Protein AF-A0A397BBZ9-F1 (afdb_monomer)

Mean predicted aligned error: 20.91 Å

Radius of gyration: 41.33 Å; Cα contacts (8 Å, |Δi|>4): 362; chains: 1; bounding box: 112×117×107 Å

Nearest PDB structures (foldseek):
  3er7-assembly1_A  TM=7.691E-01  e=2.227E-04  Exiguobacterium sibiricum 255-15
  5aii-assembly1_H  TM=7.065E-01  e=8.978E-04  unidentified
  4gb5-assembly1_A  TM=6.046E-01  e=5.203E-04  Kribbella flavida DSM 17836
  3cnx-assembly2_C-2  TM=5.119E-01  e=1.858E-03  Streptomyces avermitilis
  3cnx-assembly1_A  TM=5.824E-01  e=4.341E-03  Streptomyces avermitilis

Structure (mmCIF, N/CA/C/O backbone):
data_AF-A0A397BBZ9-F1
#
_entry.id   AF-A0A397BBZ9-F1
#
loop_
_atom_site.group_PDB
_atom_site.id
_atom_site.type_symbol
_atom_site.label_atom_id
_atom_site.label_alt_id
_atom_site.label_comp_id
_atom_site.label_asym_id
_atom_site.label_entity_id
_atom_site.label_seq_id
_atom_site.pdbx_PDB_ins_code
_atom_site.Cartn_x
_atom_site.Cartn_y
_atom_site.Cartn_z
_atom_site.occupancy
_atom_site.B_iso_or_equiv
_atom_site.auth_seq_id
_atom_site.auth_comp_id
_atom_site.auth_asym_id
_atom_site.auth_atom_id
_atom_site.pdbx_PDB_model_num
ATOM 1 N N . MET A 1 1 ? 34.232 73.410 -51.843 1.00 45.81 1 MET A N 1
ATOM 2 C CA . MET A 1 1 ? 35.511 72.837 -52.322 1.00 45.81 1 MET A CA 1
ATOM 3 C C . MET A 1 1 ? 35.186 71.593 -53.140 1.00 45.81 1 MET A C 1
ATOM 5 O O . MET A 1 1 ? 34.753 70.607 -52.562 1.00 45.81 1 MET A O 1
ATOM 9 N N . ASN A 1 2 ? 35.289 71.674 -54.471 1.00 53.66 2 ASN A N 1
ATOM 10 C CA . ASN A 1 2 ? 35.022 70.560 -55.391 1.00 53.66 2 ASN A CA 1
ATOM 11 C C . ASN A 1 2 ? 36.241 69.632 -55.452 1.00 53.66 2 ASN A C 1
ATOM 13 O O . ASN A 1 2 ? 37.345 70.099 -55.723 1.00 53.66 2 ASN A O 1
ATOM 17 N N . MET A 1 3 ? 36.046 68.334 -55.207 1.00 50.44 3 MET A N 1
ATOM 18 C CA . MET A 1 3 ? 37.100 67.334 -55.400 1.00 50.44 3 MET A CA 1
ATOM 19 C C . MET A 1 3 ? 37.391 67.116 -56.897 1.00 50.44 3 MET A C 1
ATOM 21 O O . MET A 1 3 ? 36.455 67.111 -57.699 1.00 50.44 3 MET A O 1
ATOM 25 N N . PRO A 1 4 ? 38.659 66.895 -57.290 1.00 59.72 4 PRO A N 1
ATOM 26 C CA . PRO A 1 4 ? 39.029 66.637 -58.678 1.00 59.72 4 PRO A CA 1
ATOM 27 C C . PRO A 1 4 ? 38.507 65.268 -59.179 1.00 59.72 4 PRO A C 1
ATOM 29 O O . PRO A 1 4 ? 38.534 64.284 -58.434 1.00 59.72 4 PRO A O 1
ATOM 32 N N . PRO A 1 5 ? 38.081 65.162 -60.455 1.00 62.34 5 PRO A N 1
ATOM 33 C CA . PRO A 1 5 ? 37.361 64.002 -61.009 1.00 62.34 5 PRO A CA 1
ATOM 34 C C . PRO A 1 5 ? 38.128 62.667 -60.961 1.00 62.34 5 PRO A C 1
ATOM 36 O O . PRO A 1 5 ? 37.519 61.604 -60.859 1.00 62.34 5 PRO A O 1
ATOM 39 N N . VAL A 1 6 ? 39.463 62.700 -60.953 1.00 62.44 6 VAL A N 1
ATOM 40 C CA . VAL A 1 6 ? 40.319 61.501 -60.850 1.00 62.44 6 VAL A CA 1
ATOM 41 C C . VAL A 1 6 ? 40.239 60.852 -59.460 1.00 62.44 6 VAL A C 1
ATOM 43 O O . VAL A 1 6 ? 40.262 59.627 -59.339 1.00 62.44 6 VAL A O 1
ATOM 46 N N . VAL A 1 7 ? 40.083 61.656 -58.404 1.00 62.84 7 VAL A N 1
ATOM 47 C CA . VAL A 1 7 ? 39.962 61.162 -57.020 1.00 62.84 7 VAL A CA 1
ATOM 48 C C . VAL A 1 7 ? 38.596 60.510 -56.799 1.00 62.84 7 VAL A C 1
ATOM 50 O O . VAL A 1 7 ? 38.508 59.478 -56.139 1.00 62.84 7 VAL A O 1
ATOM 53 N N . ILE A 1 8 ? 37.546 61.047 -57.429 1.00 67.25 8 ILE A N 1
ATOM 54 C CA . ILE A 1 8 ? 36.195 60.467 -57.404 1.00 67.25 8 ILE A CA 1
ATOM 55 C C . ILE A 1 8 ? 36.194 59.077 -58.057 1.00 67.25 8 ILE A C 1
ATOM 57 O O . ILE A 1 8 ? 35.651 58.132 -57.487 1.00 67.25 8 ILE A O 1
ATOM 61 N N . HIS A 1 9 ? 36.857 58.926 -59.207 1.00 68.56 9 HIS A N 1
ATOM 62 C CA . HIS A 1 9 ? 36.957 57.640 -59.900 1.00 68.56 9 HIS A CA 1
ATOM 63 C C . HIS A 1 9 ? 37.732 56.594 -59.079 1.00 68.56 9 HIS A C 1
ATOM 65 O O . HIS A 1 9 ? 37.311 55.442 -58.976 1.00 68.56 9 HIS A O 1
ATOM 71 N N . LEU A 1 10 ? 38.837 56.985 -58.435 1.00 72.69 10 LEU A N 1
ATOM 72 C CA . LEU A 1 10 ? 39.623 56.080 -57.593 1.00 72.69 10 LEU A CA 1
ATOM 73 C C . LEU A 1 10 ? 38.858 55.633 -56.334 1.00 72.69 10 LEU A C 1
ATOM 75 O O . LEU A 1 10 ? 38.911 54.459 -55.963 1.00 72.69 10 LEU A O 1
ATOM 79 N N . GLU A 1 11 ? 38.114 56.539 -55.698 1.00 73.25 11 GLU A N 1
ATOM 80 C CA . GLU A 1 11 ? 37.243 56.215 -54.561 1.00 73.25 11 GLU A CA 1
ATOM 81 C C . GLU A 1 11 ? 36.078 55.300 -54.966 1.00 73.25 11 GLU A C 1
ATOM 83 O O . GLU A 1 11 ? 35.752 54.354 -54.246 1.00 73.25 11 GLU A O 1
ATOM 88 N N . MET A 1 12 ? 35.487 55.511 -56.145 1.00 75.00 12 MET A N 1
ATOM 89 C CA . MET A 1 12 ? 34.455 54.622 -56.692 1.00 75.00 12 MET A CA 1
ATOM 90 C C . MET A 1 12 ? 34.987 53.208 -56.944 1.00 75.00 12 MET A C 1
ATOM 92 O O . MET A 1 12 ? 34.340 52.236 -56.553 1.00 75.00 12 MET A O 1
ATOM 96 N N . VAL A 1 13 ? 36.186 53.080 -57.520 1.00 77.50 13 VAL A N 1
ATOM 97 C CA . VAL A 1 13 ? 36.832 51.777 -57.751 1.00 77.50 13 VAL A CA 1
ATOM 98 C C . VAL A 1 13 ? 37.146 51.070 -56.429 1.00 77.50 13 VAL A C 1
ATOM 100 O O . VAL A 1 13 ? 36.867 49.878 -56.290 1.00 77.50 13 VAL A O 1
ATOM 103 N N . LYS A 1 14 ? 37.651 51.791 -55.420 1.00 77.88 14 LYS A N 1
ATOM 104 C CA . LYS A 1 14 ? 37.893 51.224 -54.080 1.00 77.88 14 LYS A CA 1
ATOM 105 C C . LYS A 1 14 ? 36.602 50.763 -53.402 1.00 77.88 14 LYS A C 1
ATOM 107 O O . LYS A 1 14 ? 36.574 49.676 -52.825 1.00 77.88 14 LYS A O 1
ATOM 112 N N . ARG A 1 15 ? 35.520 51.544 -53.498 1.00 77.88 15 ARG A N 1
ATOM 113 C CA . ARG A 1 15 ? 34.201 51.167 -52.958 1.00 77.88 15 ARG A CA 1
ATOM 114 C C . ARG A 1 15 ? 33.609 49.956 -53.676 1.00 77.88 15 ARG A C 1
ATOM 116 O O . ARG A 1 15 ? 33.074 49.074 -53.011 1.00 77.88 15 ARG A O 1
ATOM 123 N N . ALA A 1 16 ? 33.753 49.869 -54.998 1.00 76.81 16 ALA A N 1
ATOM 124 C CA . ALA A 1 16 ? 33.319 48.711 -55.778 1.00 76.81 16 ALA A CA 1
ATOM 125 C C . ALA A 1 16 ? 34.117 47.444 -55.418 1.00 76.81 16 ALA A C 1
ATOM 127 O O . ALA A 1 16 ? 33.535 46.373 -55.236 1.00 76.81 16 ALA A O 1
ATOM 128 N N . ALA A 1 17 ? 35.434 47.565 -55.228 1.00 76.88 17 ALA A N 1
ATOM 129 C CA . ALA A 1 17 ? 36.274 46.463 -54.765 1.00 76.88 17 ALA A CA 1
ATOM 130 C C . ALA A 1 17 ? 35.878 45.997 -53.350 1.00 76.88 17 ALA A C 1
ATOM 132 O O . ALA A 1 17 ? 35.712 44.799 -53.121 1.00 76.88 17 ALA A O 1
ATOM 133 N N . ALA A 1 18 ? 35.644 46.928 -52.419 1.00 78.12 18 ALA A N 1
ATOM 134 C CA . ALA A 1 18 ? 35.184 46.608 -51.066 1.00 78.12 18 ALA A CA 1
ATOM 135 C C . ALA A 1 18 ? 33.798 45.932 -51.057 1.00 78.12 18 ALA A C 1
ATOM 137 O O . ALA A 1 18 ? 33.595 44.951 -50.339 1.00 78.12 18 ALA A O 1
ATOM 138 N N . ALA A 1 19 ? 32.864 46.397 -51.894 1.00 79.50 19 ALA A N 1
ATOM 139 C CA . ALA A 1 19 ? 31.543 45.787 -52.051 1.00 79.50 19 ALA A CA 1
ATOM 140 C C . ALA A 1 19 ? 31.623 44.356 -52.618 1.00 79.50 19 ALA A C 1
ATOM 142 O O . ALA A 1 19 ? 30.931 43.461 -52.129 1.00 79.50 19 ALA A O 1
ATOM 143 N N . ASN A 1 20 ? 32.514 44.105 -53.582 1.00 81.00 20 ASN A N 1
ATOM 144 C CA . ASN A 1 20 ? 32.748 42.764 -54.126 1.00 81.00 20 ASN A CA 1
ATOM 145 C C . ASN A 1 20 ? 33.341 41.802 -53.086 1.00 81.00 20 ASN A C 1
ATOM 147 O O . ASN A 1 20 ? 32.918 40.645 -53.003 1.00 81.00 20 ASN A O 1
ATOM 151 N N . VAL A 1 21 ? 34.271 42.270 -52.249 1.00 82.56 21 VAL A N 1
ATOM 152 C CA . VAL A 1 21 ? 34.833 41.468 -51.148 1.00 82.56 21 VAL A CA 1
ATOM 153 C C . VAL A 1 21 ? 33.753 41.114 -50.119 1.00 82.56 21 VAL A C 1
ATOM 155 O O . VAL A 1 21 ? 33.664 39.960 -49.693 1.00 82.56 21 VAL A O 1
ATOM 158 N N . LEU A 1 22 ? 32.892 42.070 -49.756 1.00 84.50 22 LEU A N 1
ATOM 159 C CA . LEU A 1 22 ? 31.771 41.836 -48.838 1.00 84.50 22 LEU A CA 1
ATOM 160 C C . LEU A 1 22 ? 30.748 40.848 -49.414 1.00 84.50 22 LEU A C 1
ATOM 162 O O . LEU A 1 22 ? 30.397 39.881 -48.738 1.00 84.50 22 LEU A O 1
ATOM 166 N N . SER A 1 23 ? 30.341 41.025 -50.674 1.00 83.75 23 SER A N 1
ATOM 167 C CA . SER A 1 23 ? 29.438 40.109 -51.387 1.00 83.75 23 SER A CA 1
ATOM 168 C C . SER A 1 23 ? 29.993 38.679 -51.439 1.00 83.75 23 SER A C 1
ATOM 170 O O . SER A 1 23 ? 29.295 37.712 -51.124 1.00 83.75 23 SER A O 1
ATOM 172 N N . THR A 1 24 ? 31.288 38.532 -51.729 1.00 83.81 24 THR A N 1
ATOM 173 C CA . THR A 1 24 ? 31.963 37.224 -51.760 1.00 83.81 24 THR A CA 1
ATOM 174 C C . THR A 1 24 ? 31.995 36.576 -50.374 1.00 83.81 24 THR A C 1
ATOM 176 O O . THR A 1 24 ? 31.687 35.391 -50.229 1.00 83.81 24 THR A O 1
ATOM 179 N N . LYS A 1 25 ? 32.291 37.352 -49.323 1.00 86.38 25 LYS A N 1
ATOM 180 C CA . LYS A 1 25 ? 32.279 36.873 -47.932 1.00 86.38 25 LYS A CA 1
ATOM 181 C C . LYS A 1 25 ? 30.877 36.449 -47.484 1.00 86.38 25 LYS A C 1
ATOM 183 O O . LYS A 1 25 ? 30.731 35.427 -46.811 1.00 86.38 25 LYS A O 1
ATOM 188 N N . GLU A 1 26 ? 29.843 37.191 -47.874 1.00 85.38 26 GLU A N 1
ATOM 189 C CA . GLU A 1 26 ? 28.454 36.815 -47.611 1.00 85.38 26 GLU A CA 1
ATOM 190 C C . GLU A 1 26 ? 28.041 35.543 -48.350 1.00 85.38 26 GLU A C 1
ATOM 192 O O . GLU A 1 26 ? 27.415 34.670 -47.743 1.00 85.38 26 GLU A O 1
ATOM 197 N N . SER A 1 27 ? 28.406 35.416 -49.627 1.00 83.06 27 SER A N 1
ATOM 198 C CA . SER A 1 27 ? 28.153 34.217 -50.430 1.00 83.06 27 SER A CA 1
ATOM 199 C C . SER A 1 27 ? 28.807 32.983 -49.800 1.00 83.06 27 SER A C 1
ATOM 201 O O . SER A 1 27 ? 28.137 31.972 -49.569 1.00 83.06 27 SER A O 1
ATOM 203 N N . ASN A 1 28 ? 30.071 33.104 -49.381 1.00 87.19 28 ASN A N 1
ATOM 204 C CA . ASN A 1 28 ? 30.805 32.039 -48.695 1.00 87.19 28 ASN A CA 1
ATOM 205 C C . ASN A 1 28 ? 30.160 31.667 -47.352 1.00 87.19 28 ASN A C 1
ATOM 207 O O . ASN A 1 28 ? 29.995 30.484 -47.058 1.00 87.19 28 ASN A O 1
ATOM 211 N N . ARG A 1 29 ? 29.706 32.649 -46.560 1.00 85.94 29 ARG A N 1
ATOM 212 C CA . ARG A 1 29 ? 28.983 32.391 -45.301 1.00 85.94 29 ARG A CA 1
ATOM 213 C C . ARG A 1 29 ? 27.655 31.669 -45.540 1.00 85.94 29 ARG A C 1
ATOM 215 O O . ARG A 1 29 ? 27.321 30.751 -44.794 1.00 85.94 29 ARG A O 1
ATOM 222 N N . ARG A 1 30 ? 26.900 32.049 -46.578 1.00 86.81 30 ARG A N 1
ATOM 223 C CA . ARG A 1 30 ? 25.645 31.370 -46.956 1.00 86.81 30 ARG A CA 1
ATOM 224 C C . ARG A 1 30 ? 25.914 29.937 -47.413 1.00 86.81 30 ARG A C 1
ATOM 226 O O . ARG A 1 30 ? 25.170 29.036 -47.032 1.00 86.81 30 ARG A O 1
ATOM 233 N N . HIS A 1 31 ? 26.974 29.715 -48.189 1.00 89.94 31 HIS A N 1
ATOM 234 C CA . HIS A 1 31 ? 27.379 28.377 -48.614 1.00 89.94 31 HIS A CA 1
ATOM 235 C C . HIS A 1 31 ? 27.782 27.506 -47.416 1.00 89.94 31 HIS A C 1
ATOM 237 O O . HIS A 1 31 ? 27.233 26.419 -47.244 1.00 89.94 31 HIS A O 1
ATOM 243 N N . GLN A 1 32 ? 28.631 28.022 -46.522 1.00 87.75 32 GLN A N 1
ATOM 244 C CA . GLN A 1 32 ? 29.042 27.311 -45.310 1.00 87.75 32 GLN A CA 1
ATOM 245 C C . GLN A 1 32 ? 27.856 27.011 -44.387 1.00 87.75 32 GLN A C 1
ATOM 247 O O . GLN A 1 32 ? 27.754 25.910 -43.856 1.00 87.75 32 GLN A O 1
ATOM 252 N N . SER A 1 33 ? 26.924 27.955 -44.228 1.00 89.00 33 SER A N 1
ATOM 253 C CA . SER A 1 33 ? 25.704 27.743 -43.445 1.00 89.00 33 SER A CA 1
ATOM 254 C C . SER A 1 33 ? 24.835 26.633 -44.044 1.00 89.00 33 SER A C 1
ATOM 256 O O . SER A 1 33 ? 24.388 25.759 -43.308 1.00 89.00 33 SER A O 1
ATOM 258 N N . LYS A 1 34 ? 24.671 26.588 -45.375 1.00 93.00 34 LYS A N 1
ATOM 259 C CA . LYS A 1 34 ? 23.956 25.494 -46.058 1.00 93.00 34 LYS A CA 1
ATOM 260 C C . LYS A 1 34 ? 24.640 24.141 -45.855 1.00 93.00 34 LYS A C 1
ATOM 262 O O . LYS A 1 34 ? 23.953 23.154 -45.605 1.00 93.00 34 LYS A O 1
ATOM 267 N N . VAL A 1 35 ? 25.969 24.083 -45.954 1.00 91.62 35 VAL A N 1
ATOM 268 C CA . VAL A 1 35 ? 26.742 22.847 -45.735 1.00 91.62 35 VAL A CA 1
ATOM 269 C C . VAL A 1 35 ? 26.636 22.392 -44.280 1.00 91.62 35 VAL A C 1
ATOM 271 O O . VAL A 1 35 ? 26.334 21.227 -44.032 1.00 91.62 35 VAL A O 1
ATOM 274 N N . ASN A 1 36 ? 26.788 23.308 -43.322 1.00 89.69 36 ASN A N 1
ATOM 275 C CA . ASN A 1 36 ? 26.647 23.005 -41.899 1.00 89.69 36 ASN A CA 1
ATOM 276 C C . ASN A 1 36 ? 25.216 22.562 -41.556 1.00 89.69 36 ASN A C 1
ATOM 278 O O . ASN A 1 36 ? 25.052 21.602 -40.815 1.00 89.69 36 ASN A O 1
ATOM 282 N N . GLN A 1 37 ? 24.184 23.191 -42.132 1.00 91.19 37 GLN A N 1
ATOM 283 C CA . GLN A 1 37 ? 22.789 22.766 -41.953 1.00 91.19 37 GLN A CA 1
ATOM 284 C C . GLN A 1 37 ? 22.532 21.369 -42.525 1.00 91.19 37 GLN A C 1
ATOM 286 O O . GLN A 1 37 ? 21.822 20.581 -41.907 1.00 91.19 37 GLN A O 1
ATOM 291 N N . ARG A 1 38 ? 23.103 21.041 -43.692 1.00 92.12 38 ARG A N 1
ATOM 292 C CA . ARG A 1 38 ? 23.005 19.689 -44.266 1.00 92.12 38 ARG A CA 1
ATOM 293 C C . ARG A 1 38 ? 23.694 18.659 -43.380 1.00 92.12 38 ARG A C 1
ATOM 295 O O . ARG A 1 38 ? 23.078 17.643 -43.086 1.00 92.12 38 ARG A O 1
ATOM 302 N N . ARG A 1 39 ? 24.913 18.952 -42.916 1.00 92.44 39 ARG A N 1
ATOM 303 C CA . ARG A 1 39 ? 25.655 18.081 -41.997 1.00 92.44 39 ARG A CA 1
ATOM 304 C C . ARG A 1 39 ? 24.877 17.856 -40.704 1.00 92.44 39 ARG A C 1
ATOM 306 O O . ARG A 1 39 ? 24.685 16.714 -40.321 1.00 92.44 39 ARG A O 1
ATOM 313 N N . TYR A 1 40 ? 24.355 18.924 -40.104 1.00 92.56 40 TYR A N 1
ATOM 314 C CA . TYR A 1 40 ? 23.536 18.835 -38.898 1.00 92.56 40 TYR A CA 1
ATOM 315 C C . TYR A 1 40 ? 22.296 17.959 -39.113 1.00 92.56 40 TYR A C 1
ATOM 317 O O . TYR A 1 40 ? 22.015 17.086 -38.302 1.00 92.56 40 TYR A O 1
ATOM 325 N N . ARG A 1 41 ? 21.577 18.129 -40.233 1.00 92.38 41 ARG A N 1
ATOM 326 C CA . ARG A 1 41 ? 20.419 17.277 -40.557 1.00 92.38 41 ARG A CA 1
ATOM 327 C C . ARG A 1 41 ? 20.810 15.814 -40.752 1.00 92.38 41 ARG A C 1
ATOM 329 O O . ARG A 1 41 ? 20.087 14.948 -40.285 1.00 92.38 41 ARG A O 1
ATOM 336 N N . GLN A 1 42 ? 21.927 15.542 -41.423 1.00 92.50 42 GLN A N 1
ATOM 337 C CA . GLN A 1 42 ? 22.425 14.177 -41.617 1.00 92.50 42 GLN A CA 1
ATOM 338 C C . GLN A 1 42 ? 22.825 13.524 -40.293 1.00 92.50 42 GLN A C 1
ATOM 340 O O . GLN A 1 42 ? 22.478 12.373 -40.059 1.00 92.50 42 GLN A O 1
ATOM 345 N N . GLU A 1 43 ? 23.505 14.262 -39.420 1.00 92.44 43 GLU A N 1
ATOM 346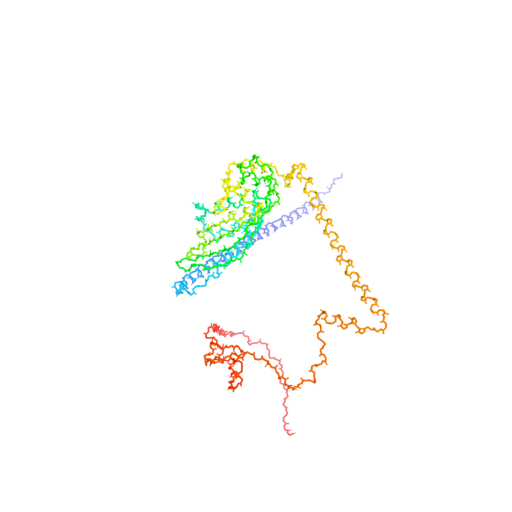 C CA . GLU A 1 43 ? 23.903 13.789 -38.094 1.00 92.44 43 GLU A CA 1
ATOM 347 C C . GLU A 1 43 ? 22.680 13.509 -37.213 1.00 92.44 43 GLU A C 1
ATOM 349 O O . GLU A 1 43 ? 22.587 12.441 -36.620 1.00 92.44 43 GLU A O 1
ATOM 354 N N . GLN A 1 44 ? 21.685 14.403 -37.212 1.00 92.25 44 GLN A N 1
ATOM 355 C CA . GLN A 1 44 ? 20.412 14.170 -36.520 1.00 92.25 44 GLN A CA 1
ATOM 356 C C . GLN A 1 44 ? 19.663 12.946 -37.063 1.00 92.25 44 GLN A C 1
ATOM 358 O O . GLN A 1 44 ? 19.114 12.168 -36.284 1.00 92.25 44 GLN A O 1
ATOM 363 N N . MET A 1 45 ? 19.661 12.750 -38.384 1.00 93.44 45 MET A N 1
ATOM 364 C CA . MET A 1 45 ? 19.023 11.591 -39.010 1.00 93.44 45 MET A CA 1
ATOM 365 C C . MET A 1 45 ? 19.730 10.298 -38.600 1.00 93.44 45 MET A C 1
ATOM 367 O O . MET A 1 45 ? 19.074 9.381 -38.130 1.00 93.44 45 MET A O 1
ATOM 371 N N . HIS A 1 46 ? 21.064 10.272 -38.643 1.00 94.19 46 HIS A N 1
ATOM 372 C CA . HIS A 1 46 ? 21.857 9.121 -38.216 1.00 94.19 46 HIS A CA 1
ATOM 373 C C . HIS A 1 46 ? 21.645 8.779 -36.736 1.00 94.19 46 HIS A C 1
ATOM 375 O O . HIS A 1 46 ? 21.462 7.614 -36.401 1.00 94.19 46 HIS A O 1
ATOM 381 N N . VAL A 1 47 ? 21.621 9.779 -35.848 1.00 94.00 47 VAL A N 1
ATOM 382 C CA . VAL A 1 47 ? 21.328 9.566 -34.419 1.00 94.00 47 VAL A CA 1
ATOM 383 C C . VAL A 1 47 ? 19.924 8.989 -34.229 1.00 94.00 47 VAL A C 1
ATOM 385 O O . VAL A 1 47 ? 19.740 8.056 -33.450 1.00 94.00 47 VAL A O 1
ATOM 388 N N . THR A 1 48 ? 18.939 9.512 -34.961 1.00 93.62 48 THR A N 1
ATOM 389 C CA . THR A 1 48 ? 17.553 9.024 -34.902 1.00 93.62 48 THR A CA 1
ATOM 390 C C . THR A 1 48 ? 17.446 7.590 -35.424 1.00 93.62 48 THR A C 1
ATOM 392 O O . THR A 1 48 ? 16.798 6.756 -34.795 1.00 93.62 48 THR A O 1
ATOM 395 N N . ASP A 1 49 ? 18.119 7.278 -36.530 1.00 95.75 49 ASP A N 1
ATOM 396 C CA . ASP A 1 49 ? 18.150 5.942 -37.129 1.00 95.75 49 ASP A CA 1
ATOM 397 C C . ASP A 1 49 ? 18.819 4.929 -36.195 1.00 95.75 49 ASP A C 1
ATOM 399 O O . ASP A 1 49 ? 18.278 3.846 -35.968 1.00 95.75 49 ASP A O 1
ATOM 403 N N . GLN A 1 50 ? 19.946 5.304 -35.583 1.00 95.44 50 GLN A N 1
ATOM 404 C CA . GLN A 1 50 ? 20.618 4.483 -34.576 1.00 95.44 50 GLN A CA 1
ATOM 405 C C . GLN A 1 50 ? 19.719 4.227 -33.365 1.00 95.44 50 GLN A C 1
ATOM 407 O O . GLN A 1 50 ? 19.594 3.081 -32.934 1.00 95.44 50 GLN A O 1
ATOM 412 N N . LEU A 1 51 ? 19.049 5.259 -32.842 1.00 94.31 51 LEU A N 1
ATOM 413 C CA . LEU A 1 51 ? 18.126 5.107 -31.717 1.00 94.31 51 LEU A CA 1
ATOM 414 C C . LEU A 1 51 ? 16.965 4.169 -32.069 1.00 94.31 51 LEU A C 1
ATOM 416 O O . LEU A 1 51 ? 16.641 3.269 -31.295 1.00 94.31 51 LEU A O 1
ATOM 420 N N . ASN A 1 52 ? 16.370 4.339 -33.250 1.00 95.25 52 ASN A N 1
ATOM 421 C CA . ASN A 1 52 ? 15.292 3.477 -33.730 1.00 95.25 52 ASN A CA 1
ATOM 422 C C . ASN A 1 52 ? 15.753 2.023 -33.880 1.00 95.25 52 ASN A C 1
ATOM 424 O O . ASN A 1 52 ? 15.032 1.105 -33.479 1.00 95.25 52 ASN A O 1
ATOM 428 N N . GLN A 1 53 ? 16.963 1.804 -34.399 1.00 95.75 53 GLN A N 1
ATOM 429 C CA . GLN A 1 53 ? 17.556 0.474 -34.494 1.00 95.75 53 GLN A CA 1
ATOM 430 C C . GLN A 1 53 ? 17.757 -0.142 -33.105 1.00 95.75 53 GLN A C 1
ATOM 432 O O . GLN A 1 53 ? 17.370 -1.291 -32.893 1.00 95.75 53 GLN A O 1
ATOM 437 N N . SER A 1 54 ? 18.287 0.618 -32.142 1.00 94.44 54 SER A N 1
ATOM 438 C CA . SER A 1 54 ? 18.462 0.151 -30.763 1.00 94.44 54 SER A CA 1
ATOM 439 C C . SER A 1 54 ? 17.131 -0.192 -30.090 1.00 94.44 54 SER A C 1
ATOM 441 O O . SER A 1 54 ? 17.024 -1.249 -29.472 1.00 94.44 54 SER A O 1
ATOM 443 N N . VAL A 1 55 ? 16.094 0.638 -30.246 1.00 96.19 55 VAL A N 1
ATOM 444 C CA . VAL A 1 55 ? 14.747 0.347 -29.717 1.00 96.19 55 VAL A CA 1
ATOM 445 C C . VAL A 1 55 ? 14.167 -0.913 -30.359 1.00 96.19 55 VAL A C 1
ATOM 447 O O . VAL A 1 55 ? 13.600 -1.753 -29.660 1.00 96.19 55 VAL A O 1
ATOM 450 N N . SER A 1 56 ? 14.319 -1.074 -31.676 1.00 94.88 56 SER A N 1
ATOM 451 C CA . SER A 1 56 ? 13.851 -2.270 -32.383 1.00 94.88 56 SER A CA 1
ATOM 452 C C . SER A 1 56 ? 14.573 -3.530 -31.911 1.00 94.88 56 SER A C 1
ATOM 454 O O . SER A 1 56 ? 13.934 -4.562 -31.708 1.00 94.88 56 SER A O 1
ATOM 456 N N . GLN A 1 57 ? 15.890 -3.452 -31.721 1.00 95.50 57 GLN A N 1
ATOM 457 C CA . GLN A 1 57 ? 16.691 -4.569 -31.236 1.00 95.50 57 GLN A CA 1
ATOM 458 C C . GLN A 1 57 ? 16.307 -4.942 -29.803 1.00 95.50 57 GLN A C 1
ATOM 460 O O . GLN A 1 57 ? 16.056 -6.111 -29.526 1.00 95.50 57 GLN A O 1
ATOM 465 N N . LEU A 1 58 ? 16.155 -3.950 -28.922 1.00 94.88 58 LEU A N 1
ATOM 466 C CA . LEU A 1 58 ? 15.747 -4.181 -27.540 1.00 94.88 58 LEU A CA 1
ATOM 467 C C . LEU A 1 58 ? 14.359 -4.829 -27.458 1.00 94.88 58 LEU A C 1
ATOM 469 O O . LEU A 1 58 ? 14.169 -5.765 -26.689 1.00 94.88 58 LEU A O 1
ATOM 473 N N . ARG A 1 59 ? 13.400 -4.391 -28.284 1.00 92.69 59 ARG A N 1
ATOM 474 C CA . ARG A 1 59 ? 12.071 -5.024 -28.366 1.00 92.69 59 ARG A CA 1
ATOM 475 C C . ARG A 1 59 ? 12.150 -6.484 -28.806 1.00 92.69 59 ARG A C 1
ATOM 477 O O . ARG A 1 59 ? 11.457 -7.321 -28.236 1.00 92.69 59 ARG A O 1
ATOM 484 N N . ALA A 1 60 ? 12.989 -6.793 -29.794 1.00 94.00 60 ALA A N 1
ATOM 485 C CA . ALA A 1 60 ? 13.191 -8.167 -30.246 1.00 94.00 60 ALA A CA 1
ATOM 486 C C . ALA A 1 60 ? 13.837 -9.036 -29.154 1.00 94.00 60 ALA A C 1
ATOM 488 O O . ALA A 1 60 ? 13.427 -10.179 -28.952 1.00 94.00 60 ALA A O 1
ATOM 489 N N . ASP A 1 61 ? 14.805 -8.487 -28.419 1.00 93.00 61 ASP A N 1
ATOM 490 C CA . ASP A 1 61 ? 15.435 -9.182 -27.299 1.00 93.00 61 ASP A CA 1
ATOM 491 C C . ASP A 1 61 ? 14.465 -9.419 -26.139 1.00 93.00 61 ASP A C 1
ATOM 493 O O . ASP A 1 61 ? 14.442 -10.525 -25.601 1.00 93.00 61 ASP A O 1
ATOM 497 N N . VAL A 1 62 ? 13.628 -8.437 -25.789 1.00 92.25 62 VAL A N 1
ATOM 498 C CA . VAL A 1 62 ? 12.567 -8.601 -24.780 1.00 92.25 62 VAL A CA 1
ATOM 499 C C . VAL A 1 62 ? 11.611 -9.716 -25.192 1.00 92.25 62 VAL A C 1
ATOM 501 O O . VAL A 1 62 ? 11.451 -10.668 -24.434 1.00 92.25 62 VAL A O 1
ATOM 504 N N . ALA A 1 63 ? 11.086 -9.683 -26.420 1.00 89.50 63 ALA A N 1
ATOM 505 C CA . ALA A 1 63 ? 10.184 -10.724 -26.915 1.00 89.50 63 ALA A CA 1
ATOM 506 C C . ALA A 1 63 ? 10.835 -12.122 -26.905 1.00 89.50 63 ALA A C 1
ATOM 508 O O . ALA A 1 63 ? 10.196 -13.121 -26.572 1.00 89.50 63 ALA A O 1
ATOM 509 N N . ARG A 1 64 ? 12.132 -12.211 -27.232 1.00 93.06 64 ARG A N 1
ATOM 510 C CA . ARG A 1 64 ? 12.897 -13.465 -27.160 1.00 93.06 64 ARG A CA 1
ATOM 511 C C . ARG A 1 64 ? 13.050 -13.959 -25.721 1.00 93.06 64 ARG A C 1
ATOM 513 O O . ARG A 1 64 ? 12.913 -15.158 -25.476 1.00 93.06 64 ARG A O 1
ATOM 520 N N . MET A 1 65 ? 13.361 -13.068 -24.782 1.00 90.19 65 MET A N 1
ATOM 521 C CA . MET A 1 65 ? 13.498 -13.413 -23.364 1.00 90.19 65 MET A CA 1
ATOM 522 C C . MET A 1 65 ? 12.157 -13.839 -22.761 1.00 90.19 65 MET A C 1
ATOM 524 O O . MET A 1 65 ? 12.109 -14.855 -22.070 1.00 90.19 65 MET A O 1
ATOM 528 N N . GLU A 1 66 ? 11.076 -13.128 -23.073 1.00 85.12 66 GLU A N 1
ATOM 529 C CA . GLU A 1 66 ? 9.709 -13.480 -22.675 1.00 85.12 66 GLU A CA 1
ATOM 530 C C . GLU A 1 66 ? 9.311 -14.858 -23.220 1.00 85.12 66 GLU A C 1
ATOM 532 O O . GLU A 1 66 ? 8.902 -15.726 -22.451 1.00 85.12 66 GLU A O 1
ATOM 537 N N . GLY A 1 67 ? 9.553 -15.121 -24.509 1.00 85.06 67 GLY A N 1
ATOM 538 C CA . GLY A 1 67 ? 9.293 -16.436 -25.103 1.00 85.06 67 GLY A CA 1
ATOM 539 C C . GLY A 1 67 ? 10.117 -17.564 -24.470 1.00 85.06 67 GLY A C 1
ATOM 540 O O . GLY A 1 67 ? 9.613 -18.670 -24.269 1.00 85.06 67 GLY A O 1
ATOM 541 N N . SER A 1 68 ? 11.372 -17.290 -24.101 1.00 85.06 68 SER A N 1
ATOM 542 C CA . SER A 1 68 ? 12.218 -18.239 -23.366 1.00 85.06 68 SER A CA 1
ATOM 543 C C . SER A 1 68 ? 11.654 -18.541 -21.971 1.00 85.06 68 SER A C 1
ATOM 545 O O . SER A 1 68 ? 11.598 -19.703 -21.564 1.00 85.06 68 SER A O 1
ATOM 547 N N . LEU A 1 69 ? 11.179 -17.517 -21.252 1.00 79.50 69 LEU A N 1
ATOM 548 C CA . LEU A 1 69 ? 10.535 -17.684 -19.946 1.00 79.50 69 LEU A CA 1
ATOM 549 C C . LEU A 1 69 ? 9.249 -18.505 -20.047 1.00 79.50 69 LEU A C 1
ATOM 551 O O . LEU A 1 69 ? 9.030 -19.386 -19.214 1.00 79.50 69 LEU A O 1
ATOM 555 N N . ASP A 1 70 ? 8.424 -18.268 -21.062 1.00 79.50 70 ASP A N 1
ATOM 556 C CA . ASP A 1 70 ? 7.191 -19.028 -21.267 1.00 79.50 70 ASP A CA 1
ATOM 557 C C . ASP A 1 70 ? 7.471 -20.493 -21.618 1.00 79.50 70 ASP A C 1
ATOM 559 O O . ASP A 1 70 ? 6.836 -21.396 -21.066 1.00 79.50 70 ASP A O 1
ATOM 563 N N . ALA A 1 71 ? 8.491 -20.758 -22.439 1.00 81.94 71 ALA A N 1
ATOM 564 C CA . ALA A 1 71 ? 8.952 -22.119 -22.697 1.00 81.94 71 ALA A CA 1
ATOM 565 C C . ALA A 1 71 ? 9.446 -22.808 -21.410 1.00 81.94 71 ALA A C 1
ATOM 567 O O . ALA A 1 71 ? 9.083 -23.955 -21.147 1.00 81.94 71 ALA A O 1
ATOM 568 N N . MET A 1 72 ? 10.215 -22.112 -20.564 1.00 77.81 72 MET A N 1
ATOM 569 C CA . MET A 1 72 ? 10.656 -22.653 -19.270 1.00 77.81 72 MET A CA 1
ATOM 570 C C . MET A 1 72 ? 9.479 -22.927 -18.327 1.00 77.81 72 MET A C 1
ATOM 572 O O . MET A 1 72 ? 9.455 -23.969 -17.672 1.00 77.81 72 MET A O 1
ATOM 576 N N . ARG A 1 73 ? 8.479 -22.040 -18.278 1.00 72.00 73 ARG A N 1
ATOM 577 C CA . ARG A 1 73 ? 7.264 -22.218 -17.463 1.00 72.00 73 ARG A CA 1
ATOM 578 C C . ARG A 1 73 ? 6.456 -23.451 -17.870 1.00 72.00 73 ARG A C 1
ATOM 580 O O . ARG A 1 73 ? 5.856 -24.072 -17.000 1.00 72.00 73 ARG A O 1
ATOM 587 N N . LEU A 1 74 ? 6.458 -23.816 -19.154 1.00 75.31 74 LEU A N 1
ATOM 588 C CA . LEU A 1 74 ? 5.806 -25.034 -19.653 1.00 75.31 74 LEU A CA 1
ATOM 589 C C . LEU A 1 74 ? 6.560 -26.313 -19.261 1.00 75.31 74 LEU A C 1
ATOM 591 O O . LEU A 1 74 ? 5.937 -27.354 -19.064 1.00 75.31 74 LEU A O 1
ATOM 595 N N . VAL A 1 75 ? 7.890 -26.246 -19.158 1.00 78.75 75 VAL A N 1
ATOM 596 C CA . VAL A 1 75 ? 8.743 -27.403 -18.837 1.00 78.75 75 VAL A CA 1
ATOM 597 C C . VAL A 1 75 ? 8.848 -27.634 -17.326 1.00 78.75 75 VAL A C 1
ATOM 599 O O . VAL A 1 75 ? 8.951 -28.781 -16.891 1.00 78.75 75 VAL A O 1
ATOM 602 N N . ILE A 1 76 ? 8.821 -26.572 -16.514 1.00 70.00 76 ILE A N 1
ATOM 603 C CA . ILE A 1 76 ? 8.961 -26.660 -15.055 1.00 70.00 76 ILE A CA 1
ATOM 604 C C . ILE A 1 76 ? 7.590 -26.938 -14.412 1.00 70.00 76 ILE A C 1
ATOM 606 O O . ILE A 1 76 ? 6.703 -26.081 -14.478 1.00 70.00 76 ILE A O 1
ATOM 610 N N . PRO A 1 77 ? 7.413 -28.078 -13.712 1.00 66.75 77 PRO A N 1
ATOM 611 C CA . PRO A 1 77 ? 6.189 -28.367 -12.972 1.00 66.75 77 PRO A CA 1
ATOM 612 C C . PRO A 1 77 ? 5.829 -27.228 -12.002 1.00 66.75 77 PRO A C 1
ATOM 614 O O . PRO A 1 77 ? 6.725 -26.730 -11.314 1.00 66.75 77 PRO A O 1
ATOM 617 N N . PRO A 1 78 ? 4.542 -26.853 -11.853 1.00 63.56 78 PRO A N 1
ATOM 618 C CA . PRO A 1 78 ? 4.117 -25.789 -10.934 1.00 63.56 78 PRO A CA 1
ATOM 619 C C . PRO A 1 78 ? 4.616 -25.969 -9.491 1.00 63.56 78 PRO A C 1
ATOM 621 O O . PRO A 1 78 ? 4.886 -24.996 -8.797 1.00 63.56 78 PRO A O 1
ATOM 624 N N . SER A 1 79 ? 4.813 -27.215 -9.048 1.00 60.62 79 SER A N 1
ATOM 625 C CA . SER A 1 79 ? 5.350 -27.555 -7.724 1.00 60.62 79 SER A CA 1
ATOM 626 C C . SER A 1 79 ? 6.815 -27.154 -7.506 1.00 60.62 79 SER A C 1
ATOM 628 O O . SER A 1 79 ? 7.243 -27.059 -6.358 1.00 60.62 79 SER A O 1
ATOM 630 N N . LEU A 1 80 ? 7.583 -26.951 -8.581 1.00 63.22 80 LEU A N 1
ATOM 631 C CA . LEU A 1 80 ? 8.998 -26.564 -8.547 1.00 63.22 80 LEU A CA 1
ATOM 632 C C . LEU A 1 80 ? 9.219 -25.076 -8.859 1.00 63.22 80 LEU A C 1
ATOM 634 O O . LEU A 1 80 ? 10.347 -24.597 -8.759 1.00 63.22 80 LEU A O 1
ATOM 638 N N . GLN A 1 81 ? 8.169 -24.337 -9.231 1.00 69.25 81 GLN A N 1
ATOM 639 C CA . GLN A 1 81 ? 8.279 -22.899 -9.464 1.00 69.25 81 GLN A CA 1
ATOM 640 C C . GLN A 1 81 ? 8.447 -22.153 -8.135 1.00 69.25 81 GLN A C 1
ATOM 642 O O . GLN A 1 81 ? 7.767 -22.440 -7.146 1.00 69.25 81 GLN A O 1
ATOM 647 N N . THR A 1 82 ? 9.362 -21.181 -8.108 1.00 75.69 82 THR A N 1
ATOM 648 C CA . THR A 1 82 ? 9.534 -20.307 -6.945 1.00 75.69 82 THR A CA 1
ATOM 649 C C . THR A 1 82 ? 8.427 -19.258 -6.901 1.00 75.69 82 THR A C 1
ATOM 651 O O . THR A 1 82 ? 7.997 -18.733 -7.933 1.00 75.69 82 THR A O 1
ATOM 654 N N . VAL A 1 83 ? 7.993 -18.952 -5.679 1.00 82.56 83 VAL A N 1
ATOM 655 C CA . VAL A 1 83 ? 6.986 -17.924 -5.365 1.00 82.56 83 VAL A CA 1
ATOM 656 C C . VAL A 1 83 ? 7.629 -16.592 -4.957 1.00 82.56 83 VAL A C 1
ATOM 658 O O . VAL A 1 83 ? 6.954 -15.672 -4.506 1.00 82.56 83 VAL A O 1
ATOM 661 N N . ASP A 1 84 ? 8.956 -16.484 -5.084 1.00 85.44 84 ASP A N 1
ATOM 662 C CA . ASP A 1 84 ? 9.712 -15.298 -4.675 1.00 85.44 84 ASP A CA 1
ATOM 663 C C . ASP A 1 84 ? 9.293 -14.025 -5.422 1.00 85.44 84 ASP A C 1
ATOM 665 O O . ASP A 1 84 ? 9.254 -12.973 -4.784 1.00 85.44 84 ASP A O 1
ATOM 669 N N . PRO A 1 85 ? 9.000 -14.046 -6.742 1.00 87.62 85 PRO A N 1
ATOM 670 C CA . PRO A 1 85 ? 8.520 -12.853 -7.438 1.00 87.62 85 PRO A CA 1
ATOM 671 C C . PRO A 1 85 ? 7.205 -12.318 -6.866 1.00 87.62 85 PRO A C 1
ATOM 673 O O . PRO A 1 85 ? 7.090 -11.120 -6.622 1.00 87.62 85 PRO A O 1
ATOM 676 N N . GLU A 1 86 ? 6.251 -13.199 -6.586 1.00 91.44 86 GLU A N 1
ATOM 677 C CA . GLU A 1 86 ? 4.966 -12.864 -5.983 1.00 91.44 86 GLU A CA 1
ATOM 678 C C . GLU A 1 86 ? 5.187 -12.312 -4.569 1.00 91.44 86 GLU A C 1
ATOM 680 O O . GLU A 1 86 ? 4.681 -11.240 -4.232 1.00 91.44 86 GLU A O 1
ATOM 685 N N . CYS A 1 87 ? 6.002 -12.990 -3.751 1.00 92.44 87 CYS A N 1
ATOM 686 C CA . CYS A 1 87 ? 6.360 -12.519 -2.410 1.00 92.44 87 CYS A CA 1
ATOM 687 C C . CYS A 1 87 ? 7.033 -11.140 -2.443 1.00 92.44 87 CYS A C 1
ATOM 689 O O . CYS A 1 87 ? 6.780 -10.318 -1.561 1.00 92.44 87 CYS A O 1
ATOM 691 N N . ARG A 1 88 ? 7.876 -10.867 -3.449 1.00 93.44 88 ARG A N 1
ATOM 692 C CA . ARG A 1 88 ? 8.465 -9.539 -3.659 1.00 93.44 88 ARG A CA 1
ATOM 693 C C . ARG A 1 88 ? 7.386 -8.505 -3.943 1.00 93.44 88 ARG A C 1
ATOM 695 O O . ARG A 1 88 ? 7.403 -7.481 -3.281 1.00 93.44 88 ARG A O 1
ATOM 702 N N . ILE A 1 89 ? 6.431 -8.782 -4.834 1.00 95.19 89 ILE A N 1
ATOM 703 C CA . ILE A 1 89 ? 5.308 -7.867 -5.110 1.00 95.19 89 ILE A CA 1
ATOM 704 C C . ILE A 1 89 ? 4.522 -7.566 -3.828 1.00 95.19 89 ILE A C 1
ATOM 706 O O . ILE A 1 89 ? 4.246 -6.402 -3.549 1.00 95.19 89 ILE A O 1
ATOM 710 N N . GLY A 1 90 ? 4.219 -8.588 -3.021 1.00 95.38 90 GLY A N 1
ATOM 711 C CA . GLY A 1 90 ? 3.532 -8.409 -1.739 1.00 95.38 90 GLY A CA 1
ATOM 712 C C . GLY A 1 90 ? 4.309 -7.508 -0.772 1.00 95.38 90 GLY A C 1
ATOM 713 O O . GLY A 1 90 ? 3.773 -6.512 -0.304 1.00 95.38 90 GLY A O 1
ATOM 714 N N . ASN A 1 91 ? 5.589 -7.800 -0.514 1.00 96.25 91 ASN A N 1
ATOM 715 C CA . ASN A 1 91 ? 6.430 -6.963 0.359 1.00 96.25 91 ASN A CA 1
ATOM 716 C C . ASN A 1 91 ? 6.577 -5.530 -0.170 1.00 96.25 91 ASN A C 1
ATOM 718 O O . ASN A 1 91 ? 6.531 -4.568 0.595 1.00 96.25 91 ASN A O 1
ATOM 722 N N . GLU A 1 92 ? 6.751 -5.395 -1.482 1.00 96.81 92 GLU A N 1
ATOM 723 C CA . GLU A 1 92 ? 6.865 -4.106 -2.149 1.00 96.81 92 GLU A CA 1
ATOM 724 C C . GLU A 1 92 ? 5.595 -3.280 -1.995 1.00 96.81 92 GLU A C 1
ATOM 726 O O . GLU A 1 92 ? 5.693 -2.109 -1.654 1.00 96.81 92 GLU A O 1
ATOM 731 N N . TYR A 1 93 ? 4.409 -3.880 -2.123 1.00 97.69 93 TYR A N 1
ATOM 732 C CA . TYR A 1 93 ? 3.150 -3.180 -1.866 1.00 97.69 93 TYR A CA 1
ATOM 733 C C . TYR A 1 93 ? 3.137 -2.540 -0.469 1.00 97.69 93 TYR A C 1
ATOM 735 O O . TYR A 1 93 ? 2.932 -1.334 -0.343 1.00 97.69 93 TYR A O 1
ATOM 743 N N . PHE A 1 94 ? 3.454 -3.303 0.580 1.00 97.38 94 PHE A N 1
ATOM 744 C CA . PHE A 1 94 ? 3.499 -2.758 1.942 1.00 97.38 94 PHE A CA 1
ATOM 745 C C . PHE A 1 94 ? 4.575 -1.683 2.117 1.00 97.38 94 PHE A C 1
ATOM 747 O O . PHE A 1 94 ? 4.342 -0.705 2.818 1.00 97.38 94 PHE A O 1
ATOM 754 N N . ARG A 1 95 ? 5.728 -1.807 1.450 1.00 97.19 95 ARG A N 1
ATOM 755 C CA . ARG A 1 95 ? 6.777 -0.776 1.484 1.00 97.19 95 ARG A CA 1
ATOM 756 C C . ARG A 1 95 ? 6.335 0.517 0.798 1.00 97.19 95 ARG A C 1
ATOM 758 O O . ARG A 1 95 ? 6.543 1.601 1.336 1.00 97.19 95 ARG A O 1
ATOM 765 N N . VAL A 1 96 ? 5.765 0.403 -0.399 1.00 96.88 96 VAL A N 1
ATOM 766 C CA . VAL A 1 96 ? 5.370 1.534 -1.251 1.00 96.88 96 VAL A CA 1
ATOM 767 C C . VAL A 1 96 ? 4.203 2.315 -0.643 1.00 96.88 96 VAL A C 1
ATOM 769 O O . VAL A 1 96 ? 4.158 3.539 -0.767 1.00 96.88 96 VAL A O 1
ATOM 772 N N . PHE A 1 97 ? 3.296 1.626 0.050 1.00 97.56 97 PHE A N 1
ATOM 773 C CA . PHE A 1 97 ? 2.107 2.212 0.672 1.00 97.56 97 PHE A CA 1
ATOM 774 C C . PHE A 1 97 ? 2.201 2.315 2.203 1.00 97.56 97 PHE A C 1
ATOM 776 O O . PHE A 1 97 ? 1.198 2.594 2.860 1.00 97.56 97 PHE A O 1
ATOM 783 N N . ALA A 1 98 ? 3.397 2.152 2.784 1.00 96.62 98 ALA A N 1
ATOM 784 C CA . ALA A 1 98 ? 3.615 2.190 4.234 1.00 96.62 98 ALA A CA 1
ATOM 785 C C . ALA A 1 98 ? 3.087 3.478 4.888 1.00 96.62 98 ALA A C 1
ATOM 787 O O . ALA A 1 98 ? 2.570 3.438 5.998 1.00 96.62 98 ALA A O 1
ATOM 788 N N . ASN A 1 99 ? 3.184 4.613 4.187 1.00 95.62 99 ASN A N 1
ATOM 789 C CA . ASN A 1 99 ? 2.697 5.924 4.639 1.00 95.62 99 ASN A CA 1
ATOM 790 C C . ASN A 1 99 ? 1.432 6.378 3.889 1.00 95.62 99 ASN A C 1
ATOM 792 O O . ASN A 1 99 ? 1.087 7.558 3.898 1.00 95.62 99 ASN A O 1
ATOM 796 N N . GLY A 1 100 ? 0.754 5.445 3.220 1.00 94.81 100 GLY A N 1
ATOM 797 C CA . GLY A 1 100 ? -0.451 5.703 2.446 1.00 94.81 100 GLY A CA 1
ATOM 798 C C . GLY A 1 100 ? -0.189 6.163 1.013 1.00 94.81 100 GLY A C 1
ATOM 799 O O . GLY A 1 100 ? 0.887 5.948 0.452 1.00 94.81 100 GLY A O 1
ATOM 800 N N . TYR A 1 101 ? -1.216 6.752 0.403 1.00 95.94 101 TYR A N 1
ATOM 801 C CA . TYR A 1 101 ? -1.218 7.158 -1.001 1.00 95.94 101 TYR A CA 1
ATOM 802 C C . TYR A 1 101 ? -0.974 8.662 -1.154 1.00 95.94 101 TYR A C 1
ATOM 804 O O . TYR A 1 101 ? -1.609 9.483 -0.490 1.00 95.94 101 TYR A O 1
ATOM 812 N N . PHE A 1 102 ? -0.067 9.044 -2.046 1.00 95.12 102 PHE A N 1
ATOM 813 C CA . PHE A 1 102 ? 0.196 10.450 -2.330 1.00 95.12 102 PHE A CA 1
ATOM 814 C C . PHE A 1 102 ? -0.888 10.992 -3.259 1.00 95.12 102 PHE A C 1
ATOM 816 O O . PHE A 1 102 ? -1.073 10.490 -4.361 1.00 95.12 102 PHE A O 1
ATOM 823 N N . LEU A 1 103 ? -1.619 12.016 -2.815 1.00 93.12 103 LEU A N 1
ATOM 824 C CA . LEU A 1 103 ? -2.767 12.557 -3.554 1.00 93.12 103 LEU A CA 1
ATOM 825 C C . LEU A 1 103 ? -2.377 13.531 -4.667 1.00 93.12 103 LEU A C 1
ATOM 827 O O . LEU A 1 103 ? -3.137 13.688 -5.616 1.00 93.12 103 LEU A O 1
ATOM 831 N N . ASP A 1 104 ? -1.236 14.209 -4.533 1.00 92.31 104 ASP A N 1
ATOM 832 C CA . ASP A 1 104 ? -0.795 15.228 -5.484 1.00 92.31 104 ASP A CA 1
ATOM 833 C C . ASP A 1 104 ? -0.190 14.574 -6.737 1.00 92.31 104 ASP A C 1
ATOM 835 O O . ASP A 1 104 ? 0.916 14.021 -6.654 1.00 92.31 104 ASP A O 1
ATOM 839 N N . PRO A 1 105 ? -0.849 14.684 -7.909 1.00 90.50 105 PRO A N 1
ATOM 840 C CA . PRO A 1 105 ? -0.381 14.048 -9.135 1.00 90.50 105 PRO A CA 1
ATOM 841 C C . PRO A 1 105 ? 0.946 14.593 -9.662 1.00 90.50 105 PRO A C 1
ATOM 843 O O . PRO A 1 105 ? 1.569 13.968 -10.519 1.00 90.50 105 PRO A O 1
ATOM 846 N N . SER A 1 106 ? 1.377 15.764 -9.187 1.00 92.56 106 SER A N 1
ATOM 847 C CA . SER A 1 106 ? 2.645 16.376 -9.590 1.00 92.56 106 SER A CA 1
ATOM 848 C C . SER A 1 106 ? 3.859 15.807 -8.848 1.00 92.56 106 SER A C 1
ATOM 850 O O . SER A 1 106 ? 4.997 16.051 -9.255 1.00 92.56 106 SER A O 1
ATOM 852 N N . THR A 1 107 ? 3.635 15.036 -7.779 1.00 93.81 107 THR A N 1
ATOM 853 C CA . THR A 1 107 ? 4.713 14.450 -6.975 1.00 93.81 107 THR A CA 1
ATOM 854 C C . THR A 1 107 ? 5.298 13.200 -7.624 1.00 93.81 107 THR A C 1
ATOM 856 O O . THR A 1 107 ? 4.606 12.400 -8.259 1.00 93.81 107 THR A O 1
ATOM 859 N N . THR A 1 108 ? 6.601 13.002 -7.429 1.00 94.75 108 THR A N 1
ATOM 860 C CA . THR A 1 108 ? 7.314 11.807 -7.899 1.00 94.75 108 THR A CA 1
ATOM 861 C C . THR A 1 108 ? 6.792 10.528 -7.253 1.00 94.75 108 THR A C 1
ATOM 863 O O . THR A 1 108 ? 6.767 9.472 -7.882 1.00 94.75 108 THR A O 1
ATOM 866 N N . GLU A 1 109 ? 6.339 10.629 -6.011 1.00 93.75 109 GLU A N 1
ATOM 867 C CA . GLU A 1 109 ? 5.816 9.547 -5.199 1.00 93.75 109 GLU A CA 1
ATOM 868 C C . GLU A 1 109 ? 4.458 9.076 -5.723 1.00 93.75 109 GLU A C 1
ATOM 870 O O . GLU A 1 109 ? 4.261 7.872 -5.878 1.00 93.75 109 GLU A O 1
ATOM 875 N N . HIS A 1 110 ? 3.557 10.000 -6.079 1.00 94.19 110 HIS A N 1
ATOM 876 C CA . HIS A 1 110 ? 2.285 9.653 -6.715 1.00 94.19 110 HIS A CA 1
ATOM 877 C C . HIS A 1 110 ? 2.496 8.940 -8.054 1.00 94.19 110 HIS A C 1
ATOM 879 O O . HIS A 1 110 ? 1.861 7.913 -8.317 1.00 94.19 110 HIS A O 1
ATOM 885 N N . ALA A 1 111 ? 3.395 9.466 -8.894 1.00 95.19 111 ALA A N 1
ATOM 886 C CA . ALA A 1 111 ? 3.726 8.850 -10.177 1.00 95.19 111 ALA A CA 1
ATOM 887 C C . ALA A 1 111 ? 4.266 7.427 -9.971 1.00 95.19 111 ALA A C 1
ATOM 889 O O . ALA A 1 111 ? 3.758 6.477 -10.563 1.00 95.19 111 ALA A O 1
ATOM 890 N N . PHE A 1 112 ? 5.210 7.260 -9.043 1.00 96.62 112 PHE A N 1
ATOM 891 C CA . PHE A 1 112 ? 5.778 5.958 -8.710 1.00 96.62 112 PHE A CA 1
ATOM 892 C C . PHE A 1 112 ? 4.736 4.964 -8.167 1.00 96.62 112 PHE A C 1
ATOM 894 O O . PHE A 1 112 ? 4.715 3.808 -8.590 1.00 96.62 112 PHE A O 1
ATOM 901 N N . GLN A 1 113 ? 3.846 5.392 -7.266 1.00 96.38 113 GLN A N 1
ATOM 902 C CA . GLN A 1 113 ? 2.774 4.540 -6.733 1.00 96.38 113 GLN A CA 1
ATOM 903 C C . GLN A 1 113 ? 1.787 4.113 -7.824 1.00 96.38 113 GLN A C 1
ATOM 905 O O . GLN A 1 113 ? 1.383 2.950 -7.879 1.00 96.38 113 GLN A O 1
ATOM 910 N N . THR A 1 114 ? 1.425 5.034 -8.715 1.00 95.75 114 THR A N 1
ATOM 911 C CA . THR A 1 114 ? 0.501 4.767 -9.824 1.00 95.75 114 THR A CA 1
ATOM 912 C C . THR A 1 114 ? 1.122 3.824 -10.855 1.00 95.75 114 THR A C 1
ATOM 914 O O . THR A 1 114 ? 0.471 2.863 -11.278 1.00 95.75 114 THR A O 1
ATOM 917 N N . ASP A 1 115 ? 2.395 4.025 -11.201 1.00 96.50 115 ASP A N 1
ATOM 918 C CA . ASP A 1 115 ? 3.150 3.134 -12.086 1.00 96.50 115 ASP A CA 1
ATOM 919 C C . ASP A 1 115 ? 3.301 1.740 -11.473 1.00 96.50 115 ASP A C 1
ATOM 921 O O . ASP A 1 115 ? 3.117 0.731 -12.157 1.00 96.50 115 ASP A O 1
ATOM 925 N N . PHE A 1 116 ? 3.587 1.656 -10.171 1.00 96.88 116 PHE A N 1
ATOM 926 C CA . PHE A 1 116 ? 3.666 0.381 -9.466 1.00 96.88 116 PHE A CA 1
ATOM 927 C C . PHE A 1 116 ? 2.345 -0.389 -9.565 1.00 96.88 116 PHE A C 1
ATOM 929 O O . PHE A 1 116 ? 2.346 -1.523 -10.047 1.00 96.88 116 PHE A O 1
ATOM 936 N N . LEU A 1 117 ? 1.212 0.226 -9.196 1.00 96.44 117 LEU A N 1
ATOM 937 C CA . LEU A 1 117 ? -0.099 -0.429 -9.291 1.00 96.44 117 LEU A CA 1
ATOM 938 C C . LEU A 1 117 ? -0.448 -0.814 -10.734 1.00 96.44 117 LEU A C 1
ATOM 940 O O . LEU A 1 117 ? -1.047 -1.865 -10.956 1.00 96.44 117 LEU A O 1
ATOM 944 N N . THR A 1 118 ? -0.049 0.006 -11.710 1.00 95.69 118 THR A N 1
ATOM 945 C CA . THR A 1 118 ? -0.275 -0.263 -13.136 1.00 95.69 118 THR A CA 1
ATOM 946 C C . THR A 1 118 ? 0.478 -1.488 -13.633 1.00 95.69 118 THR A C 1
ATOM 948 O O . THR A 1 118 ? -0.059 -2.253 -14.432 1.00 95.69 118 THR A O 1
ATOM 951 N N . ASN A 1 119 ? 1.689 -1.704 -13.127 1.00 95.25 119 ASN A N 1
ATOM 952 C CA . ASN A 1 119 ? 2.548 -2.803 -13.553 1.00 95.25 119 ASN A CA 1
ATOM 953 C C . ASN A 1 119 ? 2.277 -4.121 -12.819 1.00 95.25 119 ASN A C 1
ATOM 955 O O . ASN A 1 119 ? 2.589 -5.180 -13.359 1.00 95.25 119 ASN A O 1
ATOM 959 N N . VAL A 1 120 ? 1.741 -4.080 -11.593 1.00 95.94 120 VAL A N 1
ATOM 960 C CA . VAL A 1 120 ? 1.579 -5.289 -10.763 1.00 95.94 120 VAL A CA 1
ATOM 961 C C . VAL A 1 120 ? 0.130 -5.726 -10.575 1.00 95.94 120 VAL A C 1
ATOM 963 O O . VAL A 1 120 ? -0.095 -6.861 -10.158 1.00 95.94 120 VAL A O 1
ATOM 966 N N . MET A 1 121 ? -0.852 -4.873 -10.881 1.00 96.56 121 MET A N 1
ATOM 967 C CA . MET A 1 121 ? -2.277 -5.184 -10.740 1.00 96.56 121 MET A CA 1
ATOM 968 C C . MET A 1 121 ? -3.006 -5.043 -12.070 1.00 96.56 121 MET A C 1
ATOM 970 O O . MET A 1 121 ? -2.763 -4.108 -12.837 1.00 96.56 121 MET A O 1
ATOM 974 N N . ARG A 1 122 ? -3.943 -5.959 -12.319 1.00 95.50 122 ARG A N 1
ATOM 975 C CA . ARG A 1 122 ? -4.801 -5.915 -13.500 1.00 95.50 122 ARG A CA 1
ATOM 976 C C . ARG A 1 122 ? -5.638 -4.635 -13.528 1.00 95.50 122 ARG A C 1
ATOM 978 O O . ARG A 1 122 ? -5.957 -4.061 -12.492 1.00 95.50 122 ARG A O 1
ATOM 985 N N . GLU A 1 123 ? -6.004 -4.206 -14.730 1.00 95.06 123 GLU A N 1
ATOM 986 C CA . GLU A 1 123 ? -6.915 -3.074 -14.922 1.00 95.06 123 GLU A CA 1
ATOM 987 C C . GLU A 1 123 ? -8.301 -3.380 -14.330 1.00 95.06 123 GLU A C 1
ATOM 989 O O . GLU A 1 123 ? -8.828 -2.603 -13.543 1.00 95.06 123 GLU A O 1
ATOM 994 N N . ASP A 1 124 ? -8.826 -4.578 -14.587 1.00 94.81 124 ASP A N 1
ATOM 995 C CA . ASP A 1 124 ? -10.058 -5.144 -14.026 1.00 94.81 124 ASP A CA 1
ATOM 996 C C . ASP A 1 124 ? -9.829 -5.861 -12.680 1.00 94.81 124 ASP A C 1
ATOM 998 O O . ASP A 1 124 ? -10.393 -6.925 -12.423 1.00 94.81 124 ASP A O 1
ATOM 1002 N N . LEU A 1 125 ? -8.980 -5.291 -11.818 1.00 96.31 125 LEU A N 1
ATOM 1003 C CA . LEU A 1 125 ? -8.734 -5.797 -10.465 1.00 96.31 125 LEU A CA 1
ATOM 1004 C C . LEU A 1 125 ? -10.052 -5.978 -9.699 1.00 96.31 125 LEU A C 1
ATOM 1006 O O . LEU A 1 125 ? -10.851 -5.047 -9.613 1.00 96.31 125 LEU A O 1
ATOM 1010 N N . VAL A 1 126 ? -10.250 -7.144 -9.084 1.00 95.44 126 VAL A N 1
ATOM 1011 C CA . VAL A 1 126 ? -11.376 -7.366 -8.168 1.00 95.44 126 VAL A CA 1
ATOM 1012 C C . VAL A 1 126 ? -10.969 -6.964 -6.752 1.00 95.44 126 VAL A C 1
ATOM 1014 O O . VAL A 1 126 ? -10.010 -7.513 -6.205 1.00 95.44 126 VAL A O 1
ATOM 1017 N N . ILE A 1 127 ? -11.703 -6.027 -6.154 1.00 94.12 127 ILE A N 1
ATOM 1018 C CA . ILE A 1 127 ? -11.471 -5.526 -4.793 1.00 94.12 127 ILE A CA 1
ATOM 1019 C C . ILE A 1 127 ? -12.789 -5.063 -4.168 1.00 94.12 127 ILE A C 1
ATOM 1021 O O . ILE A 1 127 ? -13.566 -4.373 -4.825 1.00 94.12 127 ILE A O 1
ATOM 1025 N N . MET A 1 128 ? -13.046 -5.437 -2.905 1.00 91.62 128 MET A N 1
ATOM 1026 C CA . MET A 1 128 ? -14.232 -5.000 -2.137 1.00 91.62 128 MET A CA 1
ATOM 1027 C C . MET A 1 128 ? -15.543 -5.144 -2.944 1.00 91.62 128 MET A C 1
ATOM 1029 O O . MET A 1 128 ? -16.313 -4.203 -3.115 1.00 91.62 128 MET A O 1
ATOM 1033 N N . GLY A 1 129 ? -15.735 -6.306 -3.580 1.00 88.56 129 G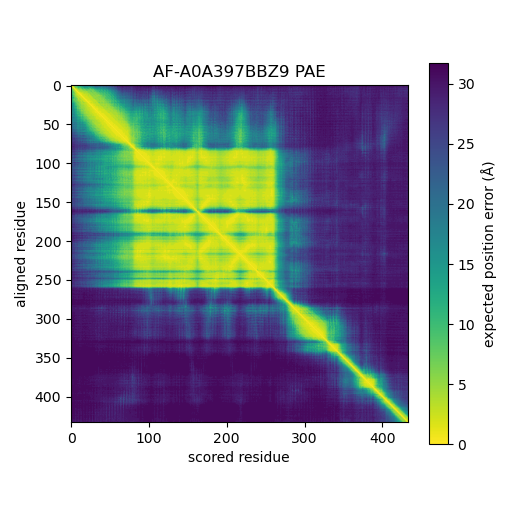LY A N 1
ATOM 1034 C CA . GLY A 1 129 ? -16.913 -6.598 -4.412 1.00 88.56 129 GLY A CA 1
ATOM 1035 C C . GLY A 1 129 ? -17.036 -5.803 -5.723 1.00 88.56 129 GLY A C 1
ATOM 1036 O O . GLY A 1 129 ? -17.998 -6.003 -6.460 1.00 88.56 129 GLY A O 1
ATOM 1037 N N . SER A 1 130 ? -16.076 -4.932 -6.041 1.00 91.88 130 SER A N 1
ATOM 1038 C CA . SER A 1 130 ? -16.039 -4.113 -7.257 1.00 91.88 130 SER A CA 1
ATOM 1039 C C . SER A 1 130 ? -14.983 -4.619 -8.243 1.00 91.88 130 SER A C 1
ATOM 1041 O O . SER A 1 130 ? -14.048 -5.325 -7.863 1.00 91.88 130 SER A O 1
ATOM 1043 N N . VAL A 1 131 ? -15.124 -4.237 -9.514 1.00 94.19 131 VAL A N 1
ATOM 1044 C CA . VAL A 1 131 ? -14.165 -4.540 -10.588 1.00 94.19 131 VAL A CA 1
ATOM 1045 C C . VAL A 1 131 ? -13.577 -3.231 -11.103 1.00 94.19 131 VAL A C 1
ATOM 1047 O O . VAL A 1 131 ? -14.331 -2.321 -11.446 1.00 94.19 131 VAL A O 1
ATOM 1050 N N . GLY A 1 132 ? -12.251 -3.155 -11.167 1.00 92.69 132 GLY A N 1
ATOM 1051 C CA . GLY A 1 132 ? -11.505 -1.983 -11.619 1.00 92.69 132 GLY A CA 1
ATOM 1052 C C . GLY A 1 132 ? -10.515 -1.488 -10.568 1.00 92.69 132 GLY A C 1
ATOM 1053 O O . GLY A 1 132 ? -10.842 -1.369 -9.381 1.00 92.69 132 GLY A O 1
ATOM 1054 N N . ARG A 1 133 ? -9.296 -1.147 -10.997 1.00 93.94 133 ARG A N 1
ATOM 1055 C CA . ARG A 1 133 ? -8.269 -0.553 -10.120 1.00 93.94 133 ARG A CA 1
ATOM 1056 C C . ARG A 1 133 ? -8.692 0.814 -9.567 1.00 93.94 133 ARG A C 1
ATOM 1058 O O . ARG A 1 133 ? -8.215 1.229 -8.511 1.00 93.94 133 ARG A O 1
ATOM 1065 N N . GLU A 1 134 ? -9.623 1.491 -10.225 1.00 92.38 134 GLU A N 1
ATOM 1066 C CA . GLU A 1 134 ? -10.185 2.775 -9.803 1.00 92.38 134 GLU A CA 1
ATOM 1067 C C . GLU A 1 134 ? -10.790 2.686 -8.400 1.00 92.38 134 GLU A C 1
ATOM 1069 O O . GLU A 1 134 ? -10.639 3.621 -7.614 1.00 92.38 134 GLU A O 1
ATOM 1074 N N . LYS A 1 135 ? -11.400 1.544 -8.043 1.00 93.62 135 LYS A N 1
ATOM 1075 C CA . LYS A 1 135 ? -11.947 1.329 -6.697 1.00 93.62 135 LYS A CA 1
ATOM 1076 C C . LYS A 1 135 ? -10.858 1.378 -5.625 1.00 93.62 135 LYS A C 1
ATOM 1078 O O . LYS A 1 135 ? -11.053 1.994 -4.580 1.00 93.62 135 LYS A O 1
ATOM 1083 N N . LEU A 1 136 ? -9.703 0.766 -5.888 1.00 95.31 136 LEU A N 1
ATOM 1084 C CA . LEU A 1 136 ? -8.558 0.799 -4.976 1.00 95.31 136 LEU A CA 1
ATOM 1085 C C . LEU A 1 136 ? -8.046 2.234 -4.795 1.00 95.31 136 LEU A C 1
ATOM 1087 O O . LEU A 1 136 ? -7.813 2.664 -3.669 1.00 95.31 136 LEU A O 1
ATOM 1091 N N . ILE A 1 137 ? -7.916 2.993 -5.888 1.00 94.44 137 ILE A N 1
ATOM 1092 C CA . ILE A 1 137 ? -7.468 4.396 -5.844 1.00 94.44 137 ILE A CA 1
ATOM 1093 C C . ILE A 1 137 ? -8.484 5.273 -5.095 1.00 94.44 137 ILE A C 1
ATOM 1095 O O . ILE A 1 137 ? -8.098 6.124 -4.289 1.00 94.44 137 ILE A O 1
ATOM 1099 N N . GLN A 1 138 ? -9.783 5.047 -5.310 1.00 94.75 138 GLN A N 1
ATOM 1100 C CA . GLN A 1 138 ? -10.858 5.729 -4.587 1.00 94.75 138 GLN A CA 1
ATOM 1101 C C . GLN A 1 138 ? -10.747 5.484 -3.079 1.00 94.75 138 GLN A C 1
ATOM 1103 O O . GLN A 1 138 ? -10.781 6.435 -2.301 1.00 94.75 138 GLN A O 1
ATOM 1108 N N . GLN A 1 139 ? -10.574 4.229 -2.659 1.00 95.38 139 GLN A N 1
ATOM 1109 C CA . GLN A 1 139 ? -10.444 3.886 -1.243 1.00 95.38 139 GLN A CA 1
ATOM 1110 C C . GLN A 1 139 ? -9.166 4.463 -0.637 1.00 95.38 139 GLN A C 1
ATOM 1112 O O . GLN A 1 139 ? -9.229 5.088 0.418 1.00 95.38 139 GLN A O 1
ATOM 1117 N N . TRP A 1 140 ? -8.031 4.384 -1.334 1.00 95.81 140 TRP A N 1
ATOM 1118 C CA . TRP A 1 140 ? -6.809 5.074 -0.916 1.00 95.81 140 TRP A CA 1
ATOM 1119 C C . TRP A 1 140 ? -7.030 6.573 -0.704 1.00 95.81 140 TRP A C 1
ATOM 1121 O O . TRP A 1 140 ? -6.613 7.126 0.312 1.00 95.81 140 TRP A O 1
ATOM 1131 N N . THR A 1 141 ? -7.744 7.218 -1.623 1.00 95.44 141 THR A N 1
ATOM 1132 C CA . THR A 1 141 ? -8.094 8.638 -1.513 1.00 95.44 141 THR A CA 1
ATOM 1133 C C . THR A 1 141 ? -8.960 8.912 -0.283 1.00 95.44 141 THR A C 1
ATOM 1135 O O . THR A 1 141 ? -8.695 9.866 0.450 1.00 95.44 141 THR A O 1
ATOM 1138 N N . LEU A 1 142 ? -9.953 8.064 -0.002 1.00 95.38 142 LEU A N 1
ATOM 1139 C CA . LEU A 1 142 ? -10.794 8.185 1.193 1.00 95.38 142 LEU A CA 1
ATOM 1140 C C . LEU A 1 142 ? -9.979 8.022 2.477 1.00 95.38 142 LEU A C 1
ATOM 1142 O O . LEU A 1 142 ? -10.105 8.850 3.376 1.00 95.38 142 LEU A O 1
ATOM 1146 N N . TYR A 1 143 ? -9.091 7.031 2.551 1.00 95.88 143 TYR A N 1
ATOM 1147 C CA . TYR A 1 143 ? -8.200 6.853 3.700 1.00 95.88 143 TYR A CA 1
ATOM 1148 C C . TYR A 1 143 ? -7.343 8.101 3.948 1.00 95.88 143 TYR A C 1
ATOM 1150 O O . TYR A 1 143 ? -7.285 8.601 5.072 1.00 95.88 143 TYR A O 1
ATOM 1158 N N . MET A 1 144 ? -6.735 8.650 2.896 1.00 95.06 144 MET A N 1
ATOM 1159 C CA . MET A 1 144 ? -5.822 9.792 3.014 1.00 95.06 144 MET A CA 1
ATOM 1160 C C . MET A 1 144 ? -6.517 11.132 3.270 1.00 95.06 144 MET A C 1
ATOM 1162 O O . MET A 1 144 ? -5.863 12.087 3.679 1.00 95.06 144 MET A O 1
ATOM 1166 N N . THR A 1 145 ? -7.826 11.220 3.034 1.00 94.38 145 THR A N 1
ATOM 1167 C CA . THR A 1 145 ? -8.619 12.437 3.278 1.00 94.38 145 THR A CA 1
ATOM 1168 C C . THR A 1 145 ? -9.447 12.363 4.558 1.00 94.38 145 THR A C 1
ATOM 1170 O O . THR A 1 145 ? -9.773 13.398 5.135 1.00 94.38 145 THR A O 1
ATOM 1173 N N . THR A 1 146 ? -9.762 11.153 5.026 1.00 94.06 146 THR A N 1
ATOM 1174 C CA . THR A 1 146 ? -10.553 10.923 6.238 1.00 94.06 146 THR A CA 1
ATOM 1175 C C . THR A 1 146 ? -9.682 11.048 7.486 1.00 94.06 146 THR A C 1
ATOM 1177 O O . THR A 1 146 ? -10.046 11.757 8.426 1.00 94.06 146 THR A O 1
ATOM 1180 N N . PHE A 1 147 ? -8.529 10.375 7.517 1.00 95.31 147 PHE A N 1
ATOM 1181 C CA . PHE A 1 147 ? -7.676 10.281 8.706 1.00 95.31 147 PHE A CA 1
ATOM 1182 C C . PHE A 1 147 ? -6.641 11.410 8.777 1.00 95.31 147 PHE A C 1
ATOM 1184 O O . PHE A 1 147 ? -6.146 11.881 7.760 1.00 95.31 147 PHE A O 1
ATOM 1191 N N . GLU A 1 148 ? -6.286 11.835 9.996 1.00 94.06 148 GLU A N 1
ATOM 1192 C CA . GLU A 1 148 ? -5.249 12.862 10.216 1.00 94.06 148 GLU A CA 1
ATOM 1193 C C . GLU A 1 148 ? -3.857 12.346 9.828 1.00 94.06 148 GLU A C 1
ATOM 1195 O O . GLU A 1 148 ? -3.018 13.092 9.331 1.00 94.06 148 GLU A O 1
ATOM 1200 N N . ALA A 1 149 ? -3.608 11.063 10.088 1.00 95.19 149 ALA A N 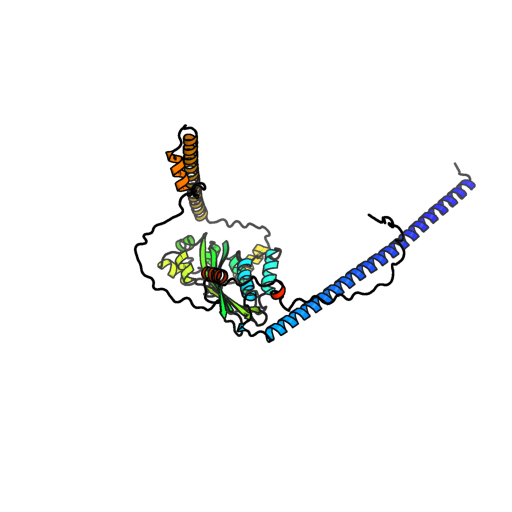1
ATOM 1201 C CA . ALA A 1 149 ? -2.377 10.378 9.735 1.00 95.19 149 ALA A CA 1
ATOM 1202 C C . ALA A 1 149 ? -2.663 8.903 9.455 1.00 95.19 149 ALA A C 1
ATOM 1204 O O . ALA A 1 149 ? -3.552 8.303 10.069 1.00 95.19 149 ALA A O 1
ATOM 1205 N N . PHE A 1 150 ? -1.866 8.333 8.558 1.00 97.50 150 PHE A N 1
ATOM 1206 C CA . PHE A 1 150 ? -1.947 6.948 8.128 1.00 97.50 150 PHE A CA 1
ATOM 1207 C C . PHE A 1 150 ? -0.555 6.319 8.171 1.00 97.50 150 PHE A C 1
ATOM 1209 O O . PHE A 1 150 ? 0.404 6.903 7.665 1.00 97.50 150 PHE A O 1
ATOM 1216 N N . SER A 1 151 ? -0.453 5.111 8.717 1.00 97.81 151 SER A N 1
ATOM 1217 C CA . SER A 1 151 ? 0.660 4.212 8.417 1.00 97.81 151 SER A CA 1
ATOM 1218 C C . SER A 1 151 ? 0.208 2.755 8.398 1.00 97.81 151 SER A C 1
ATOM 1220 O O . SER A 1 151 ? -0.849 2.412 8.934 1.00 97.81 151 SER A O 1
ATOM 1222 N N . MET A 1 152 ? 0.997 1.895 7.769 1.00 97.12 152 MET A N 1
ATOM 1223 C CA . MET A 1 152 ? 0.704 0.478 7.593 1.00 97.12 152 MET A CA 1
ATOM 1224 C C . MET A 1 152 ? 1.953 -0.351 7.879 1.00 97.12 152 MET A C 1
ATOM 1226 O O . MET A 1 152 ? 2.991 -0.145 7.253 1.00 97.12 152 MET A O 1
ATOM 1230 N N . ASP A 1 153 ? 1.807 -1.330 8.770 1.00 96.94 153 ASP A N 1
ATOM 1231 C CA . ASP A 1 153 ? 2.872 -2.263 9.133 1.00 96.94 153 ASP A CA 1
ATOM 1232 C C . ASP A 1 153 ? 2.543 -3.671 8.633 1.00 96.94 153 ASP A C 1
ATOM 1234 O O . ASP A 1 153 ? 1.445 -4.180 8.869 1.00 96.94 153 ASP A O 1
ATOM 1238 N N . LEU A 1 154 ? 3.509 -4.314 7.972 1.00 97.25 154 LEU A N 1
ATOM 1239 C CA . LEU A 1 154 ? 3.447 -5.725 7.590 1.00 97.25 154 LEU A CA 1
ATOM 1240 C C . LEU A 1 154 ? 4.060 -6.586 8.698 1.00 97.25 154 LEU A C 1
ATOM 1242 O O . LEU A 1 154 ? 5.244 -6.445 9.004 1.00 97.25 154 LEU A O 1
ATOM 1246 N N . HIS A 1 155 ? 3.283 -7.519 9.247 1.00 96.00 155 HIS A N 1
ATOM 1247 C CA . HIS A 1 155 ? 3.756 -8.442 10.286 1.00 96.00 155 HIS A CA 1
ATOM 1248 C C . HIS A 1 155 ? 4.205 -9.766 9.695 1.00 96.00 155 HIS A C 1
ATOM 1250 O O . HIS A 1 155 ? 5.291 -10.260 9.997 1.00 96.00 155 HIS A O 1
ATOM 1256 N N . THR A 1 156 ? 3.360 -10.354 8.850 1.00 94.06 156 THR A N 1
ATOM 1257 C CA . THR A 1 156 ? 3.618 -11.662 8.252 1.00 94.06 156 THR A CA 1
ATOM 1258 C C . THR A 1 156 ? 3.196 -11.679 6.792 1.00 94.06 156 THR A C 1
ATOM 1260 O O . THR A 1 156 ? 2.219 -11.045 6.400 1.00 94.06 156 THR A O 1
ATOM 1263 N N . LEU A 1 157 ? 3.934 -12.436 5.981 1.00 93.12 157 LEU A N 1
ATOM 1264 C CA . LEU A 1 157 ? 3.577 -12.772 4.609 1.00 93.12 157 LEU A CA 1
ATOM 1265 C C . LEU A 1 157 ? 3.815 -14.263 4.414 1.00 93.12 157 LEU A C 1
ATOM 1267 O O . LEU A 1 157 ? 4.910 -14.764 4.675 1.00 93.12 157 LEU A O 1
ATOM 1271 N N 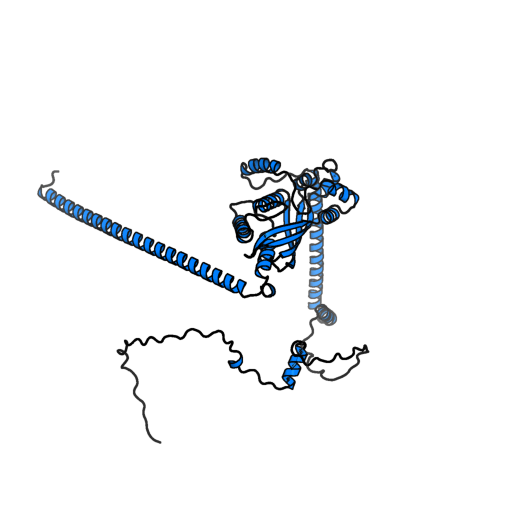. HIS A 1 158 ? 2.795 -14.975 3.951 1.00 87.69 158 HIS A N 1
ATOM 1272 C CA . HIS A 1 158 ? 2.889 -16.401 3.676 1.00 87.69 158 HIS A CA 1
ATOM 1273 C C . HIS A 1 158 ? 2.118 -16.785 2.414 1.00 87.69 158 HIS A C 1
ATOM 1275 O O . HIS A 1 158 ? 1.167 -16.129 1.994 1.00 87.69 158 HIS A O 1
ATOM 1281 N N . VAL A 1 159 ? 2.553 -17.876 1.787 1.00 85.06 159 VAL A N 1
ATOM 1282 C CA . VAL A 1 159 ? 1.947 -18.404 0.561 1.00 85.06 159 VAL A CA 1
ATOM 1283 C C . VAL A 1 159 ? 0.956 -19.494 0.945 1.00 85.06 159 VAL A C 1
ATOM 1285 O O . VAL A 1 159 ? 1.372 -20.519 1.485 1.00 85.06 159 VAL A O 1
ATOM 1288 N N . ALA A 1 160 ? -0.329 -19.296 0.655 1.00 71.62 160 ALA A N 1
ATOM 1289 C CA . ALA A 1 160 ? -1.370 -20.250 1.042 1.00 71.62 160 ALA A CA 1
ATOM 1290 C C . ALA A 1 160 ? -1.699 -21.267 -0.055 1.00 71.62 160 ALA A C 1
ATOM 1292 O O . ALA A 1 160 ? -1.912 -22.441 0.238 1.00 71.62 160 ALA A O 1
ATOM 1293 N N . ILE A 1 161 ? -1.733 -20.843 -1.322 1.00 70.75 161 ILE A N 1
ATOM 1294 C CA . ILE A 1 161 ? -2.115 -21.703 -2.453 1.00 70.75 161 ILE A CA 1
ATOM 1295 C C . ILE A 1 161 ? -1.099 -21.527 -3.578 1.00 70.75 161 ILE A C 1
ATOM 1297 O O . ILE A 1 161 ? -0.663 -20.412 -3.854 1.00 70.75 161 ILE A O 1
ATOM 1301 N N . ARG A 1 162 ? -0.706 -22.641 -4.212 1.00 64.12 162 ARG A N 1
ATOM 1302 C CA . ARG A 1 162 ? 0.250 -22.671 -5.337 1.00 64.12 162 ARG A CA 1
ATOM 1303 C C . ARG A 1 162 ? -0.315 -23.289 -6.624 1.00 64.12 162 ARG A C 1
ATOM 1305 O O . ARG A 1 162 ? 0.447 -23.537 -7.551 1.00 64.12 162 ARG A O 1
ATOM 1312 N N . SER A 1 163 ? -1.615 -23.584 -6.706 1.00 58.12 163 SER A N 1
ATOM 1313 C CA . SER A 1 163 ? -2.207 -24.134 -7.934 1.00 58.12 163 SER A CA 1
ATOM 1314 C C . SER A 1 163 ? -3.723 -23.904 -8.015 1.00 58.12 163 SER A C 1
ATOM 1316 O O . SER A 1 163 ? -4.402 -24.123 -7.011 1.00 58.12 163 SER A O 1
ATOM 1318 N N . PRO A 1 164 ? -4.273 -23.492 -9.177 1.00 64.25 164 PRO A N 1
ATOM 1319 C CA . PRO A 1 164 ? -3.570 -23.127 -10.417 1.00 64.25 164 PRO A CA 1
ATOM 1320 C C . PRO A 1 164 ? -2.879 -21.754 -10.347 1.00 64.25 164 PRO A C 1
ATOM 1322 O O . PRO A 1 164 ? -1.992 -21.482 -11.146 1.00 64.25 164 PRO A O 1
ATOM 1325 N N . ASN A 1 165 ? -3.248 -20.934 -9.362 1.00 75.50 165 ASN A N 1
ATOM 1326 C CA . ASN A 1 165 ? -2.760 -19.575 -9.159 1.00 75.50 165 ASN A CA 1
ATOM 1327 C C . ASN A 1 165 ? -2.095 -19.445 -7.782 1.00 75.50 165 ASN A C 1
ATOM 1329 O O . ASN A 1 165 ? -2.479 -20.138 -6.834 1.00 75.50 165 ASN A O 1
ATOM 1333 N N . VAL A 1 166 ? -1.105 -18.557 -7.673 1.00 86.06 166 VAL A N 1
ATOM 1334 C CA . VAL A 1 166 ? -0.471 -18.233 -6.390 1.00 86.06 166 VAL A CA 1
ATOM 1335 C C . VAL A 1 166 ? -1.384 -17.292 -5.612 1.00 86.06 166 VAL A C 1
ATOM 1337 O O . VAL A 1 166 ? -1.870 -16.303 -6.162 1.00 86.06 166 VAL A O 1
ATOM 1340 N N . VAL A 1 167 ? -1.605 -17.592 -4.332 1.00 89.62 167 VAL A N 1
ATOM 1341 C CA . VAL A 1 167 ? -2.286 -16.684 -3.403 1.00 89.62 167 VAL A CA 1
ATOM 1342 C C . VAL A 1 167 ? -1.387 -16.417 -2.208 1.00 89.62 167 VAL A C 1
ATOM 1344 O O . VAL A 1 167 ? -0.966 -17.349 -1.510 1.00 89.62 167 VAL A O 1
ATOM 1347 N N . LEU A 1 168 ? -1.099 -15.140 -1.980 1.00 93.12 168 LEU A N 1
ATOM 1348 C CA . LEU A 1 168 ? -0.390 -14.670 -0.797 1.00 93.12 168 LEU A CA 1
ATOM 1349 C C . LEU A 1 168 ? -1.387 -14.163 0.225 1.00 93.12 168 LEU A C 1
ATOM 1351 O O . LEU A 1 168 ? -2.332 -13.478 -0.149 1.00 93.12 168 LEU A O 1
ATOM 1355 N N . TYR A 1 169 ? -1.129 -14.453 1.491 1.00 91.94 169 TYR A N 1
ATOM 1356 C CA . TYR A 1 169 ? -1.844 -13.888 2.623 1.00 91.94 169 TYR A CA 1
ATOM 1357 C C . TYR A 1 169 ? -0.856 -13.128 3.488 1.00 91.94 169 TYR A C 1
ATOM 1359 O O . TYR A 1 169 ? 0.261 -13.589 3.745 1.00 91.94 169 TYR A O 1
ATOM 1367 N N . THR A 1 170 ? -1.277 -11.958 3.937 1.00 95.19 170 THR A N 1
ATOM 1368 C CA . THR A 1 170 ? -0.477 -11.097 4.792 1.00 95.19 170 THR A CA 1
ATOM 1369 C C . THR A 1 170 ? -1.286 -10.644 5.982 1.00 95.19 170 THR A C 1
ATOM 1371 O O . THR A 1 170 ? -2.456 -10.294 5.830 1.00 95.19 170 THR A O 1
ATOM 1374 N N . GLU A 1 171 ? -0.649 -10.591 7.140 1.00 96.62 171 GLU A N 1
ATOM 1375 C CA . GLU A 1 171 ? -1.205 -9.948 8.324 1.00 96.62 171 GLU A CA 1
ATOM 1376 C C . GLU A 1 171 ? -0.527 -8.596 8.499 1.00 96.62 171 GLU A C 1
ATOM 1378 O O . GLU A 1 171 ? 0.702 -8.492 8.478 1.00 96.62 171 GLU A O 1
ATOM 1383 N N . SER A 1 172 ? -1.336 -7.559 8.665 1.00 97.44 172 SER A N 1
ATOM 1384 C CA . SER A 1 172 ? -0.881 -6.179 8.762 1.00 97.44 172 SER A CA 1
ATOM 1385 C C . SER A 1 172 ? -1.705 -5.400 9.779 1.00 97.44 172 SER A C 1
ATOM 1387 O O . SER A 1 172 ? -2.791 -5.833 10.170 1.00 97.44 172 SER A O 1
ATOM 1389 N N . THR A 1 173 ? -1.201 -4.247 10.208 1.00 98.38 173 THR A N 1
ATOM 1390 C CA . THR A 1 173 ? -1.975 -3.292 11.010 1.00 98.38 173 THR A CA 1
ATOM 1391 C C . THR A 1 173 ? -1.993 -1.946 10.309 1.00 98.38 173 THR A C 1
ATOM 1393 O O . THR A 1 173 ? -0.941 -1.425 9.944 1.00 98.38 173 THR A O 1
ATOM 1396 N N . LEU A 1 174 ? -3.184 -1.367 10.153 1.00 98.38 174 LEU A N 1
ATOM 1397 C CA . LEU A 1 174 ? -3.341 0.036 9.785 1.00 98.38 174 LEU A CA 1
ATOM 1398 C C . LEU A 1 174 ? -3.371 0.884 11.051 1.00 98.38 174 LEU A C 1
ATOM 1400 O O . LEU A 1 174 ? -4.070 0.571 12.016 1.00 98.38 174 LEU A O 1
ATOM 1404 N N . HIS A 1 175 ? -2.629 1.976 11.032 1.00 98.19 175 HIS A N 1
ATOM 1405 C CA . HIS A 1 175 ? -2.548 2.948 12.106 1.00 98.19 175 HIS A CA 1
ATOM 1406 C C . HIS A 1 175 ? -3.243 4.214 11.626 1.00 98.19 175 HIS A C 1
ATOM 1408 O O . HIS A 1 175 ? -2.688 4.991 10.851 1.00 98.19 175 HIS A O 1
ATOM 1414 N N . LEU A 1 176 ? -4.485 4.390 12.064 1.00 98.00 176 LEU A N 1
ATOM 1415 C CA . LEU A 1 176 ? -5.381 5.414 11.544 1.00 98.00 176 LEU A CA 1
ATOM 1416 C C . LEU A 1 176 ? -5.612 6.466 12.622 1.00 98.00 176 LEU A C 1
ATOM 1418 O O . LEU A 1 176 ? -6.344 6.232 13.587 1.00 98.00 176 LEU A O 1
ATOM 1422 N N . ARG A 1 177 ? -4.950 7.618 12.508 1.00 97.50 177 ARG A N 1
ATOM 1423 C CA . ARG A 1 177 ? -5.105 8.684 13.499 1.00 97.50 177 ARG A CA 1
ATOM 1424 C C . ARG A 1 177 ? -6.403 9.442 13.267 1.00 97.50 177 ARG A C 1
ATOM 1426 O O . ARG A 1 177 ? -6.650 9.976 12.185 1.00 97.50 177 ARG A O 1
ATOM 1433 N N . LEU A 1 178 ? -7.221 9.488 14.308 1.00 96.38 178 LEU A N 1
ATOM 1434 C CA . LEU A 1 178 ? -8.568 10.016 14.246 1.00 96.38 178 LEU A CA 1
ATOM 1435 C C . LEU A 1 178 ? -8.572 11.536 14.440 1.00 96.38 178 LEU A C 1
ATOM 1437 O O . LEU A 1 178 ? -8.273 12.035 15.521 1.00 96.38 178 LEU A O 1
ATOM 1441 N N . SER A 1 179 ? -8.965 12.279 13.410 1.00 93.50 179 SER A N 1
ATOM 1442 C CA . SER A 1 179 ? -9.369 13.684 13.528 1.00 93.50 179 SER A CA 1
ATOM 1443 C C . SER A 1 179 ? -10.830 13.797 13.979 1.00 93.50 179 SER A C 1
ATOM 1445 O O . SER A 1 179 ? -11.590 12.827 13.920 1.00 93.50 179 SER A O 1
ATOM 1447 N N . TYR A 1 180 ? -11.265 15.001 14.356 1.00 91.00 180 TYR A N 1
ATOM 1448 C CA . TYR A 1 180 ? -12.690 15.274 14.583 1.00 91.00 180 TYR A CA 1
ATOM 1449 C C . TYR A 1 180 ? -13.541 14.918 13.352 1.00 91.00 180 TYR A C 1
ATOM 1451 O O . TYR A 1 180 ? -14.559 14.246 13.480 1.00 91.00 180 TYR A O 1
ATOM 1459 N N . HIS A 1 181 ? -13.059 15.272 12.156 1.00 90.56 181 HIS A N 1
ATOM 1460 C CA . HIS A 1 181 ? -13.705 14.934 10.888 1.00 90.56 181 HIS A CA 1
ATOM 1461 C C . HIS A 1 181 ? -13.846 13.417 10.696 1.00 90.56 181 HIS A C 1
ATOM 1463 O O . HIS A 1 181 ? -14.946 12.939 10.434 1.00 90.56 181 HIS A O 1
ATOM 1469 N N . SER A 1 182 ? -12.772 12.648 10.914 1.00 93.88 182 SER A N 1
ATOM 1470 C CA . SER A 1 182 ? -12.811 11.184 10.788 1.00 93.88 182 SER A CA 1
ATOM 1471 C C . SER A 1 182 ? -13.829 10.543 11.729 1.00 93.88 182 SER A C 1
ATOM 1473 O O . SER A 1 182 ? -14.544 9.630 11.340 1.00 93.88 182 SER A O 1
ATOM 1475 N N . VAL A 1 183 ? -13.931 11.046 12.961 1.00 93.25 183 VAL A N 1
ATOM 1476 C CA . VAL A 1 183 ? -14.834 10.511 13.981 1.00 93.25 183 VAL A CA 1
ATOM 1477 C C . VAL A 1 183 ? -16.290 10.778 13.601 1.00 93.25 183 VAL A C 1
ATOM 1479 O O . VAL A 1 183 ? -17.121 9.885 13.731 1.00 93.25 183 VAL A O 1
ATOM 1482 N N . GLN A 1 184 ? -16.596 11.965 13.074 1.00 90.19 184 GLN A N 1
ATOM 1483 C CA . GLN A 1 184 ? -17.938 12.273 12.575 1.00 90.19 184 GLN A CA 1
ATOM 1484 C C . GLN A 1 184 ? -18.327 11.407 11.375 1.00 90.19 184 GLN A C 1
ATOM 1486 O O . GLN A 1 184 ? -19.464 10.948 11.302 1.00 90.19 184 GLN A O 1
ATOM 1491 N N . LEU A 1 185 ? -17.389 11.177 10.453 1.00 91.31 185 LEU A N 1
ATOM 1492 C CA . LEU A 1 185 ? -17.630 10.344 9.276 1.00 91.31 185 LEU A CA 1
ATOM 1493 C C . LEU A 1 185 ? -17.804 8.869 9.632 1.00 91.31 185 LEU A C 1
ATOM 1495 O O . LEU A 1 185 ? -18.657 8.204 9.060 1.00 91.31 185 LEU A O 1
ATOM 1499 N N . LEU A 1 186 ? -17.003 8.356 10.565 1.00 93.50 186 LEU A N 1
ATOM 1500 C CA . LEU A 1 186 ? -17.004 6.940 10.923 1.00 93.50 186 LEU A CA 1
ATOM 1501 C C . LEU A 1 186 ? -18.125 6.547 11.885 1.00 93.50 186 LEU A C 1
ATOM 1503 O O . LEU A 1 186 ? -18.541 5.391 11.876 1.00 93.50 186 LEU A O 1
ATOM 1507 N N . PHE A 1 187 ? -18.599 7.482 12.712 1.00 92.38 187 PHE A N 1
ATOM 1508 C CA . PHE A 1 187 ? -19.609 7.232 13.744 1.00 92.38 187 PHE A CA 1
ATOM 1509 C C . PHE A 1 187 ? -20.761 8.253 13.678 1.00 92.38 187 PHE A C 1
ATOM 1511 O O . PHE A 1 187 ? -21.024 8.952 14.665 1.00 92.38 187 PHE A O 1
ATOM 1518 N N . PRO A 1 188 ? -21.463 8.377 12.536 1.00 89.88 188 PRO A N 1
ATOM 1519 C CA . PRO A 1 188 ? -22.494 9.401 12.340 1.00 89.88 188 PRO A CA 1
ATOM 1520 C C . PRO A 1 188 ? -23.656 9.271 13.341 1.00 89.88 188 PRO A C 1
ATOM 1522 O O . PRO A 1 188 ? -24.225 10.267 13.798 1.00 89.88 188 PRO A O 1
ATOM 1525 N N . HIS A 1 189 ? -23.971 8.047 13.766 1.00 89.56 189 HIS A N 1
ATOM 1526 C CA . HIS A 1 189 ? -25.004 7.745 14.760 1.00 89.56 189 HIS A CA 1
ATOM 1527 C C . HIS A 1 189 ? -24.679 8.240 16.174 1.00 89.56 189 HIS A C 1
ATOM 1529 O O . HIS A 1 189 ? -25.568 8.300 17.023 1.00 89.56 189 HIS A O 1
ATOM 1535 N N . LEU A 1 190 ? -23.424 8.596 16.453 1.00 87.88 190 LEU A N 1
ATOM 1536 C CA . LEU A 1 190 ? -22.966 9.016 17.776 1.00 87.88 190 LEU A CA 1
ATOM 1537 C C . LEU A 1 190 ? -22.952 10.536 17.983 1.00 87.88 190 LEU A C 1
ATOM 1539 O O . LEU A 1 190 ? -22.429 10.984 19.003 1.00 87.88 190 LEU A O 1
ATOM 1543 N N . HIS A 1 191 ? -23.548 11.323 17.081 1.00 80.44 191 HIS A N 1
ATOM 1544 C CA . HIS A 1 191 ? -23.597 12.791 17.182 1.00 80.44 191 HIS A CA 1
ATOM 1545 C C . HIS A 1 191 ? -24.108 13.310 18.542 1.00 80.44 191 HIS A C 1
ATOM 1547 O O . HIS A 1 191 ? -23.577 14.286 19.064 1.00 80.44 191 HIS A O 1
ATOM 1553 N N . ASP A 1 192 ? -25.062 12.614 19.167 1.00 83.56 192 ASP A N 1
ATOM 1554 C CA . ASP A 1 192 ? -25.607 12.980 20.484 1.00 83.56 192 ASP A CA 1
ATOM 1555 C C . ASP A 1 192 ? -24.706 12.584 21.670 1.00 83.56 192 ASP A C 1
ATOM 1557 O O . ASP A 1 192 ? -24.944 12.980 22.814 1.00 83.56 192 ASP A O 1
ATOM 1561 N N . LYS A 1 193 ? -23.656 11.789 21.433 1.00 85.25 193 LYS A N 1
ATOM 1562 C CA . LYS A 1 193 ? -22.726 11.289 22.458 1.00 85.25 193 LYS A CA 1
ATOM 1563 C C . LYS A 1 193 ? -21.373 11.988 22.376 1.00 85.25 193 LYS A C 1
ATOM 1565 O O . LYS A 1 193 ? -20.328 11.336 22.348 1.00 85.25 193 LYS A O 1
ATOM 1570 N N . GLU A 1 194 ? -21.392 13.319 22.415 1.00 83.50 194 GLU A N 1
ATOM 1571 C CA . GLU A 1 194 ? -20.192 14.168 22.377 1.00 83.50 194 GLU A CA 1
ATOM 1572 C C . GLU A 1 194 ? -19.053 13.677 23.293 1.00 83.50 194 GLU A C 1
ATOM 1574 O O . GLU A 1 194 ? -17.948 13.505 22.792 1.00 83.50 194 GLU A O 1
ATOM 1579 N N . PRO A 1 195 ? -19.254 13.324 24.583 1.00 88.12 195 PRO A N 1
ATOM 1580 C CA . PRO A 1 195 ? -18.149 12.858 25.429 1.00 88.12 195 PRO A CA 1
ATOM 1581 C C . PRO A 1 195 ? -17.405 11.627 24.886 1.00 88.12 195 PRO A C 1
ATOM 1583 O O . PRO A 1 195 ? -16.189 11.523 25.055 1.00 88.12 195 PRO A O 1
ATOM 1586 N N . LEU A 1 196 ? -18.119 10.711 24.222 1.00 88.69 196 LEU A N 1
ATOM 1587 C CA . LEU A 1 196 ? -17.541 9.510 23.621 1.00 88.69 196 LEU A CA 1
ATOM 1588 C C . LEU A 1 196 ? -16.779 9.851 22.337 1.00 88.69 196 LEU A C 1
ATOM 1590 O O . LEU A 1 196 ? -15.635 9.423 22.180 1.00 88.69 196 LEU A O 1
ATOM 1594 N N . LEU A 1 197 ? -17.361 10.678 21.463 1.00 89.06 197 LEU A N 1
ATOM 1595 C CA . LEU A 1 197 ? -16.677 11.186 20.267 1.00 89.06 197 LEU A CA 1
ATOM 1596 C C . LEU A 1 197 ? -15.378 11.905 20.647 1.00 89.06 197 LEU A C 1
ATOM 1598 O O . LEU A 1 197 ? -14.312 11.624 20.100 1.00 89.06 197 LEU A O 1
ATOM 1602 N N . GLN A 1 198 ? -15.455 12.762 21.664 1.00 88.56 198 GLN A N 1
ATOM 1603 C CA . GLN A 1 198 ? -14.335 13.550 22.171 1.00 88.56 198 GLN A CA 1
ATOM 1604 C C . GLN A 1 198 ? -13.205 12.702 22.739 1.00 88.56 198 GLN A C 1
ATOM 1606 O O . GLN A 1 198 ? -12.040 13.102 22.726 1.00 88.56 198 GLN A O 1
ATOM 1611 N N . ASN A 1 199 ? -13.540 11.519 23.246 1.00 89.69 199 ASN A N 1
ATOM 1612 C CA . ASN A 1 199 ? -12.553 10.583 23.745 1.00 89.69 199 ASN A CA 1
ATOM 1613 C C . ASN A 1 199 ? -11.755 9.918 22.612 1.00 89.69 199 ASN A C 1
ATOM 1615 O O . ASN A 1 199 ? -10.615 9.523 22.843 1.00 89.69 199 ASN A O 1
ATOM 1619 N N . MET A 1 200 ? -12.327 9.792 21.411 1.00 92.81 200 MET A N 1
ATOM 1620 C CA . MET A 1 200 ? -11.685 9.136 20.263 1.00 92.81 200 MET A CA 1
ATOM 1621 C C . MET A 1 200 ? -10.797 10.083 19.448 1.00 92.81 200 MET A C 1
ATOM 1623 O O . MET A 1 200 ? -9.801 9.643 18.876 1.00 92.81 200 MET A O 1
ATOM 1627 N N . VAL A 1 201 ? -11.117 11.378 19.410 1.00 94.00 201 VAL A N 1
ATOM 1628 C CA . VAL A 1 201 ? -10.344 12.371 18.650 1.00 94.00 201 VAL A CA 1
ATOM 1629 C C . VAL A 1 201 ? -8.899 12.463 19.153 1.00 94.00 201 VAL A C 1
ATOM 1631 O O . VAL A 1 201 ? -8.625 12.519 20.351 1.00 94.00 201 VAL A O 1
ATOM 1634 N N . GLY A 1 202 ? -7.960 12.480 18.209 1.00 92.62 202 GLY A N 1
ATOM 1635 C CA . GLY A 1 202 ? -6.516 12.502 18.429 1.00 92.62 202 GLY A CA 1
ATOM 1636 C C . GLY A 1 202 ? -5.903 11.141 18.772 1.00 92.62 202 GLY A C 1
ATOM 1637 O O . GLY A 1 202 ? -4.675 11.040 18.836 1.00 92.62 202 GLY A O 1
ATOM 1638 N N . ARG A 1 203 ? -6.717 10.097 18.988 1.00 96.12 203 ARG A N 1
ATOM 1639 C CA . ARG A 1 203 ? -6.234 8.724 19.199 1.00 96.12 203 ARG A CA 1
ATOM 1640 C C . ARG A 1 203 ? -6.000 8.013 17.870 1.00 96.12 203 ARG A C 1
ATOM 1642 O O . ARG A 1 203 ? -6.548 8.391 16.839 1.00 96.12 203 ARG A O 1
ATOM 1649 N N . THR A 1 204 ? -5.206 6.951 17.911 1.00 97.12 204 THR A N 1
ATOM 1650 C CA . THR A 1 204 ? -4.958 6.086 16.756 1.00 97.12 204 THR A CA 1
ATOM 1651 C C . THR A 1 204 ? -5.806 4.826 16.862 1.00 97.12 204 THR A C 1
ATOM 1653 O O . THR A 1 204 ? -5.704 4.085 17.839 1.00 97.12 204 THR A O 1
ATOM 1656 N N . LEU A 1 205 ? -6.628 4.572 15.847 1.00 97.12 205 LEU A N 1
ATOM 1657 C CA . LEU A 1 205 ? -7.291 3.291 15.646 1.00 97.12 205 LEU A CA 1
ATOM 1658 C C . LEU A 1 205 ? -6.276 2.324 15.026 1.00 97.12 205 LEU A C 1
ATOM 1660 O O . LEU A 1 205 ? -5.873 2.483 13.875 1.00 97.12 205 LEU A O 1
ATOM 1664 N N . HIS A 1 206 ? -5.845 1.338 15.810 1.00 97.94 206 HIS A N 1
ATOM 1665 C CA . HIS A 1 206 ? -4.996 0.246 15.341 1.00 97.94 206 HIS A CA 1
ATOM 1666 C C . HIS A 1 206 ? -5.885 -0.858 14.780 1.00 97.94 206 HIS A C 1
ATOM 1668 O O . HIS A 1 206 ? -6.482 -1.614 15.549 1.00 97.94 206 HIS A O 1
ATOM 1674 N N . LEU A 1 207 ? -5.996 -0.925 13.457 1.00 98.00 207 LEU A N 1
ATOM 1675 C CA . LEU A 1 207 ? -6.882 -1.841 12.751 1.00 98.00 207 LEU A CA 1
ATOM 1676 C C . LEU A 1 207 ? -6.084 -3.021 12.187 1.00 98.00 207 LEU A C 1
ATOM 1678 O O . LEU A 1 207 ? -5.358 -2.837 11.210 1.00 98.00 207 LEU A O 1
ATOM 1682 N N . PRO A 1 208 ? -6.200 -4.231 12.760 1.00 97.94 208 PRO A N 1
ATOM 1683 C CA . PRO A 1 208 ? -5.615 -5.419 12.158 1.00 97.94 208 PRO A CA 1
ATOM 1684 C C . PRO A 1 208 ? -6.345 -5.745 10.858 1.00 97.94 208 PRO A C 1
ATOM 1686 O O . PRO A 1 208 ? -7.574 -5.865 10.852 1.00 97.94 208 PRO A O 1
ATOM 1689 N N . VAL A 1 209 ? -5.583 -5.906 9.782 1.00 97.00 209 VAL A N 1
ATOM 1690 C CA . VAL A 1 209 ? -6.089 -6.226 8.450 1.00 97.00 209 VAL A CA 1
ATOM 1691 C C . VAL A 1 209 ? -5.310 -7.400 7.877 1.00 97.00 209 VAL A C 1
ATOM 1693 O O . VAL A 1 209 ? -4.077 -7.404 7.842 1.00 97.00 209 VAL A O 1
ATOM 1696 N N . GLN A 1 210 ? -6.044 -8.391 7.392 1.00 95.75 210 GLN A N 1
ATOM 1697 C CA . GLN A 1 210 ? -5.529 -9.414 6.508 1.00 95.75 210 GLN A CA 1
ATOM 1698 C C . GLN A 1 210 ? -5.702 -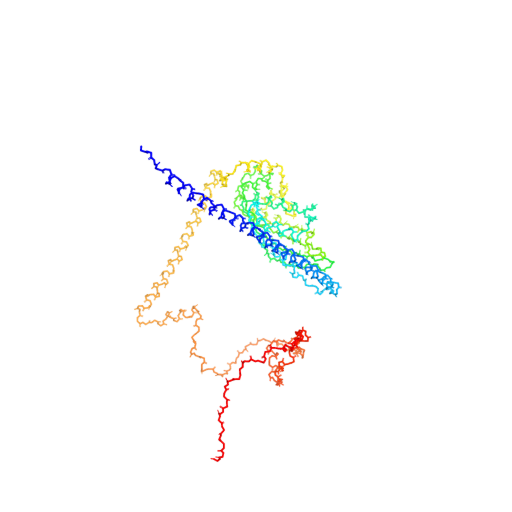8.945 5.066 1.00 95.75 210 GLN A C 1
ATOM 1700 O O . GLN A 1 210 ? -6.802 -8.580 4.656 1.00 95.75 210 GLN A O 1
ATOM 1705 N N . VAL A 1 211 ? -4.624 -8.972 4.293 1.00 95.69 211 VAL A N 1
ATOM 1706 C CA . VAL A 1 211 ? -4.660 -8.695 2.852 1.00 95.69 211 VAL A CA 1
ATOM 1707 C C . VAL A 1 211 ? -4.271 -9.971 2.128 1.00 95.69 211 VAL A C 1
ATOM 1709 O O . VAL A 1 211 ? -3.357 -10.676 2.559 1.00 95.69 211 VAL A O 1
ATOM 1712 N N . HIS A 1 212 ? -4.963 -10.300 1.044 1.00 93.31 212 HIS A N 1
ATOM 1713 C CA . HIS A 1 212 ? -4.569 -11.400 0.186 1.00 93.31 212 HIS A CA 1
ATOM 1714 C C . HIS A 1 212 ? -4.495 -10.984 -1.275 1.00 93.31 212 HIS A C 1
ATOM 1716 O O . HIS A 1 212 ? -5.360 -10.284 -1.801 1.00 93.31 212 HIS A O 1
ATOM 1722 N N . PHE A 1 213 ? -3.439 -11.454 -1.927 1.00 95.81 213 PHE A N 1
ATOM 1723 C CA . PHE A 1 213 ? -3.131 -11.177 -3.320 1.00 95.81 213 PHE A CA 1
ATOM 1724 C C . PHE A 1 213 ? -3.314 -12.471 -4.097 1.00 95.81 213 PHE A C 1
ATOM 1726 O O . PHE A 1 213 ? -2.543 -13.414 -3.902 1.00 95.81 213 PHE A O 1
ATOM 1733 N N . ALA A 1 214 ? -4.322 -12.528 -4.965 1.00 93.44 214 ALA A N 1
ATOM 1734 C CA . ALA A 1 214 ? -4.462 -13.626 -5.912 1.00 93.44 214 ALA A CA 1
ATOM 1735 C C . ALA A 1 214 ? -3.855 -13.212 -7.251 1.00 93.44 214 ALA A C 1
ATOM 1737 O O . ALA A 1 214 ? -4.287 -12.232 -7.865 1.00 93.44 214 ALA A O 1
ATOM 1738 N N . PHE A 1 215 ? -2.863 -13.970 -7.699 1.00 93.06 215 PHE A N 1
ATOM 1739 C CA . PHE A 1 215 ? -2.143 -13.715 -8.939 1.00 93.06 215 PHE A CA 1
ATOM 1740 C C . PHE A 1 215 ? -2.758 -14.492 -10.099 1.00 93.06 215 PHE A C 1
ATOM 1742 O O . PHE A 1 215 ? -3.287 -15.587 -9.918 1.00 93.06 215 PHE A O 1
ATOM 1749 N N . ASP A 1 216 ? -2.677 -13.939 -11.300 1.00 89.81 216 ASP A N 1
ATOM 1750 C CA . ASP A 1 216 ? -2.968 -14.668 -12.525 1.00 89.81 216 ASP A CA 1
ATOM 1751 C C . ASP A 1 216 ? -1.743 -15.473 -13.004 1.00 89.81 216 ASP A C 1
ATOM 1753 O O . ASP A 1 216 ? -0.664 -15.463 -12.405 1.00 89.81 216 ASP A O 1
ATOM 1757 N N . LYS A 1 217 ? -1.896 -16.163 -14.138 1.00 83.69 217 LYS A N 1
ATOM 1758 C CA . LYS A 1 217 ? -0.821 -16.938 -14.781 1.00 83.69 217 LYS A CA 1
ATOM 1759 C C . LYS A 1 217 ? 0.412 -16.106 -15.174 1.00 83.69 217 LYS A C 1
ATOM 1761 O O . LYS A 1 217 ? 1.494 -16.665 -15.338 1.00 83.69 217 LYS A O 1
ATOM 1766 N N . ASN A 1 218 ? 0.250 -14.793 -15.339 1.00 85.44 218 ASN A N 1
ATOM 1767 C CA . ASN A 1 218 ? 1.308 -13.857 -15.708 1.00 85.44 218 ASN A CA 1
ATOM 1768 C C . ASN A 1 218 ? 1.954 -13.204 -14.476 1.00 85.44 218 ASN A C 1
ATOM 1770 O O . ASN A 1 218 ? 2.866 -12.395 -14.640 1.00 85.44 218 ASN A O 1
ATOM 1774 N N . ARG A 1 219 ? 1.544 -13.598 -13.260 1.00 88.56 219 ARG A N 1
ATOM 1775 C CA . ARG A 1 219 ? 1.990 -13.028 -11.978 1.00 88.56 219 ARG A CA 1
ATOM 1776 C C . ARG A 1 219 ? 1.542 -11.581 -11.774 1.00 88.56 219 ARG A C 1
ATOM 1778 O O . ARG A 1 219 ? 2.185 -10.835 -11.040 1.00 88.56 219 ARG A O 1
ATOM 1785 N N . ILE A 1 220 ? 0.424 -11.206 -12.386 1.00 93.50 220 ILE A N 1
ATOM 1786 C CA . ILE A 1 220 ? -0.256 -9.935 -12.144 1.00 93.50 220 ILE A CA 1
ATOM 1787 C C . ILE A 1 220 ? -1.383 -10.181 -11.141 1.00 93.50 220 ILE A C 1
ATOM 1789 O O . ILE A 1 220 ? -2.095 -11.183 -11.223 1.00 93.50 220 ILE A O 1
ATOM 1793 N N . VAL A 1 221 ? -1.553 -9.287 -10.171 1.00 96.06 221 VAL A N 1
ATOM 1794 C CA . VAL A 1 221 ? -2.616 -9.393 -9.166 1.00 96.06 221 VAL A CA 1
ATOM 1795 C C . VAL A 1 221 ? -3.969 -9.179 -9.846 1.00 96.06 221 VAL A C 1
ATOM 1797 O O . VAL A 1 221 ? -4.233 -8.114 -10.405 1.00 96.06 221 VAL A O 1
ATOM 1800 N N . GLN A 1 222 ? -4.824 -10.199 -9.794 1.00 95.38 222 GLN A N 1
ATOM 1801 C CA . GLN A 1 222 ? -6.188 -10.175 -10.334 1.00 95.38 222 GLN A CA 1
ATOM 1802 C C . GLN A 1 222 ? -7.250 -9.931 -9.255 1.00 95.38 222 GLN A C 1
ATOM 1804 O O . GLN A 1 222 ? -8.309 -9.386 -9.552 1.00 95.38 222 GLN A O 1
ATOM 1809 N N . VAL A 1 223 ? -6.974 -10.321 -8.006 1.00 95.19 223 VAL A N 1
ATOM 1810 C CA . VAL A 1 223 ? -7.852 -10.069 -6.856 1.00 95.19 223 VAL A CA 1
ATOM 1811 C C . VAL A 1 223 ? -7.006 -9.536 -5.712 1.00 95.19 223 VAL A C 1
ATOM 1813 O O . VAL A 1 223 ? -5.998 -10.154 -5.351 1.00 95.19 223 VAL A O 1
ATOM 1816 N N . LEU A 1 224 ? -7.439 -8.416 -5.142 1.00 96.69 224 LEU A N 1
ATOM 1817 C CA . LEU A 1 224 ? -6.927 -7.884 -3.889 1.00 96.69 224 LEU A CA 1
ATOM 1818 C C . LEU A 1 224 ? -8.062 -7.940 -2.873 1.00 96.69 224 LEU A C 1
ATOM 1820 O O . LEU A 1 224 ? -8.986 -7.130 -2.922 1.00 96.69 224 LEU A O 1
ATOM 1824 N N . GLY A 1 225 ? -8.015 -8.926 -1.988 1.00 93.69 225 GLY A N 1
ATOM 1825 C CA . GLY A 1 225 ? -9.016 -9.058 -0.942 1.00 93.69 225 GLY A CA 1
ATOM 1826 C C . GLY A 1 225 ? -8.477 -8.622 0.408 1.00 93.69 225 GLY A C 1
ATOM 1827 O O . GLY A 1 225 ? -7.297 -8.785 0.719 1.00 93.69 225 GLY A O 1
ATOM 1828 N N . THR A 1 226 ? -9.364 -8.064 1.210 1.00 95.50 226 THR A N 1
ATOM 1829 C CA . THR A 1 226 ? -9.059 -7.438 2.491 1.00 95.50 226 THR A CA 1
ATOM 1830 C C . THR A 1 226 ? -10.059 -7.924 3.526 1.00 95.50 226 THR A C 1
ATOM 1832 O O . THR A 1 226 ? -11.222 -8.157 3.208 1.00 95.50 226 THR A O 1
ATOM 1835 N N . PHE A 1 227 ? -9.597 -8.115 4.756 1.00 94.94 227 PHE A N 1
ATOM 1836 C CA . PHE A 1 227 ? -10.443 -8.436 5.898 1.00 94.94 227 PHE A CA 1
ATOM 1837 C C . PHE A 1 227 ? -9.911 -7.729 7.142 1.00 94.94 227 PHE A C 1
ATOM 1839 O O . PHE A 1 227 ? -8.753 -7.904 7.510 1.00 94.94 227 PHE A O 1
ATOM 1846 N N . ALA A 1 228 ? -10.739 -6.933 7.794 1.00 95.69 228 ALA A N 1
ATOM 1847 C CA . ALA A 1 228 ? -10.392 -6.039 8.875 1.00 95.69 228 ALA A CA 1
ATOM 1848 C C . ALA A 1 228 ? -11.133 -6.432 10.147 1.00 95.69 228 ALA A C 1
ATOM 1850 O O . ALA A 1 228 ? -12.359 -6.527 10.183 1.00 95.69 228 ALA A O 1
ATOM 1851 N N . ASN A 1 229 ? -10.388 -6.600 11.238 1.00 94.69 229 ASN A N 1
ATOM 1852 C CA . ASN A 1 229 ? -10.984 -6.875 12.539 1.00 94.69 229 ASN A CA 1
ATOM 1853 C C . ASN A 1 229 ? -11.383 -5.561 13.230 1.00 94.69 229 ASN A C 1
ATOM 1855 O O . ASN A 1 229 ? -10.730 -5.098 14.173 1.00 94.69 229 ASN A O 1
ATOM 1859 N N . THR A 1 230 ? -12.455 -4.949 12.726 1.00 93.19 230 THR A N 1
ATOM 1860 C CA . THR A 1 230 ? -13.002 -3.672 13.213 1.00 93.19 230 THR A CA 1
ATOM 1861 C C . THR A 1 230 ? -13.422 -3.763 14.677 1.00 93.19 230 THR A C 1
ATOM 1863 O O . THR A 1 230 ? -13.108 -2.876 15.468 1.00 93.19 230 THR A O 1
ATOM 1866 N N . THR A 1 231 ? -14.034 -4.880 15.076 1.00 91.88 231 THR A N 1
ATOM 1867 C CA . THR A 1 231 ? -14.448 -5.128 16.463 1.00 91.88 231 THR A CA 1
ATOM 1868 C C . THR A 1 231 ? -13.264 -5.064 17.423 1.00 91.88 231 THR A C 1
ATOM 1870 O O . THR A 1 231 ? -13.309 -4.326 18.408 1.00 91.88 231 THR A O 1
ATOM 1873 N N . HIS A 1 232 ? -12.176 -5.780 17.130 1.00 93.00 232 HIS A N 1
ATOM 1874 C CA . HIS A 1 232 ? -10.973 -5.744 17.962 1.00 93.00 232 HIS A CA 1
ATOM 1875 C C . HIS A 1 232 ? -10.359 -4.338 18.030 1.00 93.00 232 HIS A C 1
ATOM 1877 O O . HIS A 1 232 ? -9.962 -3.882 19.103 1.00 93.00 232 HIS A O 1
ATOM 1883 N N . ALA A 1 233 ? -10.313 -3.634 16.898 1.00 94.88 233 ALA A N 1
ATOM 1884 C CA . ALA A 1 233 ? -9.775 -2.280 16.831 1.00 94.88 233 ALA A CA 1
ATOM 1885 C C . ALA A 1 233 ? -10.582 -1.296 17.700 1.00 94.88 233 ALA A C 1
ATOM 1887 O O . ALA A 1 233 ? -10.005 -0.520 18.465 1.00 94.88 233 ALA A O 1
ATOM 1888 N N . LEU A 1 234 ? -11.914 -1.373 17.640 1.00 94.12 234 LEU A N 1
ATOM 1889 C CA . LEU A 1 234 ? -12.817 -0.505 18.397 1.00 94.12 234 LEU A CA 1
ATOM 1890 C C . LEU A 1 234 ? -12.791 -0.802 19.899 1.00 94.12 234 LEU A C 1
ATOM 1892 O O . LEU A 1 234 ? -12.723 0.141 20.688 1.00 94.12 234 LEU A O 1
ATOM 1896 N N . VAL A 1 235 ? -12.753 -2.080 20.299 1.00 93.69 235 VAL A N 1
ATOM 1897 C CA . VAL A 1 235 ? -12.579 -2.483 21.710 1.00 93.69 235 VAL A CA 1
ATOM 1898 C C . VAL A 1 235 ? -11.325 -1.842 22.302 1.00 93.69 235 VAL A C 1
ATOM 1900 O O . VAL A 1 235 ? -11.380 -1.260 23.386 1.00 93.69 235 VAL A O 1
ATOM 1903 N N . ASN A 1 236 ? -10.206 -1.899 21.577 1.00 93.56 236 ASN A N 1
ATOM 1904 C CA . ASN A 1 236 ? -8.939 -1.330 22.035 1.00 93.56 236 ASN A CA 1
ATOM 1905 C C . ASN A 1 236 ? -8.944 0.206 22.044 1.00 93.56 236 ASN A C 1
ATOM 1907 O O . ASN A 1 236 ? -8.275 0.813 22.880 1.00 93.56 236 ASN A O 1
ATOM 1911 N N . LEU A 1 237 ? -9.705 0.843 21.149 1.00 94.25 237 LEU A N 1
ATOM 1912 C CA . LEU A 1 237 ? -9.806 2.300 21.075 1.00 94.25 237 LEU A CA 1
ATOM 1913 C C . LEU A 1 237 ? -10.554 2.897 22.281 1.00 94.25 237 LEU A C 1
ATOM 1915 O O . LEU A 1 237 ? -10.081 3.874 22.879 1.00 94.25 237 LEU A O 1
ATOM 1919 N N . VAL A 1 238 ? -11.720 2.332 22.624 1.00 91.88 238 VAL A N 1
ATOM 1920 C CA . VAL A 1 238 ? -12.607 2.870 23.679 1.00 91.88 238 VAL A CA 1
ATOM 1921 C C . VAL A 1 238 ? -12.376 2.228 25.050 1.00 91.88 238 VAL A C 1
ATOM 1923 O O . VAL A 1 238 ? -12.645 2.851 26.078 1.00 91.88 238 VAL A O 1
ATOM 1926 N N . GLY A 1 239 ? -11.842 1.004 25.088 1.00 87.44 239 GLY A N 1
ATOM 1927 C CA . GLY A 1 239 ? -11.377 0.328 26.303 1.00 87.44 239 GLY A CA 1
ATOM 1928 C C . GLY A 1 239 ? -12.471 -0.174 27.251 1.00 87.44 239 GLY A C 1
ATOM 1929 O O . GLY A 1 239 ? -12.149 -0.650 28.338 1.00 87.44 239 GLY A O 1
ATOM 1930 N N . ASN A 1 240 ? -13.754 -0.075 26.887 1.00 87.94 240 ASN A N 1
ATOM 1931 C CA . ASN A 1 240 ? -14.862 -0.586 27.697 1.00 87.94 240 ASN A CA 1
ATOM 1932 C C . ASN A 1 240 ? -16.008 -1.149 26.842 1.00 87.94 240 ASN A C 1
ATOM 1934 O O . ASN A 1 240 ? -16.245 -0.710 25.717 1.00 87.94 240 ASN A O 1
ATOM 1938 N N . ALA A 1 241 ? -16.734 -2.126 27.389 1.00 86.31 241 ALA A N 1
ATOM 1939 C CA . ALA A 1 241 ? -17.744 -2.878 26.646 1.00 86.31 241 ALA A CA 1
ATOM 1940 C C . ALA A 1 241 ? -18.972 -2.039 26.245 1.00 86.31 241 ALA A C 1
ATOM 1942 O O . ALA A 1 241 ? -19.507 -2.234 25.157 1.00 86.31 241 ALA A O 1
ATOM 1943 N N . ILE A 1 242 ? -19.407 -1.101 27.094 1.00 87.00 242 ILE A N 1
ATOM 1944 C CA . ILE A 1 242 ? -20.607 -0.282 26.847 1.00 87.00 242 ILE A CA 1
ATOM 1945 C C . ILE A 1 242 ? -20.375 0.643 25.650 1.00 87.00 242 ILE A C 1
ATOM 1947 O O . ILE A 1 242 ? -21.174 0.664 24.713 1.00 87.00 242 ILE A O 1
ATOM 1951 N N . ASP A 1 243 ? -19.252 1.356 25.652 1.00 89.50 243 ASP A N 1
ATOM 1952 C CA . ASP A 1 243 ? -18.888 2.248 24.559 1.00 89.50 243 ASP A CA 1
ATOM 1953 C C . ASP A 1 243 ? -18.560 1.464 23.290 1.00 89.50 243 ASP A C 1
ATOM 1955 O O . ASP A 1 243 ? -18.898 1.922 22.205 1.00 89.50 243 ASP A O 1
ATOM 1959 N N . THR A 1 244 ? -17.990 0.256 23.413 1.00 90.06 244 THR A N 1
ATOM 1960 C CA . THR A 1 244 ? -17.737 -0.631 22.263 1.00 90.06 244 THR A CA 1
ATOM 1961 C C . THR A 1 244 ? -19.037 -0.955 21.526 1.00 90.06 244 THR A C 1
ATOM 1963 O O . THR A 1 244 ? -19.119 -0.797 20.310 1.00 90.06 244 THR A O 1
ATOM 1966 N N . VAL A 1 245 ? -20.079 -1.376 22.252 1.00 89.44 245 VAL A N 1
ATOM 1967 C CA . VAL A 1 245 ? -21.388 -1.669 21.644 1.00 89.44 245 VAL A CA 1
ATOM 1968 C C . VAL A 1 245 ? -21.983 -0.412 21.008 1.00 89.44 245 VAL A C 1
ATOM 1970 O O . VAL A 1 245 ? -22.580 -0.490 19.936 1.00 89.44 245 VAL A O 1
ATOM 1973 N N . ALA A 1 246 ? -21.789 0.757 21.628 1.00 89.00 246 ALA A N 1
ATOM 1974 C CA . ALA A 1 246 ? -22.252 2.018 21.064 1.00 89.00 246 ALA A CA 1
ATOM 1975 C C . ALA A 1 246 ? -21.545 2.369 19.742 1.00 89.00 246 ALA A C 1
ATOM 1977 O O . ALA A 1 246 ? -22.224 2.759 18.794 1.00 89.00 246 ALA A O 1
ATOM 1978 N N . VAL A 1 247 ? -20.217 2.226 19.650 1.00 91.19 247 VAL A N 1
ATOM 1979 C CA . VAL A 1 247 ? -19.465 2.560 18.424 1.00 91.19 247 VAL A CA 1
ATOM 1980 C C . VAL A 1 247 ? -19.700 1.566 17.287 1.00 91.19 247 VAL A C 1
ATOM 1982 O O . VAL A 1 247 ? -19.702 1.980 16.134 1.00 91.19 247 VAL A O 1
ATOM 1985 N N . LEU A 1 248 ? -19.966 0.292 17.591 1.00 88.75 248 LEU A N 1
ATOM 1986 C CA . LEU A 1 248 ? -20.202 -0.748 16.581 1.00 88.75 248 LEU A CA 1
ATOM 1987 C C . LEU A 1 248 ? -21.521 -0.595 15.811 1.00 88.75 248 LEU A C 1
ATOM 1989 O O . LEU A 1 248 ? -21.621 -1.102 14.701 1.00 88.75 248 LEU A O 1
ATOM 1993 N N . GLY A 1 249 ? -22.530 0.060 16.395 1.00 82.88 249 GLY A N 1
ATOM 1994 C CA . GLY A 1 249 ? -23.909 0.017 15.892 1.00 82.88 249 GLY A CA 1
ATOM 1995 C C . GLY A 1 249 ? -24.127 0.519 14.458 1.00 82.88 249 GLY A C 1
ATOM 1996 O O . GLY A 1 249 ? -25.052 0.043 13.809 1.00 82.88 249 GLY A O 1
ATOM 1997 N N . ASP A 1 250 ? -23.300 1.450 13.979 1.00 85.75 250 ASP A N 1
ATOM 1998 C CA . ASP A 1 250 ? -23.359 2.003 12.614 1.00 85.75 250 ASP A CA 1
ATOM 1999 C C . ASP A 1 250 ? -21.983 2.559 12.190 1.00 85.75 250 ASP A C 1
ATOM 2001 O O . ASP A 1 250 ? -21.814 3.714 11.792 1.00 85.75 250 ASP A O 1
ATOM 2005 N N . PHE A 1 251 ? -20.950 1.736 12.381 1.00 91.38 251 PHE A N 1
ATOM 2006 C CA . PHE A 1 251 ? -19.582 2.086 12.010 1.00 91.38 251 PHE A CA 1
ATOM 2007 C C . PHE A 1 251 ? -19.422 2.100 10.481 1.00 91.38 251 PHE A C 1
ATOM 2009 O O . PHE A 1 251 ? -19.641 1.083 9.827 1.00 91.38 251 PHE A O 1
ATOM 2016 N N . GLN A 1 252 ? -18.994 3.232 9.908 1.00 94.12 252 GLN A N 1
ATOM 2017 C CA . GLN A 1 252 ? -18.902 3.439 8.449 1.00 94.12 252 GLN A CA 1
ATOM 2018 C C . GLN A 1 252 ? -17.640 2.823 7.814 1.00 94.12 252 GLN A C 1
ATOM 2020 O O . GLN A 1 252 ? -16.972 3.436 6.975 1.00 94.12 252 GLN A O 1
ATOM 2025 N N . MET A 1 253 ? -17.298 1.602 8.218 1.00 94.31 253 MET A N 1
ATOM 2026 C CA . MET A 1 253 ? -16.250 0.792 7.604 1.00 94.31 253 MET A CA 1
ATOM 2027 C C . MET A 1 253 ? -16.657 -0.682 7.626 1.00 94.31 253 MET A C 1
ATOM 2029 O O . MET A 1 253 ? -17.016 -1.210 8.680 1.00 94.31 253 MET A O 1
ATOM 2033 N N . SER A 1 254 ? -16.584 -1.342 6.470 1.00 92.88 254 SER A N 1
ATOM 2034 C CA . SER A 1 254 ? -16.950 -2.753 6.332 1.00 92.88 254 SER A CA 1
ATOM 2035 C C . SER A 1 254 ? -15.877 -3.701 6.882 1.00 92.88 254 SER A C 1
ATOM 2037 O O . SER A 1 254 ? -14.748 -3.302 7.194 1.00 92.88 254 SER A O 1
ATOM 2039 N N . GLU A 1 255 ? -16.214 -4.990 6.969 1.00 90.06 255 GLU A N 1
ATOM 2040 C CA . GLU A 1 255 ? -15.244 -6.040 7.296 1.00 90.06 255 GLU A CA 1
ATOM 2041 C C . GLU A 1 255 ? -14.171 -6.190 6.215 1.00 90.06 255 GLU A C 1
ATOM 2043 O O . GLU A 1 255 ? -13.073 -6.624 6.516 1.00 90.06 255 GLU A O 1
ATOM 2048 N N . GLU A 1 256 ? -14.407 -5.762 4.980 1.00 93.00 256 GLU A N 1
ATOM 2049 C CA . GLU A 1 256 ? -13.398 -5.711 3.921 1.00 93.00 256 GLU A CA 1
ATOM 2050 C C . GLU A 1 256 ? -12.475 -4.485 4.034 1.00 93.00 256 GLU A C 1
ATOM 2052 O O . GLU A 1 256 ? -11.704 -4.217 3.117 1.00 93.00 256 GLU A O 1
ATOM 2057 N N . ALA A 1 257 ? -12.519 -3.728 5.137 1.00 94.06 257 ALA A N 1
ATOM 2058 C CA . ALA A 1 257 ? -11.826 -2.441 5.267 1.00 94.06 257 ALA A CA 1
ATOM 2059 C C . ALA A 1 257 ? -12.258 -1.414 4.196 1.00 94.06 257 ALA A C 1
ATOM 2061 O O . ALA A 1 257 ? -11.504 -0.512 3.837 1.00 94.06 257 ALA A O 1
ATOM 2062 N N . GLU A 1 258 ? -13.477 -1.532 3.670 1.00 95.56 258 GLU A N 1
ATOM 2063 C CA . GLU A 1 258 ? -14.034 -0.517 2.784 1.00 95.56 258 GLU A CA 1
ATOM 2064 C C . GLU A 1 258 ? -14.598 0.633 3.620 1.00 95.56 258 GLU A C 1
ATOM 2066 O O . GLU A 1 258 ? -15.440 0.411 4.491 1.00 95.56 258 GLU A O 1
ATOM 2071 N N . LEU A 1 259 ? -14.170 1.869 3.355 1.00 94.88 259 LEU A N 1
ATOM 2072 C CA . LEU A 1 259 ? -14.843 3.047 3.897 1.00 94.88 259 LEU A CA 1
ATOM 2073 C C . LEU A 1 259 ? -16.150 3.263 3.133 1.00 94.88 259 LEU A C 1
ATOM 2075 O O . LEU A 1 259 ? -16.137 3.461 1.915 1.00 94.88 259 LEU A O 1
ATOM 2079 N N . LEU A 1 260 ? -17.264 3.252 3.867 1.00 90.62 260 LEU A N 1
ATOM 2080 C CA . LEU A 1 260 ? -18.626 3.347 3.319 1.00 90.62 260 LEU A CA 1
ATOM 2081 C C . LEU A 1 260 ? -19.130 4.796 3.208 1.00 90.62 260 LEU A C 1
ATOM 2083 O O . LEU A 1 260 ? -20.295 5.042 2.907 1.00 90.62 260 LEU A O 1
ATOM 2087 N N . VAL A 1 261 ? -18.246 5.765 3.450 1.00 78.50 261 VAL A N 1
ATOM 2088 C CA . VAL A 1 261 ? -18.565 7.193 3.431 1.00 78.50 261 VAL A CA 1
ATOM 2089 C C . VAL A 1 261 ? -18.927 7.636 2.010 1.00 78.50 261 VAL A C 1
ATOM 2091 O O . VAL A 1 261 ? -18.182 7.398 1.057 1.00 78.50 261 VAL A O 1
ATOM 2094 N N . ASP A 1 262 ? -20.072 8.307 1.865 1.00 60.12 262 ASP A N 1
ATOM 2095 C CA . ASP A 1 262 ? -20.572 8.741 0.562 1.00 60.12 262 ASP A CA 1
ATOM 2096 C C . ASP A 1 262 ? -19.615 9.749 -0.106 1.00 60.12 262 ASP A C 1
ATOM 2098 O O . ASP A 1 262 ? -19.289 10.817 0.423 1.00 60.12 262 ASP A O 1
ATOM 2102 N N . SER A 1 263 ? -19.164 9.408 -1.315 1.00 48.38 263 SER A N 1
ATOM 2103 C CA . SER A 1 263 ? -18.172 10.173 -2.083 1.00 48.38 263 SER A CA 1
ATOM 2104 C C . SER A 1 263 ? -18.704 11.536 -2.546 1.00 48.38 263 SER A C 1
ATOM 2106 O O . SER A 1 263 ? -17.924 12.426 -2.897 1.00 48.38 263 SER A O 1
ATOM 2108 N N . THR A 1 264 ? -20.027 11.721 -2.539 1.00 43.81 264 THR A N 1
ATOM 2109 C CA . THR A 1 264 ? -20.706 12.953 -2.971 1.00 43.81 264 THR A CA 1
ATOM 2110 C C . THR A 1 264 ? -20.400 14.157 -2.070 1.00 43.81 264 THR A C 1
ATOM 2112 O O . THR A 1 264 ? -20.353 15.293 -2.552 1.00 43.81 264 THR A O 1
ATOM 2115 N N . LEU A 1 265 ? -20.089 13.925 -0.790 1.00 46.12 265 LEU A N 1
ATOM 2116 C CA . LEU A 1 265 ? -19.637 14.965 0.142 1.00 46.12 265 LEU A CA 1
ATOM 2117 C C . LEU A 1 265 ? -18.191 15.411 -0.136 1.00 46.12 265 LEU A C 1
ATOM 2119 O O . LEU A 1 265 ? -17.833 16.556 0.141 1.00 46.12 265 LEU A O 1
ATOM 2123 N N . HIS A 1 266 ? -17.371 14.550 -0.746 1.00 47.00 266 HIS A N 1
ATOM 2124 C CA . HIS A 1 266 ? -15.977 14.856 -1.070 1.00 47.00 266 HIS A CA 1
ATOM 2125 C C . HIS A 1 266 ? -15.813 15.616 -2.392 1.00 47.00 266 HIS A C 1
ATOM 2127 O O . HIS A 1 266 ? -14.883 16.409 -2.505 1.00 47.00 266 HIS A O 1
ATOM 2133 N N . THR A 1 267 ? -16.711 15.472 -3.376 1.00 37.50 267 THR A N 1
ATOM 2134 C CA . THR A 1 267 ? -16.611 16.233 -4.642 1.00 37.50 267 THR A CA 1
ATOM 2135 C C . THR A 1 267 ? -16.814 17.740 -4.438 1.00 37.50 267 THR A C 1
ATOM 2137 O O . THR A 1 267 ? -16.132 18.543 -5.076 1.00 37.50 267 THR A O 1
ATOM 2140 N N . SER A 1 268 ? -17.692 18.146 -3.514 1.00 39.78 268 SER A N 1
ATOM 2141 C CA . SER A 1 268 ? -17.891 19.565 -3.179 1.00 39.78 268 SER A CA 1
ATOM 2142 C C . SER A 1 268 ? -16.709 20.144 -2.388 1.00 39.78 268 SER A C 1
ATOM 2144 O O . SER A 1 268 ? -16.282 21.267 -2.657 1.00 39.78 268 SER A O 1
ATOM 2146 N N . ALA A 1 269 ? -16.118 19.354 -1.485 1.00 41.34 269 ALA A N 1
ATOM 2147 C CA . ALA A 1 269 ? -14.926 19.730 -0.729 1.00 41.34 269 ALA A CA 1
ATOM 2148 C C . ALA A 1 269 ? -13.661 19.780 -1.604 1.00 41.34 269 ALA A C 1
ATOM 2150 O O . ALA A 1 269 ? -12.843 20.679 -1.437 1.00 41.34 269 ALA A O 1
ATOM 2151 N N . PHE A 1 270 ? -13.517 18.873 -2.575 1.00 40.91 270 PHE A N 1
ATOM 2152 C CA . PHE A 1 270 ? -12.374 18.835 -3.492 1.00 40.91 270 PHE A CA 1
ATOM 2153 C C . PHE A 1 270 ? -12.439 19.960 -4.534 1.00 40.91 270 PHE A C 1
ATOM 2155 O O . PHE A 1 270 ? -11.425 20.596 -4.804 1.00 40.91 270 PHE A O 1
ATOM 2162 N N . ALA A 1 271 ? -13.628 20.280 -5.061 1.00 39.09 271 ALA A N 1
ATOM 2163 C CA . ALA A 1 271 ? -13.814 21.440 -5.937 1.00 39.09 271 ALA A CA 1
ATOM 2164 C C . ALA A 1 271 ? -13.557 22.770 -5.200 1.00 39.09 271 ALA A C 1
ATOM 2166 O O . ALA A 1 271 ? -12.969 23.685 -5.775 1.00 39.09 271 ALA A O 1
ATOM 2167 N N . ALA A 1 272 ? -13.934 22.863 -3.920 1.00 37.50 272 ALA A N 1
ATOM 2168 C CA . ALA A 1 272 ? -13.635 24.025 -3.084 1.00 37.50 272 ALA A CA 1
ATOM 2169 C C . ALA A 1 272 ? -12.140 24.115 -2.714 1.00 37.50 272 ALA A C 1
ATOM 2171 O O . ALA A 1 272 ? -11.558 25.194 -2.805 1.00 37.50 272 ALA A O 1
ATOM 2172 N N . ALA A 1 273 ? -11.501 22.994 -2.363 1.00 39.59 273 ALA A N 1
ATOM 2173 C CA . ALA A 1 273 ? -10.090 22.943 -1.973 1.00 39.59 273 ALA A CA 1
ATOM 2174 C C . ALA A 1 273 ? -9.130 23.140 -3.160 1.00 39.59 273 ALA A C 1
ATOM 2176 O O . ALA A 1 273 ? -8.108 23.808 -3.014 1.00 39.59 273 ALA A O 1
ATOM 2177 N N . ALA A 1 274 ? -9.473 22.634 -4.350 1.00 38.69 274 ALA A N 1
ATOM 2178 C CA . ALA A 1 274 ? -8.685 22.830 -5.568 1.00 38.69 274 ALA A CA 1
ATOM 2179 C C . ALA A 1 274 ? -8.742 24.278 -6.098 1.00 38.69 274 ALA A C 1
ATOM 2181 O O . ALA A 1 274 ? -7.835 24.703 -6.812 1.00 38.69 274 ALA A O 1
ATOM 2182 N N . MET A 1 275 ? -9.771 25.057 -5.735 1.00 38.75 275 MET A N 1
ATOM 2183 C CA . MET A 1 275 ? -9.869 26.486 -6.076 1.00 38.75 275 MET A CA 1
ATOM 2184 C C . MET A 1 275 ? -9.112 27.408 -5.108 1.00 38.75 275 MET A C 1
ATOM 2186 O O . MET A 1 275 ? -8.880 28.572 -5.431 1.00 38.75 275 MET A O 1
ATOM 2190 N N . THR A 1 276 ? -8.678 26.908 -3.951 1.00 32.78 276 THR A N 1
ATOM 2191 C CA . THR A 1 276 ? -7.890 27.671 -2.977 1.00 32.78 276 THR A CA 1
ATOM 2192 C C . THR A 1 276 ? -6.524 27.030 -2.803 1.00 32.78 276 THR A C 1
ATOM 2194 O O . THR A 1 276 ? -6.270 26.288 -1.856 1.00 32.78 276 THR A O 1
ATOM 2197 N N . SER A 1 277 ? -5.617 27.334 -3.728 1.00 34.53 277 SER A N 1
ATOM 2198 C CA . SER A 1 277 ? -4.193 27.059 -3.578 1.00 34.53 277 SER A CA 1
ATOM 2199 C C . SER A 1 277 ? -3.619 27.836 -2.383 1.00 34.53 277 SER A C 1
ATOM 2201 O O . SER A 1 277 ? -3.098 28.940 -2.539 1.00 34.53 277 SER A O 1
ATOM 2203 N N . THR A 1 278 ? -3.705 27.245 -1.193 1.00 28.34 278 THR A N 1
ATOM 2204 C CA . THR A 1 278 ? -2.861 27.530 -0.025 1.00 28.34 278 THR A CA 1
ATOM 2205 C C . THR A 1 278 ? -2.711 26.233 0.779 1.00 28.34 278 THR A C 1
ATOM 2207 O O . THR A 1 278 ? -3.683 25.799 1.401 1.00 28.34 278 THR A O 1
ATOM 2210 N N . PRO A 1 279 ? -1.528 25.591 0.790 1.00 38.06 279 PRO A N 1
ATOM 2211 C CA . PRO A 1 279 ? -1.264 24.448 1.651 1.00 38.06 279 PRO A CA 1
ATOM 2212 C C . PRO A 1 279 ? -1.082 24.970 3.080 1.00 38.06 279 PRO A C 1
ATOM 2214 O O . PRO A 1 279 ? -0.048 25.550 3.396 1.00 38.06 279 PRO A O 1
ATOM 2217 N N . ASN A 1 280 ? -2.149 24.864 3.876 1.00 31.52 280 ASN A N 1
ATOM 2218 C CA . ASN A 1 280 ? -2.247 24.962 5.344 1.00 31.52 280 ASN A CA 1
ATOM 2219 C C . ASN A 1 280 ? -3.603 25.578 5.714 1.00 31.52 280 ASN A C 1
ATOM 2221 O O . ASN A 1 280 ? -3.689 26.706 6.199 1.00 31.52 280 ASN A O 1
ATOM 2225 N N . ALA A 1 281 ? -4.685 24.825 5.520 1.00 34.22 281 ALA A N 1
ATOM 2226 C CA . ALA A 1 281 ? -5.885 25.070 6.304 1.00 34.22 281 ALA A CA 1
ATOM 2227 C C . ALA A 1 281 ? -5.624 24.510 7.709 1.00 34.22 281 ALA A C 1
ATOM 2229 O O . ALA A 1 281 ? -5.904 23.348 7.996 1.00 34.22 281 ALA A O 1
ATOM 2230 N N . THR A 1 282 ? -5.015 25.323 8.573 1.00 33.41 282 THR A N 1
ATOM 2231 C CA . THR A 1 282 ? -4.922 25.039 10.006 1.00 33.41 282 THR A CA 1
ATOM 2232 C C . THR A 1 282 ? -6.348 24.947 10.543 1.00 33.41 282 THR A C 1
ATOM 2234 O O . THR A 1 282 ? -6.984 25.970 10.792 1.00 33.41 282 THR A O 1
ATOM 2237 N N . TYR A 1 283 ? -6.881 23.731 10.674 1.00 37.19 283 TYR A N 1
ATOM 2238 C CA . TYR A 1 283 ? -8.161 23.506 11.336 1.00 37.19 283 TYR A CA 1
ATOM 2239 C C . TYR A 1 283 ? -8.037 24.014 12.775 1.00 37.19 283 TYR A C 1
ATOM 2241 O O . TYR A 1 283 ? -7.286 23.475 13.590 1.00 37.19 283 TYR A O 1
ATOM 2249 N N . VAL A 1 284 ? -8.735 25.107 13.079 1.00 39.44 284 VAL A N 1
ATOM 2250 C CA . VAL A 1 284 ? -8.752 25.690 14.420 1.00 39.44 284 VAL A CA 1
ATOM 2251 C C . VAL A 1 284 ? -9.653 24.809 15.279 1.00 39.44 284 VAL A C 1
ATOM 2253 O O . VAL A 1 284 ? -10.876 24.903 15.217 1.00 39.44 284 VAL A O 1
ATOM 2256 N N . TYR A 1 285 ? -9.038 23.915 16.056 1.00 39.22 285 TYR A N 1
ATOM 2257 C CA . TYR A 1 285 ? -9.743 23.075 17.024 1.00 39.22 285 TYR A CA 1
ATOM 2258 C C . TYR A 1 285 ? -10.563 23.936 18.007 1.00 39.22 285 TYR A C 1
ATOM 2260 O O . TYR A 1 285 ? -10.098 25.020 18.368 1.00 39.22 285 TYR A O 1
ATOM 2268 N N . PRO A 1 286 ? -11.731 23.468 18.490 1.00 53.69 286 PRO A N 1
ATOM 2269 C CA . PRO A 1 286 ? -12.478 24.142 19.550 1.00 53.69 286 PRO A CA 1
ATOM 2270 C C . PRO A 1 286 ? -11.587 24.443 20.761 1.00 53.69 286 PRO A C 1
ATOM 2272 O O . PRO A 1 286 ? -10.696 23.658 21.098 1.00 53.69 286 PRO A O 1
ATOM 2275 N N . SER A 1 287 ? -11.826 25.564 21.438 1.00 54.25 287 SER A N 1
ATOM 2276 C CA . SER A 1 287 ? -10.993 26.052 22.549 1.00 54.25 287 SER A CA 1
ATOM 2277 C C . SER A 1 287 ? -10.805 25.018 23.667 1.00 54.25 287 SER A C 1
ATOM 2279 O O . SER A 1 287 ? -9.705 24.893 24.197 1.00 54.25 287 SER A O 1
ATOM 2281 N N . SER A 1 288 ? -11.820 24.195 23.943 1.00 55.75 288 SER A N 1
ATOM 2282 C CA . SER A 1 288 ? -11.745 23.090 24.909 1.00 55.75 288 SER A CA 1
ATOM 2283 C C . SER A 1 288 ? -10.709 22.016 24.540 1.00 55.75 288 SER A C 1
ATOM 2285 O O . SER A 1 288 ? -10.017 21.493 25.415 1.00 55.75 288 SER A O 1
ATOM 2287 N N . TYR A 1 289 ? -10.550 21.702 23.250 1.00 49.09 289 TYR A N 1
ATOM 2288 C CA . TYR A 1 289 ? -9.520 20.776 22.769 1.00 49.09 289 TYR A CA 1
ATOM 2289 C C . TYR A 1 289 ? -8.135 21.393 22.803 1.00 49.09 289 TYR A C 1
ATOM 2291 O O . TYR A 1 289 ? -7.179 20.716 23.176 1.00 49.09 289 TYR A O 1
ATOM 2299 N N . GLN A 1 290 ? -8.011 22.661 22.408 1.00 55.47 290 GLN A N 1
ATOM 2300 C CA . GLN A 1 290 ? -6.727 23.358 22.442 1.00 55.47 290 GLN A CA 1
ATOM 2301 C C . GLN A 1 290 ? -6.201 23.442 23.878 1.00 55.47 290 GLN A C 1
ATOM 2303 O O . GLN A 1 290 ? -5.025 23.176 24.124 1.00 55.47 290 GLN A O 1
ATOM 2308 N N . GLU A 1 291 ? -7.082 23.719 24.838 1.00 62.69 291 GLU A N 1
ATOM 2309 C CA . GLU A 1 291 ? -6.760 23.757 26.263 1.00 62.69 291 GLU A CA 1
ATOM 2310 C C . GLU A 1 291 ? -6.376 22.368 26.799 1.00 62.69 291 GLU A C 1
ATOM 2312 O O . GLU A 1 291 ? -5.336 22.211 27.438 1.00 62.69 291 GLU A O 1
ATOM 2317 N N . LYS A 1 292 ? -7.132 21.317 26.455 1.00 52.62 292 LYS A N 1
ATOM 2318 C CA . LYS A 1 292 ? -6.817 19.946 26.891 1.00 52.62 292 LYS A CA 1
ATOM 2319 C C . LYS A 1 292 ? -5.528 19.406 26.261 1.00 52.62 292 LYS A C 1
ATOM 2321 O O . LYS A 1 292 ? -4.727 18.767 26.946 1.00 52.62 292 LYS A O 1
ATOM 2326 N N . ASN A 1 293 ? -5.301 19.666 24.974 1.00 46.25 293 ASN A N 1
ATOM 2327 C CA . ASN A 1 293 ? -4.098 19.235 24.261 1.00 46.25 293 ASN A CA 1
ATOM 2328 C C . ASN A 1 293 ? -2.863 20.003 24.752 1.00 46.25 293 ASN A C 1
ATOM 2330 O O . ASN A 1 293 ? -1.844 19.383 25.038 1.00 46.25 293 ASN A O 1
ATOM 2334 N N . SER A 1 294 ? -2.964 21.322 24.950 1.00 59.06 294 SER A N 1
ATOM 2335 C CA . SER A 1 294 ? -1.865 22.123 25.510 1.00 59.06 294 SER A CA 1
ATOM 2336 C C . SER A 1 294 ? -1.531 21.721 26.948 1.00 59.06 294 SER A C 1
ATOM 2338 O O . SER A 1 294 ? -0.352 21.571 27.269 1.00 59.06 294 SER A O 1
ATOM 2340 N N . ALA A 1 295 ? -2.532 21.438 27.788 1.00 61.59 295 ALA A N 1
ATOM 2341 C CA . ALA A 1 295 ? -2.312 20.906 29.132 1.00 61.59 295 ALA A CA 1
ATOM 2342 C C . ALA A 1 295 ? -1.610 19.536 29.094 1.00 61.59 295 ALA A C 1
ATOM 2344 O O . ALA A 1 295 ? -0.625 19.313 29.802 1.00 61.59 295 ALA A O 1
ATOM 2345 N N . THR A 1 296 ? -2.060 18.629 28.224 1.00 57.22 296 THR A N 1
ATOM 2346 C CA . THR A 1 296 ? -1.466 17.288 28.084 1.00 57.22 296 THR A CA 1
ATOM 2347 C C . THR A 1 296 ? -0.032 17.372 27.553 1.00 57.22 296 THR A C 1
ATOM 2349 O O . THR A 1 296 ? 0.872 16.760 28.123 1.00 57.22 296 THR A O 1
ATOM 2352 N N . GLN A 1 297 ? 0.215 18.196 26.531 1.00 54.12 297 GLN A N 1
ATOM 2353 C CA . GLN A 1 297 ? 1.549 18.429 25.975 1.00 54.12 297 GLN A CA 1
ATOM 2354 C C . GLN A 1 297 ? 2.494 19.075 26.992 1.00 54.12 297 GLN A C 1
ATOM 2356 O O . GLN A 1 297 ? 3.629 18.622 27.126 1.00 54.12 297 GLN A O 1
ATOM 2361 N N . ALA A 1 298 ? 2.042 20.070 27.762 1.00 66.19 298 ALA A N 1
ATOM 2362 C CA . ALA A 1 298 ? 2.848 20.684 28.820 1.00 66.19 298 ALA A CA 1
ATOM 2363 C C . ALA A 1 298 ? 3.217 19.677 29.927 1.00 66.19 298 ALA A C 1
ATOM 2365 O O . ALA A 1 298 ? 4.338 19.690 30.450 1.00 66.19 298 ALA A O 1
ATOM 2366 N N . THR A 1 299 ? 2.306 18.757 30.250 1.00 71.50 299 THR A N 1
ATOM 2367 C CA . THR A 1 299 ? 2.536 17.715 31.262 1.00 71.50 299 THR A CA 1
ATOM 2368 C C . THR A 1 299 ? 3.541 16.668 30.768 1.00 71.50 299 THR A C 1
ATOM 2370 O O . THR A 1 299 ? 4.482 16.329 31.481 1.00 71.50 299 THR A O 1
ATOM 2373 N N . VAL A 1 300 ? 3.419 16.208 29.518 1.00 66.94 300 VAL A N 1
ATOM 2374 C CA . VAL A 1 300 ? 4.369 15.255 28.912 1.00 66.94 300 VAL A CA 1
ATOM 2375 C C . VAL A 1 300 ? 5.755 15.883 28.730 1.00 66.94 300 VAL A C 1
ATOM 2377 O O . VAL A 1 300 ? 6.770 15.258 29.043 1.00 66.94 300 VAL A O 1
ATOM 2380 N N . LEU A 1 301 ? 5.821 17.137 28.275 1.00 68.81 301 LEU A N 1
ATOM 2381 C CA . LEU A 1 301 ? 7.089 17.832 28.052 1.00 68.81 301 LEU A CA 1
ATOM 2382 C C . LEU A 1 301 ? 7.831 18.102 29.370 1.00 68.81 301 LEU A C 1
ATOM 2384 O O . LEU A 1 301 ? 9.054 17.960 29.433 1.00 68.81 301 LEU A O 1
ATOM 2388 N N . SER A 1 302 ? 7.104 18.449 30.437 1.00 75.75 302 SER A N 1
ATOM 2389 C CA . SER A 1 302 ? 7.693 18.610 31.771 1.00 75.75 302 SER A CA 1
ATOM 2390 C C . SER A 1 302 ? 8.159 17.275 32.354 1.00 75.75 302 SER A C 1
ATOM 2392 O O . SER A 1 302 ? 9.291 17.205 32.831 1.00 75.75 302 SER A O 1
ATOM 2394 N N . LEU A 1 303 ? 7.374 16.198 32.230 1.00 78.12 303 LEU A N 1
ATOM 2395 C CA . LEU A 1 303 ? 7.773 14.853 32.662 1.00 78.12 303 LEU A CA 1
ATOM 2396 C C . LEU A 1 303 ? 9.069 14.394 31.972 1.00 78.12 303 LEU A C 1
ATOM 2398 O O . LEU A 1 303 ? 10.012 13.967 32.640 1.00 78.12 303 LEU A O 1
ATOM 2402 N N . ASN A 1 304 ? 9.154 14.559 30.649 1.00 77.19 304 ASN A N 1
ATOM 2403 C CA . ASN A 1 304 ? 10.352 14.225 29.878 1.00 77.19 304 ASN A CA 1
ATOM 2404 C C . ASN A 1 304 ? 11.553 15.078 30.300 1.00 77.19 304 ASN A C 1
ATOM 2406 O O . ASN A 1 304 ? 12.659 14.560 30.441 1.00 77.19 304 ASN A O 1
ATOM 2410 N N . ARG A 1 305 ? 11.347 16.372 30.572 1.00 80.56 305 ARG A N 1
ATOM 2411 C CA . ARG A 1 305 ? 12.406 17.255 31.075 1.00 80.56 305 ARG A CA 1
ATOM 2412 C C . ARG A 1 305 ? 12.945 16.783 32.428 1.00 80.56 305 ARG A C 1
ATOM 2414 O O . ARG A 1 305 ? 14.160 16.779 32.611 1.00 80.56 305 ARG A O 1
ATOM 2421 N N . TYR A 1 306 ? 12.083 16.356 33.351 1.00 88.31 306 TYR A N 1
ATOM 2422 C CA . TYR A 1 306 ? 12.516 15.815 34.645 1.00 88.31 306 TYR A CA 1
ATOM 2423 C C . TYR A 1 306 ? 13.207 14.455 34.512 1.00 88.31 306 TYR A C 1
ATOM 2425 O O . TYR A 1 306 ? 14.212 14.232 35.184 1.00 88.31 306 TYR A O 1
ATOM 2433 N N . LEU A 1 307 ? 12.737 13.579 33.618 1.00 86.19 307 LEU A N 1
ATOM 2434 C CA . LEU A 1 307 ? 13.397 12.301 33.335 1.00 86.19 307 LEU A CA 1
ATOM 2435 C C . LEU A 1 307 ? 14.801 12.499 32.757 1.00 86.19 307 LEU A C 1
ATOM 2437 O O . LEU A 1 307 ? 15.752 11.882 33.233 1.00 86.19 307 LEU A O 1
ATOM 2441 N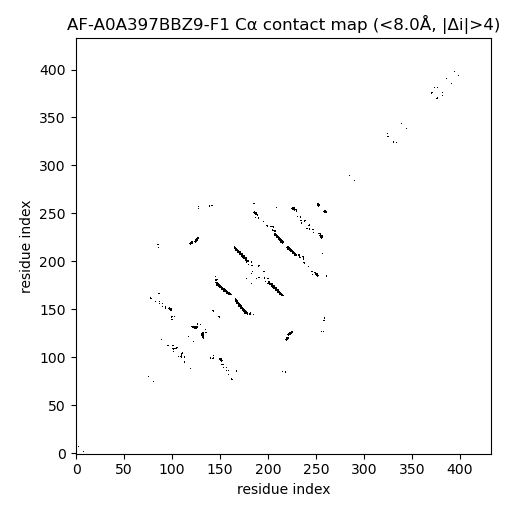 N . VAL A 1 308 ? 14.951 13.396 31.779 1.00 83.94 308 VAL A N 1
ATOM 2442 C CA . VAL A 1 308 ? 16.250 13.704 31.163 1.00 83.94 308 VAL A CA 1
ATOM 2443 C C . VAL A 1 308 ? 17.197 14.349 32.174 1.00 83.94 308 VAL A C 1
ATOM 2445 O O . VAL A 1 308 ? 18.354 13.944 32.260 1.00 83.94 308 VAL A O 1
ATOM 2448 N N . LEU A 1 309 ? 16.722 15.304 32.982 1.00 88.19 309 LEU A N 1
ATOM 2449 C CA . LEU A 1 309 ? 17.534 15.917 34.041 1.00 88.19 309 LEU A CA 1
ATOM 2450 C C . LEU A 1 309 ? 17.918 14.909 35.134 1.00 88.19 309 LEU A C 1
ATOM 2452 O O . LEU A 1 309 ? 19.046 14.944 35.621 1.00 88.19 309 LEU A O 1
ATOM 2456 N N . GLY A 1 310 ? 17.016 13.992 35.491 1.00 87.19 310 GLY A N 1
ATOM 2457 C CA . GLY A 1 310 ? 17.28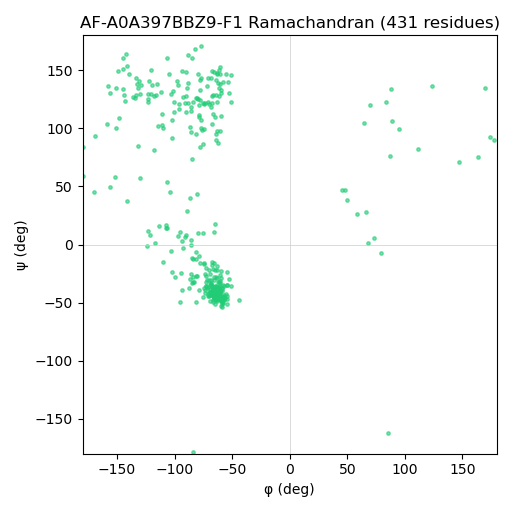2 12.919 36.449 1.00 87.19 310 GLY A CA 1
ATOM 2458 C C . GLY A 1 310 ? 18.335 11.934 35.942 1.00 87.19 310 GLY A C 1
ATOM 2459 O O . GLY A 1 310 ? 19.297 11.641 36.653 1.00 87.19 310 GLY A O 1
ATOM 2460 N N . LEU A 1 311 ? 18.209 11.481 34.690 1.00 89.94 311 LEU A N 1
ATOM 2461 C CA . LEU A 1 311 ? 19.192 10.605 34.045 1.00 89.94 311 LEU A CA 1
ATOM 2462 C C . LEU A 1 311 ? 20.551 11.295 33.887 1.00 89.94 311 LEU A C 1
ATOM 2464 O O . LEU A 1 311 ? 21.577 10.705 34.221 1.00 89.94 311 LEU A O 1
ATOM 2468 N N . ALA A 1 312 ? 20.573 12.557 33.451 1.00 85.44 312 ALA A N 1
ATOM 2469 C CA . ALA A 1 312 ? 21.804 13.338 33.347 1.00 85.44 312 ALA A CA 1
ATOM 2470 C C . ALA A 1 312 ? 22.473 13.538 34.718 1.00 85.44 312 ALA A C 1
ATOM 2472 O O . ALA A 1 312 ? 23.692 13.416 34.827 1.00 85.44 312 ALA A O 1
ATOM 2473 N N . GLY A 1 313 ? 21.688 13.777 35.773 1.00 88.75 313 GLY A N 1
ATOM 2474 C CA . GLY A 1 313 ? 22.180 13.868 37.148 1.00 88.75 313 GLY A CA 1
ATOM 2475 C C . GLY A 1 313 ? 22.798 12.560 37.648 1.00 88.75 313 GLY A C 1
ATOM 2476 O O . GLY A 1 313 ? 23.870 12.587 38.249 1.00 88.75 313 GLY A O 1
ATOM 2477 N N . LEU A 1 314 ? 22.179 11.412 37.350 1.00 88.38 314 LEU A N 1
ATOM 2478 C CA . LEU A 1 314 ? 22.730 10.092 37.683 1.00 88.38 314 LEU A CA 1
ATOM 2479 C C . LEU A 1 314 ? 24.041 9.808 36.941 1.00 88.38 314 LEU A C 1
ATOM 2481 O O . LEU A 1 314 ? 24.996 9.324 37.549 1.00 88.38 314 LEU A O 1
ATOM 2485 N N . ILE A 1 315 ? 24.112 10.154 35.653 1.00 87.50 315 ILE A N 1
ATOM 2486 C CA . ILE A 1 315 ? 25.336 10.017 34.850 1.00 87.50 315 ILE A CA 1
ATOM 2487 C C . ILE A 1 315 ? 26.444 10.920 35.404 1.00 87.50 315 ILE A C 1
ATOM 2489 O O . ILE A 1 315 ? 27.588 10.488 35.530 1.00 87.50 315 ILE A O 1
ATOM 2493 N N . LEU A 1 316 ? 26.114 12.154 35.787 1.00 88.88 316 LEU A N 1
ATOM 2494 C CA . LEU A 1 316 ? 27.070 13.103 36.353 1.00 88.88 316 LEU A CA 1
ATOM 2495 C C . LEU A 1 316 ? 27.558 12.651 37.737 1.00 88.88 316 LEU A C 1
ATOM 2497 O O . LEU A 1 316 ? 28.753 12.737 38.015 1.00 88.88 316 LEU A O 1
ATOM 2501 N N . LEU A 1 317 ? 26.680 12.091 38.575 1.00 85.81 317 LEU A N 1
ATOM 2502 C CA . LEU A 1 317 ? 27.066 11.478 39.847 1.00 85.81 317 LEU A CA 1
ATOM 2503 C C . LEU A 1 317 ? 28.046 10.318 39.616 1.00 85.81 317 LEU A C 1
ATOM 2505 O O . LEU A 1 317 ? 29.095 10.279 40.254 1.00 85.81 317 LEU A O 1
ATOM 2509 N N . ALA A 1 318 ? 27.746 9.422 38.671 1.00 81.81 318 ALA A N 1
ATOM 2510 C CA . ALA A 1 318 ? 28.634 8.321 38.299 1.00 81.81 318 ALA A CA 1
ATOM 2511 C C . ALA A 1 318 ? 29.981 8.818 37.741 1.00 81.81 318 ALA A C 1
ATOM 2513 O O . ALA A 1 318 ? 31.033 8.256 38.037 1.00 81.81 318 ALA A O 1
ATOM 2514 N N . PHE A 1 319 ? 29.980 9.908 36.975 1.00 84.88 319 PHE A N 1
ATOM 2515 C CA . PHE A 1 319 ? 31.208 10.527 36.483 1.00 84.88 319 PHE A CA 1
ATOM 2516 C C . PHE A 1 319 ? 32.060 11.093 37.629 1.00 84.88 319 PHE A C 1
ATOM 2518 O O . PHE A 1 319 ? 33.264 10.849 37.679 1.00 84.88 319 PHE A O 1
ATOM 2525 N N . PHE A 1 320 ? 31.447 11.791 38.590 1.00 81.06 320 PHE A N 1
ATOM 2526 C CA . PHE A 1 320 ? 32.157 12.317 39.758 1.00 81.06 320 PHE A CA 1
ATOM 2527 C C . PHE A 1 320 ? 32.670 11.214 40.687 1.00 81.06 320 PHE A C 1
ATOM 2529 O O . PHE A 1 320 ? 33.777 11.349 41.206 1.00 81.06 320 PHE A O 1
ATOM 2536 N N . THR A 1 321 ? 31.935 10.113 40.878 1.00 77.00 321 THR A N 1
ATOM 2537 C CA . THR A 1 321 ? 32.447 8.978 41.667 1.00 77.00 321 THR A CA 1
ATOM 2538 C C . THR A 1 321 ? 33.669 8.342 41.007 1.00 77.00 321 THR A C 1
ATOM 2540 O O . THR A 1 321 ? 34.639 8.040 41.703 1.00 77.00 321 THR A O 1
ATOM 2543 N N . VAL A 1 322 ? 33.680 8.218 39.676 1.00 75.62 322 VAL A N 1
ATOM 2544 C CA . VAL A 1 322 ? 34.854 7.758 38.915 1.00 75.62 322 VAL A CA 1
ATOM 2545 C C . VAL A 1 322 ? 36.013 8.758 39.019 1.00 75.62 322 VAL A C 1
ATOM 2547 O O . VAL A 1 322 ? 37.147 8.349 39.267 1.00 75.62 322 VAL A O 1
ATOM 2550 N N . LEU A 1 323 ? 35.746 10.065 38.911 1.00 78.81 323 LEU A N 1
ATOM 2551 C CA . LEU A 1 323 ? 36.762 11.123 39.003 1.00 78.81 323 LEU A CA 1
ATOM 2552 C C . LEU A 1 323 ? 37.422 11.181 40.394 1.00 78.81 323 LEU A C 1
ATOM 2554 O O . LEU A 1 323 ? 38.645 11.271 40.507 1.00 78.81 323 LEU A O 1
ATOM 2558 N N . VAL A 1 324 ? 36.621 11.078 41.460 1.00 75.25 324 VAL A N 1
ATOM 2559 C CA . VAL A 1 324 ? 37.108 10.979 42.846 1.00 75.25 324 VAL A CA 1
ATOM 2560 C C . VAL A 1 324 ? 37.885 9.674 43.040 1.00 75.25 324 VAL A C 1
ATOM 2562 O O . VAL A 1 324 ? 38.950 9.684 43.657 1.00 75.25 324 VAL A O 1
ATOM 2565 N N . GLY A 1 325 ? 37.415 8.570 42.450 1.00 63.25 325 GLY A N 1
ATOM 2566 C CA . GLY A 1 325 ? 38.114 7.284 42.439 1.00 63.25 325 GLY A CA 1
ATOM 2567 C C . GLY A 1 325 ? 39.515 7.368 41.823 1.00 63.25 325 GLY A C 1
ATOM 2568 O O . GLY A 1 325 ? 40.468 6.869 42.423 1.00 63.25 325 GLY A O 1
ATOM 2569 N N . LEU A 1 326 ? 39.659 8.064 40.690 1.00 66.25 326 LEU A N 1
ATOM 2570 C CA . LEU A 1 326 ? 40.934 8.335 40.005 1.00 66.25 326 LEU A CA 1
ATOM 2571 C C . LEU A 1 326 ? 41.885 9.238 40.811 1.00 66.25 326 LEU A C 1
ATOM 2573 O O . LEU A 1 326 ? 43.101 9.091 40.709 1.00 66.25 326 LEU A O 1
ATOM 2577 N N . GLY A 1 327 ? 41.349 10.149 41.629 1.00 64.31 327 GLY A N 1
ATOM 2578 C CA . GLY A 1 327 ? 42.138 11.041 42.489 1.00 64.31 327 GLY A CA 1
ATOM 2579 C C . GLY A 1 327 ? 42.687 10.384 43.763 1.00 64.31 327 GLY A C 1
ATOM 2580 O O . GLY A 1 327 ? 43.597 10.923 44.398 1.00 64.31 327 GLY A O 1
ATOM 2581 N N . THR A 1 328 ? 42.167 9.215 44.151 1.00 66.62 328 THR A N 1
ATOM 2582 C CA . THR A 1 328 ? 42.615 8.494 45.353 1.00 66.62 328 THR A CA 1
ATOM 2583 C C . THR A 1 328 ? 43.707 7.474 45.022 1.00 66.62 328 THR A C 1
ATOM 2585 O O . THR A 1 328 ? 43.550 6.609 44.169 1.00 66.62 328 THR A O 1
ATOM 2588 N N . LYS A 1 329 ? 44.842 7.541 45.729 1.00 56.44 329 LYS A N 1
ATOM 2589 C CA . LYS A 1 329 ? 46.072 6.773 45.437 1.00 56.44 329 LYS A CA 1
ATOM 2590 C C . LYS A 1 329 ? 45.991 5.235 45.596 1.00 56.44 329 LYS A C 1
ATOM 2592 O O . LYS A 1 329 ? 47.042 4.599 45.554 1.00 56.44 329 LYS A O 1
ATOM 2597 N N . ARG A 1 330 ? 44.816 4.608 45.775 1.00 59.03 330 ARG A N 1
ATOM 2598 C CA . ARG A 1 330 ? 44.650 3.131 45.829 1.00 59.03 330 ARG A CA 1
ATOM 2599 C C . ARG A 1 330 ? 43.255 2.681 45.336 1.00 59.03 330 ARG A C 1
ATOM 2601 O O . ARG A 1 330 ? 42.312 2.721 46.124 1.00 59.03 330 ARG A O 1
ATOM 2608 N N . PRO A 1 331 ? 43.101 2.208 44.082 1.00 60.28 331 PRO A N 1
ATOM 2609 C CA . PRO A 1 331 ? 41.793 1.977 43.465 1.00 60.28 331 PRO A CA 1
ATOM 2610 C C . PRO A 1 331 ? 41.399 0.489 43.414 1.00 60.28 331 PRO A C 1
ATOM 2612 O O . PRO A 1 331 ? 40.978 -0.010 42.378 1.00 60.28 331 PRO A O 1
ATOM 2615 N N . THR A 1 332 ? 41.572 -0.280 44.490 1.00 58.88 332 THR A N 1
ATOM 2616 C CA . THR A 1 332 ? 41.454 -1.749 44.382 1.00 58.88 332 THR A CA 1
ATOM 2617 C C . THR A 1 332 ? 40.024 -2.284 44.470 1.00 58.88 332 THR A C 1
ATOM 2619 O O . THR A 1 332 ? 39.712 -3.274 43.819 1.00 58.88 332 THR A O 1
ATOM 2622 N N . TRP A 1 333 ? 39.126 -1.647 45.227 1.00 65.62 333 TRP A N 1
ATOM 2623 C CA . TRP A 1 333 ? 37.781 -2.199 45.451 1.00 65.62 333 TRP A CA 1
ATOM 2624 C C . TRP A 1 333 ? 36.760 -1.798 44.370 1.00 65.62 333 TRP A C 1
ATOM 2626 O O . TRP A 1 333 ? 35.939 -2.616 43.956 1.00 65.62 333 TRP A O 1
ATOM 2636 N N . TRP A 1 334 ? 36.824 -0.566 43.855 1.00 66.00 334 TRP A N 1
ATOM 2637 C CA . TRP A 1 334 ? 35.856 -0.070 42.868 1.00 66.00 334 TRP A CA 1
ATOM 2638 C C . TRP A 1 334 ? 36.200 -0.487 41.428 1.00 66.00 334 TRP A C 1
ATOM 2640 O O . TRP A 1 334 ? 35.287 -0.794 40.664 1.00 66.00 334 TRP A O 1
ATOM 2650 N N . TYR A 1 335 ? 37.490 -0.615 41.078 1.00 61.81 335 TYR A N 1
ATOM 2651 C CA . TYR A 1 335 ? 37.926 -1.143 39.776 1.00 61.81 335 TYR A CA 1
ATOM 2652 C C . TYR A 1 335 ? 37.461 -2.594 39.570 1.00 61.81 335 TYR A C 1
ATOM 2654 O O . TYR A 1 335 ? 36.880 -2.913 38.539 1.00 61.81 335 TYR A O 1
ATOM 2662 N N . ALA A 1 336 ? 37.598 -3.440 40.600 1.00 63.38 336 ALA A N 1
ATOM 2663 C CA . ALA A 1 336 ? 37.101 -4.820 40.591 1.00 63.38 336 ALA A CA 1
ATOM 2664 C C . ALA A 1 336 ? 35.566 -4.916 40.485 1.00 63.38 336 ALA A C 1
ATOM 2666 O O . ALA A 1 336 ? 35.022 -5.892 39.971 1.00 63.38 336 ALA A O 1
ATOM 2667 N N . THR A 1 337 ? 34.852 -3.898 40.970 1.00 66.94 337 THR A N 1
ATOM 2668 C CA . THR A 1 337 ? 33.389 -3.838 40.870 1.00 66.94 337 THR A CA 1
ATOM 2669 C C . THR A 1 337 ? 32.956 -3.404 39.466 1.00 66.94 337 THR A C 1
ATOM 2671 O O . THR A 1 337 ? 32.018 -3.978 38.917 1.00 66.94 337 THR A O 1
ATOM 2674 N N . LEU A 1 338 ? 33.675 -2.459 38.848 1.00 63.84 338 LEU A N 1
ATOM 2675 C CA . LEU A 1 338 ? 33.449 -2.011 37.468 1.00 63.84 338 LEU A CA 1
ATOM 2676 C C . LEU A 1 338 ? 33.728 -3.105 36.434 1.00 63.84 338 LEU A C 1
ATOM 2678 O O . LEU A 1 338 ? 32.905 -3.312 35.546 1.00 63.84 338 LEU A O 1
ATOM 2682 N N . THR A 1 339 ? 34.841 -3.833 36.552 1.00 64.88 339 THR A N 1
ATOM 2683 C CA . THR A 1 339 ? 35.173 -4.925 35.616 1.00 64.88 339 THR A CA 1
ATOM 2684 C C . THR A 1 339 ? 34.156 -6.063 35.682 1.00 64.88 339 THR A C 1
ATOM 2686 O O . THR A 1 339 ? 33.775 -6.612 34.648 1.00 64.88 339 THR A O 1
ATOM 2689 N N . ARG A 1 340 ? 33.627 -6.350 36.880 1.00 66.75 340 ARG A N 1
ATOM 2690 C CA . ARG A 1 340 ? 32.536 -7.314 37.081 1.00 66.75 340 ARG A CA 1
ATOM 2691 C C . ARG A 1 340 ? 31.206 -6.844 36.487 1.00 66.75 340 ARG A C 1
ATOM 2693 O O . ARG A 1 340 ? 30.443 -7.673 36.004 1.00 66.75 340 ARG A O 1
ATOM 2700 N N . TRP A 1 341 ? 30.925 -5.543 36.517 1.00 63.00 341 TRP A N 1
ATOM 2701 C CA . TRP A 1 341 ? 29.703 -4.971 35.940 1.00 63.00 341 TRP A CA 1
ATOM 2702 C C . TRP A 1 341 ? 29.744 -4.915 34.408 1.00 63.00 341 TRP A C 1
ATOM 2704 O O . TRP A 1 341 ? 28.739 -5.189 33.762 1.00 63.00 341 TRP A O 1
ATOM 2714 N N . PHE A 1 342 ? 30.909 -4.617 33.826 1.00 62.94 342 PHE A N 1
ATOM 2715 C CA . PHE A 1 342 ? 31.101 -4.562 32.372 1.00 62.94 342 PHE A CA 1
ATOM 2716 C C . PHE A 1 342 ? 31.438 -5.916 31.725 1.00 62.94 342 PHE A C 1
ATOM 2718 O O . PHE A 1 342 ? 31.586 -5.977 30.508 1.00 62.94 342 PHE A O 1
ATOM 2725 N N . ASN A 1 343 ? 31.539 -6.997 32.507 1.00 49.31 343 ASN A N 1
ATOM 2726 C CA . ASN A 1 343 ? 31.884 -8.345 32.040 1.00 49.31 343 ASN A CA 1
ATOM 2727 C C . ASN A 1 343 ? 33.142 -8.378 31.145 1.00 49.31 343 ASN A C 1
ATOM 2729 O O . ASN A 1 343 ? 33.204 -9.107 30.156 1.00 49.31 343 ASN A O 1
ATOM 2733 N N . ILE A 1 344 ? 34.142 -7.560 31.483 1.00 51.66 344 ILE A N 1
ATOM 2734 C CA . ILE A 1 344 ? 35.428 -7.538 30.785 1.00 51.66 344 ILE A CA 1
ATOM 2735 C C . ILE A 1 344 ? 36.291 -8.619 31.437 1.00 51.66 344 ILE A C 1
ATOM 2737 O O . ILE A 1 344 ? 36.858 -8.416 32.510 1.00 51.66 344 ILE A O 1
ATOM 2741 N N . THR A 1 345 ? 36.332 -9.799 30.822 1.00 49.19 345 THR A N 1
ATOM 2742 C CA . THR A 1 345 ? 37.278 -10.866 31.163 1.00 49.19 345 THR A CA 1
ATOM 2743 C C . THR A 1 345 ? 38.692 -10.439 30.788 1.00 49.19 345 THR A C 1
ATOM 2745 O O . THR A 1 345 ? 38.964 -10.129 29.630 1.00 49.19 345 THR A O 1
ATOM 2748 N N . ASP A 1 346 ? 39.575 -10.426 31.781 1.00 44.00 346 ASP A N 1
ATOM 2749 C CA . ASP A 1 346 ? 41.000 -10.140 31.640 1.00 44.00 346 ASP A CA 1
ATOM 2750 C C . ASP A 1 346 ? 41.677 -11.228 30.781 1.00 44.00 346 ASP A C 1
ATOM 2752 O O . ASP A 1 346 ? 41.489 -12.422 31.031 1.00 44.00 346 ASP A O 1
ATOM 2756 N N . HIS A 1 347 ? 42.427 -10.841 29.746 1.00 42.97 347 HIS A N 1
ATOM 2757 C CA . HIS A 1 347 ? 42.900 -11.762 28.698 1.00 42.97 347 HIS A CA 1
ATOM 2758 C C . HIS A 1 347 ? 44.223 -12.488 29.047 1.00 42.97 347 HIS A C 1
ATOM 2760 O O . HIS A 1 347 ? 44.715 -13.282 28.248 1.00 42.97 347 HIS A O 1
ATOM 2766 N N . ASP A 1 348 ? 44.772 -12.303 30.253 1.00 40.94 348 ASP A N 1
ATOM 2767 C CA . ASP A 1 348 ? 46.128 -12.777 30.596 1.00 40.94 348 ASP A CA 1
ATOM 2768 C C . ASP A 1 348 ? 46.198 -13.991 31.546 1.00 40.94 348 ASP A C 1
ATOM 2770 O O . ASP A 1 348 ? 47.269 -14.341 32.043 1.00 40.94 348 ASP A O 1
ATOM 2774 N N . THR A 1 349 ? 45.096 -14.715 31.777 1.00 39.66 349 THR A N 1
ATOM 2775 C CA . THR A 1 349 ? 45.106 -15.948 32.609 1.00 39.66 349 THR A CA 1
ATOM 2776 C C . THR A 1 349 ? 44.808 -17.250 31.857 1.00 39.66 349 THR A C 1
ATOM 2778 O O . THR A 1 349 ? 44.596 -18.290 32.479 1.00 39.66 349 THR A O 1
ATOM 2781 N N . THR A 1 350 ? 44.884 -17.266 30.523 1.00 41.00 350 THR A N 1
ATOM 2782 C CA . THR A 1 350 ? 44.661 -18.478 29.704 1.00 41.00 350 THR A CA 1
ATOM 2783 C C . THR A 1 350 ? 45.910 -19.328 29.439 1.00 41.00 350 THR A C 1
ATOM 2785 O O . THR A 1 350 ? 45.960 -20.021 28.427 1.00 41.00 350 THR A O 1
ATOM 2788 N N . SER A 1 351 ? 46.903 -19.337 30.335 1.00 35.72 351 SER A N 1
ATOM 2789 C CA . SER A 1 351 ? 48.132 -20.125 30.106 1.00 35.72 351 SER A CA 1
ATOM 2790 C C . SER A 1 351 ? 48.500 -21.145 31.185 1.00 35.72 351 SER A C 1
ATOM 2792 O O . SER A 1 351 ? 49.468 -21.861 30.980 1.00 35.72 351 SER A O 1
ATOM 2794 N N . ASN A 1 352 ? 47.760 -21.292 32.293 1.00 37.31 352 ASN A N 1
ATOM 2795 C CA . ASN A 1 352 ? 48.173 -22.209 33.377 1.00 37.31 352 ASN A CA 1
ATOM 2796 C C . ASN A 1 352 ? 47.038 -23.002 34.054 1.00 37.31 352 ASN A C 1
ATOM 2798 O O . ASN A 1 352 ? 47.089 -23.239 35.258 1.00 37.31 352 ASN A O 1
ATOM 2802 N N . LEU A 1 353 ? 46.021 -23.456 33.313 1.00 33.16 353 LEU A N 1
ATOM 2803 C CA . LEU A 1 353 ? 45.092 -24.461 33.856 1.00 33.16 353 LEU A CA 1
ATOM 2804 C C . LEU A 1 353 ? 44.478 -25.345 32.762 1.00 33.16 353 LEU A C 1
ATOM 2806 O O . LEU A 1 353 ? 43.269 -25.441 32.578 1.00 33.16 353 LEU A O 1
ATOM 2810 N N . LEU A 1 354 ? 45.356 -26.021 32.020 1.00 36.78 354 LEU A N 1
ATOM 2811 C CA . LEU A 1 354 ? 45.043 -27.356 31.519 1.00 36.78 354 LEU A CA 1
ATOM 2812 C C . LEU A 1 354 ? 44.820 -28.287 32.733 1.00 36.78 354 LEU A C 1
ATOM 2814 O O . LEU A 1 354 ? 45.500 -28.139 33.743 1.00 36.78 354 LEU A O 1
ATOM 2818 N N . VAL A 1 355 ? 43.972 -29.308 32.559 1.00 32.91 355 VAL A N 1
ATOM 2819 C CA . VAL A 1 355 ? 43.965 -30.577 33.327 1.00 32.91 355 VAL A CA 1
ATOM 2820 C C . VAL A 1 355 ? 43.020 -30.672 34.556 1.00 32.91 355 VAL A C 1
ATOM 2822 O O . VAL A 1 355 ? 43.371 -30.352 35.681 1.00 32.91 355 VAL A O 1
ATOM 2825 N N . ILE A 1 356 ? 41.873 -31.323 34.291 1.00 31.52 356 ILE A N 1
ATOM 2826 C CA . ILE A 1 356 ? 41.176 -32.368 35.085 1.00 31.52 356 ILE A CA 1
ATOM 2827 C C . ILE A 1 356 ? 40.156 -31.995 36.189 1.00 31.52 356 ILE A C 1
ATOM 2829 O O . ILE A 1 356 ? 40.418 -31.279 37.147 1.00 31.52 356 ILE A O 1
ATOM 2833 N N . SER A 1 357 ? 39.042 -32.743 36.093 1.00 32.62 357 SER A N 1
ATOM 2834 C CA . SER A 1 357 ? 37.982 -33.083 37.062 1.00 32.62 357 SER A CA 1
ATOM 2835 C C . SER A 1 357 ? 36.856 -32.054 37.217 1.00 32.62 357 SER A C 1
ATOM 2837 O O . SER A 1 357 ? 37.091 -30.895 37.500 1.00 32.62 357 SER A O 1
ATOM 2839 N N . GLY A 1 358 ? 35.576 -32.363 37.007 1.00 31.30 358 GLY A N 1
ATOM 2840 C CA . GLY A 1 358 ? 34.898 -33.654 36.986 1.00 31.30 358 GLY A CA 1
ATOM 2841 C C . GLY A 1 358 ? 33.975 -33.764 38.192 1.00 31.30 358 GLY A C 1
ATOM 2842 O O . GLY A 1 358 ? 34.360 -34.381 39.172 1.00 31.30 358 GLY A O 1
ATOM 2843 N N . GLN A 1 359 ? 32.769 -33.192 38.106 1.00 33.72 359 GLN A N 1
ATOM 2844 C CA . GLN A 1 359 ? 31.565 -33.728 38.753 1.00 33.72 359 GLN A CA 1
ATOM 2845 C C . GLN A 1 359 ? 30.313 -32.996 38.250 1.00 33.72 359 GLN A C 1
ATOM 2847 O O . GLN A 1 359 ? 29.905 -31.958 38.761 1.00 33.72 359 GLN A O 1
ATOM 2852 N N . ASN A 1 360 ? 29.703 -33.581 37.218 1.00 32.78 360 ASN A N 1
ATOM 2853 C CA . ASN A 1 360 ? 28.309 -33.353 36.863 1.00 32.78 360 ASN A CA 1
ATOM 2854 C C . ASN A 1 360 ? 27.455 -34.281 37.732 1.00 32.78 360 ASN A C 1
ATOM 2856 O O . ASN A 1 360 ? 27.627 -35.501 37.688 1.00 32.78 360 ASN A O 1
ATOM 2860 N N . ASN A 1 361 ? 26.528 -33.703 38.496 1.00 31.36 361 ASN A N 1
ATOM 2861 C CA . ASN A 1 361 ? 25.428 -34.445 39.100 1.00 31.36 361 ASN A CA 1
ATOM 2862 C C . ASN A 1 361 ? 24.358 -34.720 38.038 1.00 31.36 361 ASN A C 1
ATOM 2864 O O . ASN A 1 361 ? 24.105 -33.907 37.150 1.00 31.36 361 ASN A O 1
ATOM 2868 N N . GLY A 1 362 ? 23.785 -35.917 38.120 1.00 31.61 362 GLY A N 1
ATOM 2869 C CA . GLY A 1 362 ? 23.128 -36.586 37.010 1.00 31.61 362 GLY A CA 1
ATOM 2870 C C . GLY A 1 362 ? 21.837 -35.953 36.501 1.00 31.61 362 GLY A C 1
ATOM 2871 O O . GLY A 1 362 ? 21.013 -35.448 37.259 1.00 31.61 362 GLY A O 1
ATOM 2872 N N . ARG A 1 363 ? 21.614 -36.139 35.199 1.00 30.41 363 ARG A N 1
ATOM 2873 C CA . ARG A 1 363 ? 20.349 -36.642 34.655 1.00 30.41 363 ARG A CA 1
ATOM 2874 C C . ARG A 1 363 ? 20.606 -37.279 33.294 1.00 30.41 363 ARG A C 1
ATOM 2876 O O . ARG A 1 363 ? 21.313 -36.752 32.444 1.00 30.41 363 ARG A O 1
ATOM 2883 N N . SER A 1 364 ? 20.074 -38.478 33.171 1.00 33.94 364 SER A N 1
ATOM 2884 C CA . SER A 1 364 ? 20.240 -39.455 32.113 1.00 33.94 364 SER A CA 1
ATOM 2885 C C . SER A 1 364 ? 19.493 -39.052 30.840 1.00 33.94 364 SER A C 1
ATOM 2887 O O . SER A 1 364 ? 18.268 -38.974 30.841 1.00 33.94 364 SER A O 1
ATOM 2889 N N . HIS A 1 365 ? 20.216 -38.923 29.726 1.00 33.72 365 HIS A N 1
ATOM 2890 C CA . HIS A 1 365 ? 19.648 -39.124 28.395 1.00 33.72 365 HIS A CA 1
ATOM 2891 C C . HIS A 1 365 ? 20.432 -40.209 27.653 1.00 33.72 365 HIS A C 1
ATOM 2893 O O . HIS A 1 365 ? 21.656 -40.196 27.564 1.00 33.72 365 HIS A O 1
ATOM 2899 N N . ARG A 1 366 ? 19.671 -41.202 27.199 1.00 33.34 366 ARG A N 1
ATOM 2900 C CA . ARG A 1 366 ? 20.079 -42.402 26.469 1.00 33.34 366 ARG A CA 1
ATOM 2901 C C . ARG A 1 366 ? 20.679 -42.011 25.103 1.00 33.34 366 ARG A C 1
ATOM 2903 O O . ARG A 1 366 ? 20.118 -41.115 24.473 1.00 33.34 366 ARG A O 1
ATOM 2910 N N . PRO A 1 367 ? 21.745 -42.668 24.606 1.00 38.84 367 PRO A N 1
ATOM 2911 C CA . PRO A 1 367 ? 22.322 -42.343 23.304 1.00 38.84 367 PRO A CA 1
ATOM 2912 C C . PRO A 1 367 ? 21.367 -42.774 22.189 1.00 38.84 367 PRO A C 1
ATOM 2914 O O . PRO A 1 367 ? 21.013 -43.950 22.082 1.00 38.84 367 PRO A O 1
ATOM 2917 N N . GLN A 1 368 ? 20.938 -41.820 21.369 1.00 41.69 368 GLN A N 1
ATOM 2918 C CA . GLN A 1 368 ? 20.247 -42.087 20.115 1.00 41.69 368 GLN A CA 1
ATOM 2919 C C . GLN A 1 368 ? 21.318 -42.457 19.079 1.00 41.69 368 GLN A C 1
ATOM 2921 O O . GLN A 1 368 ? 22.298 -41.731 18.924 1.00 41.69 368 GLN A O 1
ATOM 2926 N N . GLN A 1 369 ? 21.168 -43.617 18.435 1.00 42.31 369 GLN A N 1
ATOM 2927 C CA . GLN A 1 369 ? 22.089 -44.121 17.414 1.00 42.31 369 GLN A CA 1
ATOM 2928 C C . GLN A 1 369 ? 22.340 -43.052 16.343 1.00 42.31 369 GLN A C 1
ATOM 2930 O O . GLN A 1 369 ? 21.405 -42.571 15.702 1.00 42.31 369 GLN A O 1
ATOM 2935 N N . THR A 1 370 ? 23.607 -42.694 16.146 1.00 45.06 370 THR A N 1
ATOM 2936 C CA . THR A 1 370 ? 24.050 -41.842 15.047 1.00 45.06 370 THR A CA 1
ATOM 2937 C C . THR A 1 370 ? 23.838 -42.590 13.733 1.00 45.06 370 THR A C 1
ATOM 2939 O O . THR A 1 370 ? 24.451 -43.619 13.457 1.00 45.06 370 THR A O 1
ATOM 2942 N N . SER A 1 371 ? 22.898 -42.086 12.940 1.00 48.41 371 SER A N 1
ATOM 2943 C CA . SER A 1 371 ? 22.661 -42.506 11.562 1.00 48.41 371 SER A CA 1
ATOM 2944 C C . SER A 1 371 ? 23.932 -42.273 10.734 1.00 48.41 371 SER A C 1
ATOM 2946 O O . SER A 1 371 ? 24.525 -41.199 10.790 1.00 48.41 371 SER A O 1
ATOM 2948 N N . SER A 1 372 ? 24.339 -43.266 9.940 1.00 50.91 372 SER A N 1
ATOM 2949 C CA . SER A 1 372 ? 25.455 -43.181 8.983 1.00 50.91 372 SER A CA 1
ATOM 2950 C C . SER A 1 372 ? 25.107 -42.395 7.710 1.00 50.91 372 SER A C 1
ATOM 2952 O O . SER A 1 372 ? 25.864 -42.416 6.740 1.00 50.91 372 SER A O 1
ATOM 2954 N N . ASN A 1 373 ? 23.957 -41.713 7.689 1.00 56.50 373 ASN A N 1
ATOM 2955 C CA . ASN A 1 373 ? 23.475 -40.973 6.534 1.00 56.50 373 ASN A CA 1
ATOM 2956 C C . ASN A 1 373 ? 23.982 -39.514 6.577 1.00 56.50 373 ASN A C 1
ATOM 2958 O O . ASN A 1 373 ? 23.565 -38.753 7.464 1.00 56.50 373 ASN A O 1
ATOM 2962 N N . PRO A 1 374 ? 24.843 -39.087 5.629 1.00 55.59 374 PRO A N 1
ATOM 2963 C CA . PRO A 1 374 ? 25.513 -37.783 5.667 1.00 55.59 374 PRO A CA 1
ATOM 2964 C C . PRO A 1 374 ? 24.554 -36.588 5.596 1.00 55.59 374 PRO A C 1
ATOM 2966 O O . PRO A 1 374 ? 24.920 -35.494 6.011 1.00 55.59 374 PRO A O 1
ATOM 2969 N N . LEU A 1 375 ? 23.315 -36.790 5.137 1.00 47.34 375 LEU A N 1
ATOM 2970 C CA . LEU A 1 375 ? 22.294 -35.740 5.037 1.00 47.34 375 LEU A CA 1
ATOM 2971 C C . LEU A 1 375 ? 21.565 -35.449 6.360 1.00 47.34 375 LEU A C 1
ATOM 2973 O O . LEU A 1 375 ? 20.769 -34.519 6.430 1.00 47.34 375 LEU A O 1
ATOM 2977 N N . THR A 1 376 ? 21.818 -36.241 7.406 1.00 50.16 376 THR A N 1
ATOM 2978 C CA . THR A 1 376 ? 21.156 -36.106 8.721 1.00 50.16 376 THR A CA 1
ATOM 2979 C C . THR A 1 376 ? 22.122 -35.774 9.857 1.00 50.16 376 THR A C 1
ATOM 2981 O O . THR A 1 376 ? 21.711 -35.662 11.011 1.00 50.16 376 THR A O 1
ATOM 2984 N N . MET A 1 377 ? 23.412 -35.628 9.547 1.00 58.56 377 MET A N 1
ATOM 2985 C CA . MET A 1 377 ? 24.459 -35.453 10.547 1.00 58.56 377 MET A CA 1
ATOM 2986 C C . MET A 1 377 ? 24.649 -33.975 10.900 1.00 58.56 377 MET A C 1
ATOM 2988 O O . MET A 1 377 ? 24.645 -33.109 10.026 1.00 58.56 377 MET A O 1
ATOM 2992 N N . ARG A 1 378 ? 24.835 -33.675 12.191 1.00 61.31 378 ARG A N 1
ATOM 2993 C CA . ARG A 1 378 ? 25.217 -32.326 12.631 1.00 61.31 378 ARG A CA 1
ATOM 2994 C C . ARG A 1 378 ? 26.625 -31.985 12.125 1.00 61.31 378 ARG A C 1
ATOM 2996 O O . ARG A 1 378 ? 27.475 -32.860 11.962 1.00 61.31 378 ARG A O 1
ATOM 3003 N N . LEU A 1 379 ? 26.849 -30.697 11.863 1.00 57.50 379 LEU A N 1
ATOM 3004 C CA . LEU A 1 379 ? 28.043 -30.175 11.186 1.00 57.50 379 LEU A CA 1
ATOM 3005 C C . LEU A 1 379 ? 29.356 -30.483 11.932 1.00 57.50 379 LEU A C 1
ATOM 3007 O O . LEU A 1 379 ? 30.395 -30.691 11.312 1.00 57.50 379 LEU A O 1
ATOM 3011 N N . ASP A 1 380 ? 29.289 -30.511 13.262 1.00 64.75 380 ASP A N 1
ATOM 3012 C CA . ASP A 1 380 ? 30.369 -30.881 14.179 1.00 64.75 380 ASP A CA 1
ATOM 3013 C C . ASP A 1 380 ? 30.757 -32.356 14.008 1.00 64.75 380 ASP A C 1
ATOM 3015 O O . ASP A 1 380 ? 31.919 -32.657 13.742 1.00 64.75 380 ASP A O 1
ATOM 3019 N N . ALA A 1 381 ? 29.775 -33.258 14.039 1.00 66.69 381 ALA A N 1
ATOM 3020 C CA . ALA A 1 381 ? 29.990 -34.685 13.807 1.00 66.69 381 ALA A CA 1
ATOM 3021 C C . ALA A 1 381 ? 30.511 -34.979 12.387 1.00 66.69 381 ALA A C 1
ATOM 3023 O O . ALA A 1 381 ? 31.370 -35.843 12.214 1.00 66.69 381 ALA A O 1
ATOM 3024 N N . TRP A 1 382 ? 30.040 -34.244 11.369 1.00 62.25 382 TRP A N 1
ATOM 3025 C CA . TRP A 1 382 ? 30.536 -34.358 9.989 1.00 62.25 382 TRP A CA 1
ATOM 3026 C C . TRP A 1 382 ? 32.009 -33.987 9.853 1.00 62.25 382 TRP A C 1
ATOM 3028 O O . TRP A 1 382 ? 32.757 -34.679 9.160 1.00 62.25 382 TRP A O 1
ATOM 3038 N N . ARG A 1 383 ? 32.443 -32.946 10.564 1.00 60.06 383 ARG A N 1
ATOM 3039 C CA . ARG A 1 383 ? 33.837 -32.505 10.547 1.00 60.06 383 ARG A CA 1
ATOM 3040 C C . ARG A 1 383 ? 34.758 -33.542 11.202 1.00 60.06 383 ARG A C 1
ATOM 3042 O O . ARG A 1 383 ? 35.763 -33.909 10.605 1.00 60.06 383 ARG A O 1
ATOM 3049 N N . THR A 1 384 ? 34.355 -34.109 12.341 1.00 67.38 384 THR A N 1
ATOM 3050 C CA . THR A 1 384 ? 35.114 -35.186 13.006 1.00 67.38 384 THR A CA 1
ATOM 3051 C C . THR A 1 384 ? 35.189 -36.456 12.148 1.00 67.38 384 THR A C 1
ATOM 3053 O O . THR A 1 384 ? 36.241 -37.080 12.056 1.00 67.38 384 THR A O 1
ATOM 3056 N N . PHE A 1 385 ? 34.103 -36.810 11.450 1.00 68.75 385 PHE A N 1
ATOM 3057 C CA . PHE A 1 385 ? 34.077 -37.953 10.527 1.00 68.75 385 PHE A CA 1
ATOM 3058 C C . PHE A 1 385 ? 35.021 -37.780 9.324 1.00 68.75 385 PHE A C 1
ATOM 3060 O O . PHE A 1 385 ? 35.632 -38.748 8.868 1.00 68.75 385 PHE A O 1
ATOM 3067 N N . GLN A 1 386 ? 35.143 -36.559 8.795 1.00 60.81 386 GLN A N 1
ATOM 3068 C CA . GLN A 1 386 ? 36.072 -36.241 7.704 1.00 60.81 386 GLN A CA 1
ATOM 3069 C C . GLN A 1 386 ? 37.536 -36.324 8.162 1.00 60.81 386 GLN A C 1
ATOM 3071 O O . GLN A 1 386 ? 38.370 -36.883 7.447 1.00 60.81 386 GLN A O 1
ATOM 3076 N N . GLU A 1 387 ? 37.832 -35.823 9.363 1.00 62.97 387 GLU A N 1
ATOM 3077 C CA . GLU A 1 387 ? 39.174 -35.852 9.958 1.00 62.97 387 GLU A CA 1
ATOM 3078 C C . GLU A 1 387 ? 39.644 -37.291 10.238 1.00 62.97 387 GLU A C 1
ATOM 3080 O O . GLU A 1 387 ? 40.779 -37.647 9.910 1.00 62.97 387 GLU A O 1
ATOM 3085 N N . GLU A 1 388 ? 38.756 -38.152 10.747 1.00 64.38 388 GLU A N 1
ATOM 3086 C CA . GLU A 1 388 ? 39.068 -39.552 11.072 1.00 64.38 388 GLU A CA 1
ATOM 3087 C C . GLU A 1 388 ? 39.328 -40.418 9.825 1.00 64.38 388 GLU A C 1
ATOM 3089 O O . GLU A 1 388 ? 40.137 -41.344 9.869 1.00 64.38 388 GLU A O 1
ATOM 3094 N N . LYS A 1 389 ? 38.689 -40.110 8.686 1.00 64.44 389 LYS A N 1
ATOM 3095 C CA . LYS A 1 389 ? 38.825 -40.904 7.451 1.00 64.44 389 LYS A CA 1
ATOM 3096 C C . LYS A 1 389 ? 39.907 -40.439 6.476 1.00 64.44 389 LYS A C 1
ATOM 3098 O O . LYS A 1 389 ? 40.091 -41.116 5.467 1.00 64.44 389 LYS A O 1
ATOM 3103 N N . HIS A 1 390 ? 40.614 -39.339 6.758 1.00 52.00 390 HIS A N 1
ATOM 3104 C CA . HIS A 1 390 ? 41.717 -38.831 5.921 1.00 52.00 390 HIS A CA 1
ATOM 3105 C C . HIS A 1 390 ? 41.370 -38.816 4.417 1.00 52.00 390 HIS A C 1
ATOM 3107 O O . HIS A 1 390 ? 42.134 -39.277 3.568 1.00 52.00 390 HIS A O 1
ATOM 3113 N N . VAL A 1 391 ? 40.182 -38.310 4.076 1.00 55.34 391 VAL A N 1
ATOM 3114 C CA . VAL A 1 391 ? 39.790 -38.141 2.672 1.00 55.34 3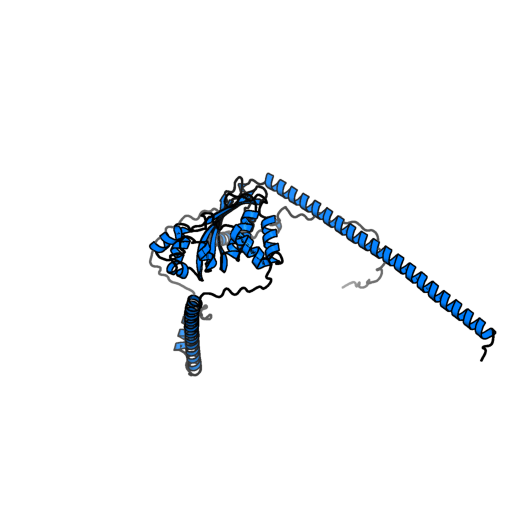91 VAL A CA 1
ATOM 3115 C C . VAL A 1 391 ? 40.548 -36.924 2.128 1.00 55.34 391 VAL A C 1
ATOM 3117 O O . VAL A 1 391 ? 40.417 -35.844 2.708 1.00 55.34 391 VAL A O 1
ATOM 3120 N N . PRO A 1 392 ? 41.367 -37.054 1.067 1.00 50.09 392 PRO A N 1
ATOM 3121 C CA . PRO A 1 392 ? 42.070 -35.907 0.507 1.00 50.09 392 PRO A CA 1
ATOM 3122 C C . PRO A 1 392 ? 41.062 -34.879 -0.033 1.00 50.09 392 PRO A C 1
ATOM 3124 O O . PRO A 1 392 ? 39.990 -35.269 -0.509 1.00 50.09 392 PRO A O 1
ATOM 3127 N N . PRO A 1 393 ? 41.374 -33.571 0.036 1.00 50.59 393 PRO A N 1
ATOM 3128 C CA . PRO A 1 393 ? 40.498 -32.544 -0.514 1.00 50.59 393 PRO A CA 1
ATOM 3129 C C . PRO A 1 393 ? 40.282 -32.797 -2.016 1.00 50.59 393 PRO A C 1
ATOM 3131 O O . PRO A 1 393 ? 41.237 -33.169 -2.705 1.00 50.59 393 PRO A O 1
ATOM 3134 N N . PRO A 1 394 ? 39.054 -32.614 -2.538 1.00 47.03 394 PRO A N 1
ATOM 3135 C CA . PRO A 1 394 ? 38.780 -32.829 -3.952 1.00 47.03 394 PRO A CA 1
ATOM 3136 C C . PRO A 1 394 ? 39.635 -31.882 -4.798 1.00 47.03 394 PRO A C 1
ATOM 3138 O O . PRO A 1 394 ? 39.804 -30.704 -4.465 1.00 47.03 394 PRO A O 1
ATOM 3141 N N . HIS A 1 395 ? 40.194 -32.404 -5.890 1.00 47.34 395 HIS A N 1
ATOM 3142 C CA . HIS A 1 395 ? 40.980 -31.609 -6.829 1.00 47.34 395 HIS A CA 1
ATOM 3143 C C . HIS A 1 395 ? 40.072 -30.524 -7.431 1.00 47.34 395 HIS A C 1
ATOM 3145 O O . HIS A 1 395 ? 38.926 -30.800 -7.783 1.00 47.34 395 HIS A O 1
ATOM 3151 N N . ILE A 1 396 ? 40.570 -29.293 -7.586 1.00 47.22 396 ILE A N 1
ATOM 3152 C CA . ILE A 1 396 ? 39.797 -28.156 -8.140 1.00 47.22 396 ILE A CA 1
ATOM 3153 C C . ILE A 1 396 ? 39.191 -28.483 -9.522 1.00 47.22 396 ILE A C 1
ATOM 3155 O O . ILE A 1 396 ? 38.167 -27.920 -9.907 1.00 47.22 396 ILE A O 1
ATOM 3159 N N . ASP A 1 397 ? 39.772 -29.438 -10.247 1.00 47.31 397 ASP A N 1
ATOM 3160 C CA . ASP A 1 397 ? 39.292 -29.889 -11.553 1.00 47.31 397 ASP A CA 1
ATOM 3161 C C . ASP A 1 397 ? 38.007 -30.735 -11.492 1.00 47.31 397 ASP A C 1
ATOM 3163 O O . ASP A 1 397 ? 37.274 -30.783 -12.479 1.00 47.31 397 ASP A O 1
ATOM 3167 N N . GLU A 1 398 ? 37.669 -31.319 -10.337 1.00 50.00 398 GLU A N 1
ATOM 3168 C CA . GLU A 1 398 ? 36.413 -32.058 -10.111 1.00 50.00 398 GLU A CA 1
ATOM 3169 C C . GLU A 1 398 ? 35.239 -31.140 -9.715 1.00 50.00 398 GLU A C 1
ATOM 3171 O O . GLU A 1 398 ? 34.083 -31.556 -9.753 1.00 50.00 398 GLU A O 1
ATOM 3176 N N . LEU A 1 399 ? 35.508 -29.865 -9.398 1.00 47.34 399 LEU A N 1
ATOM 3177 C CA . LEU A 1 399 ? 34.492 -28.833 -9.125 1.00 47.34 399 LEU A CA 1
ATOM 3178 C C . LEU A 1 399 ? 34.078 -28.046 -10.384 1.00 47.34 399 LEU A C 1
ATOM 3180 O O . LEU A 1 399 ? 33.319 -27.076 -10.301 1.00 47.34 399 LEU A O 1
ATOM 3184 N N . ARG A 1 400 ? 34.552 -28.445 -11.572 1.00 39.84 400 ARG A N 1
ATOM 3185 C CA . ARG A 1 400 ? 34.159 -27.818 -12.840 1.00 39.84 400 ARG A CA 1
ATOM 3186 C C . ARG A 1 400 ? 32.767 -28.287 -13.269 1.00 39.84 400 ARG A C 1
ATOM 3188 O O . ARG A 1 400 ? 32.598 -29.352 -13.854 1.00 39.84 400 ARG A O 1
ATOM 3195 N N . HIS A 1 401 ? 31.761 -27.452 -13.021 1.00 42.56 401 HIS A N 1
ATOM 3196 C CA . HIS A 1 401 ? 30.427 -27.613 -13.596 1.00 42.56 401 HIS A CA 1
ATOM 3197 C C . HIS A 1 401 ? 30.464 -27.574 -15.137 1.00 42.56 401 HIS A C 1
ATOM 3199 O O . HIS A 1 401 ? 30.989 -26.641 -15.742 1.00 42.56 401 HIS A O 1
ATOM 3205 N N . LEU A 1 402 ? 29.819 -28.561 -15.765 1.00 41.62 402 LEU A N 1
ATOM 3206 C CA . LEU A 1 402 ? 29.704 -28.804 -17.214 1.00 41.62 402 LEU A CA 1
ATOM 3207 C C . LEU A 1 402 ? 28.941 -27.733 -18.036 1.00 41.62 402 LEU A C 1
ATOM 3209 O O . LEU A 1 402 ? 28.541 -28.009 -19.161 1.00 41.62 402 LEU A O 1
ATOM 3213 N N . HIS A 1 403 ? 28.732 -26.515 -17.525 1.00 40.91 403 HIS A N 1
ATOM 3214 C CA . HIS A 1 403 ? 27.847 -25.521 -18.160 1.00 40.91 403 HIS A CA 1
ATOM 3215 C C . HIS A 1 403 ? 28.475 -24.163 -18.502 1.00 40.91 403 HIS A C 1
ATOM 3217 O O . HIS A 1 403 ? 27.756 -23.248 -18.893 1.00 40.91 403 HIS A O 1
ATOM 3223 N N . TYR A 1 404 ? 29.800 -24.026 -18.442 1.00 38.03 404 TYR A N 1
ATOM 3224 C CA . TYR A 1 404 ? 30.483 -22.828 -18.943 1.00 38.03 404 TYR A CA 1
ATOM 3225 C C . TYR A 1 404 ? 31.669 -23.205 -19.834 1.00 38.03 404 TYR A C 1
ATOM 3227 O O . TYR A 1 404 ? 32.814 -23.276 -19.397 1.00 38.03 404 TYR A O 1
ATOM 3235 N N . LEU A 1 405 ? 31.380 -23.443 -21.112 1.00 42.22 405 LEU A N 1
ATOM 3236 C CA . LEU A 1 405 ? 32.369 -23.327 -22.181 1.00 42.22 405 LEU A CA 1
ATOM 3237 C C . LEU A 1 405 ? 32.136 -21.969 -22.860 1.00 42.22 405 LEU A C 1
ATOM 3239 O O . LEU A 1 405 ? 31.068 -21.777 -23.444 1.00 42.22 405 LEU A O 1
ATOM 3243 N N . PRO A 1 406 ? 33.071 -21.005 -22.774 1.00 44.09 406 PRO A N 1
ATOM 3244 C CA . PRO A 1 406 ? 33.024 -19.837 -23.644 1.00 44.09 406 PRO A CA 1
ATOM 3245 C C . PRO A 1 406 ? 33.181 -20.292 -25.108 1.00 44.09 406 PRO A C 1
ATOM 3247 O O . PRO A 1 406 ? 33.850 -21.300 -25.362 1.00 44.09 406 PRO A O 1
ATOM 3250 N N . PRO A 1 407 ? 32.559 -19.598 -26.078 1.00 42.53 407 PRO A N 1
ATOM 3251 C CA . PRO A 1 407 ? 32.663 -19.981 -27.481 1.00 42.53 407 PRO A CA 1
ATOM 3252 C C . PRO A 1 407 ? 34.130 -19.936 -27.947 1.00 42.53 407 PRO A C 1
ATOM 3254 O O . PRO A 1 407 ? 34.896 -19.094 -27.467 1.00 42.53 407 PRO A O 1
ATOM 3257 N N . PRO A 1 408 ? 34.538 -20.828 -28.868 1.00 43.16 408 PRO A N 1
ATOM 3258 C CA . PRO A 1 408 ? 35.905 -20.868 -29.364 1.00 43.16 408 PRO A CA 1
ATOM 3259 C C . PRO A 1 408 ? 36.250 -19.546 -30.051 1.00 43.16 408 PRO A C 1
ATOM 3261 O O . PRO A 1 408 ? 35.538 -19.084 -30.942 1.00 43.16 408 PRO A O 1
ATOM 3264 N N . VAL A 1 409 ? 37.362 -18.948 -29.627 1.00 40.31 409 VAL A N 1
ATOM 3265 C CA . VAL A 1 409 ? 37.984 -17.813 -30.305 1.00 40.31 409 VAL A CA 1
ATOM 3266 C C . VAL A 1 409 ? 38.458 -18.309 -31.668 1.00 40.31 409 VAL A C 1
ATOM 3268 O O . VAL A 1 409 ? 39.389 -19.104 -31.761 1.00 40.31 409 VAL A O 1
ATOM 3271 N N . THR A 1 410 ? 37.800 -17.870 -32.735 1.00 37.66 410 THR A N 1
ATOM 3272 C CA . THR A 1 410 ? 38.338 -17.979 -34.091 1.00 37.66 410 THR A CA 1
ATOM 3273 C C . THR A 1 410 ? 39.547 -17.057 -34.199 1.00 37.66 410 THR A C 1
ATOM 3275 O O . THR A 1 410 ? 39.389 -15.841 -34.300 1.00 37.66 410 THR A O 1
ATOM 3278 N N . GLU A 1 411 ? 40.749 -17.631 -34.166 1.00 35.47 411 GLU A N 1
ATOM 3279 C CA . GLU A 1 411 ? 41.970 -16.972 -34.628 1.00 35.47 411 GLU A CA 1
ATOM 3280 C C . GLU A 1 411 ? 41.835 -16.693 -36.131 1.00 35.47 411 GLU A C 1
ATOM 3282 O O . GLU A 1 411 ? 42.038 -17.566 -36.976 1.00 35.47 411 GLU A O 1
ATOM 3287 N N . THR A 1 412 ? 41.454 -15.467 -36.481 1.00 37.06 412 THR A N 1
ATOM 3288 C CA . THR A 1 412 ? 41.657 -14.944 -37.831 1.00 37.06 412 THR A CA 1
ATOM 3289 C C . THR A 1 412 ? 43.123 -14.555 -37.969 1.00 37.06 412 THR A C 1
ATOM 3291 O O . THR A 1 412 ? 43.598 -13.586 -37.381 1.00 37.06 412 THR A O 1
ATOM 3294 N N . LEU A 1 413 ? 43.835 -15.379 -38.730 1.00 35.56 413 LEU A N 1
ATOM 3295 C CA . LEU A 1 413 ? 45.207 -15.197 -39.174 1.00 35.56 413 LEU A CA 1
ATOM 3296 C C . LEU A 1 413 ? 45.301 -13.968 -40.101 1.00 35.56 413 LEU A C 1
ATOM 3298 O O . LEU A 1 413 ? 45.162 -14.093 -41.317 1.00 35.56 413 LEU A O 1
ATOM 3302 N N . ASP A 1 414 ? 45.550 -12.784 -39.541 1.00 34.78 414 ASP A N 1
ATOM 3303 C CA . ASP A 1 414 ? 45.859 -11.591 -40.333 1.00 34.78 414 ASP A CA 1
ATOM 3304 C C . ASP A 1 414 ? 47.342 -11.589 -40.735 1.00 34.78 414 ASP A C 1
ATOM 3306 O O . ASP A 1 414 ? 48.240 -11.125 -40.028 1.00 34.78 414 ASP A O 1
ATOM 3310 N N . HIS A 1 415 ? 47.601 -12.101 -41.938 1.00 40.31 415 HIS A N 1
ATOM 3311 C CA . HIS A 1 415 ? 48.794 -11.769 -42.706 1.00 40.31 415 HIS A CA 1
ATOM 3312 C C . HIS A 1 415 ? 48.758 -10.280 -43.062 1.00 40.31 415 HIS A C 1
ATOM 3314 O O . HIS A 1 415 ? 48.159 -9.920 -44.064 1.00 40.31 415 HIS A O 1
ATOM 3320 N N . HIS A 1 416 ? 49.402 -9.424 -42.267 1.00 37.75 416 HIS A N 1
ATOM 3321 C CA . HIS A 1 416 ? 50.102 -8.212 -42.720 1.00 37.75 416 HIS A CA 1
ATOM 3322 C C . HIS A 1 416 ? 50.661 -7.451 -41.513 1.00 37.75 416 HIS A C 1
ATOM 3324 O O . HIS A 1 416 ? 49.993 -6.589 -40.962 1.00 37.75 416 HIS A O 1
ATOM 3330 N N . THR A 1 417 ? 51.895 -7.758 -41.101 1.00 37.00 417 THR A N 1
ATOM 3331 C CA . THR A 1 417 ? 52.851 -6.810 -40.476 1.00 37.00 417 THR A CA 1
ATOM 3332 C C . THR A 1 417 ? 54.176 -7.522 -40.153 1.00 37.00 417 THR A C 1
ATOM 3334 O O . THR A 1 417 ? 54.647 -7.563 -39.025 1.00 37.00 417 THR A O 1
ATOM 3337 N N . MET A 1 418 ? 54.840 -8.077 -41.171 1.00 32.69 418 MET A N 1
ATOM 3338 C CA . MET A 1 418 ? 56.297 -8.253 -41.126 1.00 32.69 418 MET A CA 1
ATOM 3339 C C . MET A 1 418 ? 56.906 -7.156 -41.987 1.00 32.69 418 MET A C 1
ATOM 3341 O O . MET A 1 418 ? 56.997 -7.310 -43.197 1.00 32.69 418 MET A O 1
ATOM 3345 N N . ASN A 1 419 ? 57.223 -6.023 -41.362 1.00 37.72 419 ASN A N 1
ATOM 3346 C CA . ASN A 1 419 ? 58.262 -5.082 -41.789 1.00 37.72 419 ASN A CA 1
ATOM 3347 C C . ASN A 1 419 ? 58.305 -3.919 -40.795 1.00 37.72 419 ASN A C 1
ATOM 3349 O O . ASN A 1 419 ? 57.660 -2.9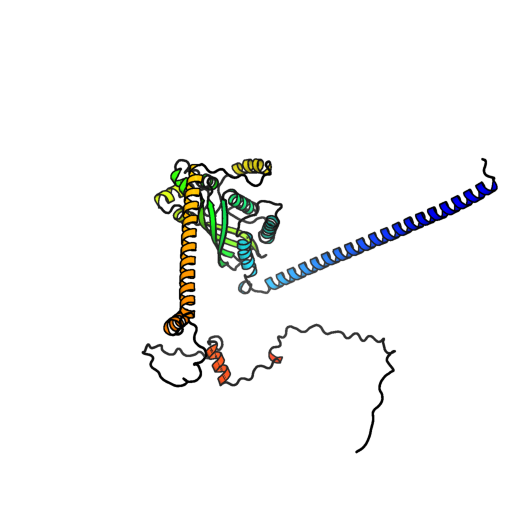04 -41.023 1.00 37.72 419 ASN A O 1
ATOM 3353 N N . ALA A 1 420 ? 59.029 -4.103 -39.686 1.00 34.72 420 ALA A N 1
ATOM 3354 C CA . ALA A 1 420 ? 59.764 -3.057 -38.956 1.00 34.72 420 ALA A CA 1
ATOM 3355 C C . ALA A 1 420 ? 60.119 -3.535 -37.538 1.00 34.72 420 ALA A C 1
ATOM 3357 O O . ALA A 1 420 ? 59.497 -3.119 -36.572 1.00 34.72 420 ALA A O 1
ATOM 3358 N N . ALA A 1 421 ? 61.121 -4.408 -37.411 1.00 34.47 421 ALA A N 1
ATOM 3359 C CA . ALA A 1 421 ? 61.964 -4.501 -36.207 1.00 34.47 421 ALA A CA 1
ATOM 3360 C C . ALA A 1 421 ? 63.176 -5.417 -36.459 1.00 34.47 421 ALA A C 1
ATOM 3362 O O . ALA A 1 421 ? 63.528 -6.269 -35.650 1.00 34.47 421 ALA A O 1
ATOM 3363 N N . ALA A 1 422 ? 63.843 -5.242 -37.602 1.00 33.53 422 ALA A N 1
ATOM 3364 C CA . ALA A 1 422 ? 65.228 -5.666 -37.743 1.00 33.53 422 ALA A CA 1
ATOM 3365 C C . ALA A 1 422 ? 66.102 -4.614 -37.050 1.00 33.53 422 ALA A C 1
ATOM 3367 O O . ALA A 1 422 ? 66.533 -3.665 -37.693 1.00 33.53 422 ALA A O 1
ATOM 3368 N N . ALA A 1 423 ? 66.272 -4.733 -35.734 1.00 36.41 423 ALA A N 1
ATOM 3369 C CA . ALA A 1 423 ? 67.377 -4.152 -34.970 1.00 36.41 423 ALA A CA 1
ATOM 3370 C C . ALA A 1 423 ? 67.130 -4.397 -33.480 1.00 36.41 423 ALA A C 1
ATOM 3372 O O . ALA A 1 423 ? 66.473 -3.595 -32.824 1.00 36.41 423 ALA A O 1
ATOM 3373 N N . ASN A 1 424 ? 67.657 -5.496 -32.937 1.00 34.25 424 ASN A N 1
ATOM 3374 C CA . ASN A 1 424 ? 68.597 -5.424 -31.815 1.00 34.25 424 ASN A CA 1
ATOM 3375 C C . ASN A 1 424 ? 68.880 -6.798 -31.199 1.00 34.25 424 ASN A C 1
ATOM 3377 O O . ASN A 1 424 ? 67.967 -7.531 -30.839 1.00 34.25 424 ASN A O 1
ATOM 3381 N N . LYS A 1 425 ? 70.182 -7.010 -30.961 1.00 33.75 425 LYS A N 1
ATOM 3382 C CA . LYS A 1 425 ? 70.816 -7.973 -30.044 1.00 33.75 425 LYS A CA 1
ATOM 3383 C C . LYS A 1 425 ? 71.080 -9.379 -30.591 1.00 33.75 425 LYS A C 1
ATOM 3385 O O . LYS A 1 425 ? 70.460 -10.362 -30.211 1.00 33.75 425 LYS A O 1
ATOM 3390 N N . SER A 1 426 ? 72.132 -9.440 -31.407 1.00 31.34 426 SER A N 1
ATOM 3391 C CA . SER A 1 426 ? 73.159 -10.484 -31.304 1.00 31.34 426 SER A CA 1
ATOM 3392 C C . SER A 1 426 ? 74.254 -10.022 -30.325 1.00 31.34 426 SER A C 1
ATOM 3394 O O . SER A 1 426 ? 74.387 -8.818 -30.088 1.00 31.34 426 SER A O 1
ATOM 3396 N N . THR A 1 427 ? 75.076 -10.966 -29.853 1.00 34.06 427 THR A N 1
ATOM 3397 C CA . THR A 1 427 ? 76.166 -10.902 -28.845 1.00 34.06 427 THR A CA 1
ATOM 3398 C C . THR A 1 427 ? 75.646 -11.140 -27.419 1.00 34.06 427 THR A C 1
ATOM 3400 O O . THR A 1 427 ? 74.910 -10.320 -26.887 1.00 34.06 427 THR A O 1
ATOM 3403 N N . THR A 1 428 ? 75.886 -12.296 -26.790 1.00 33.25 428 THR A N 1
ATOM 3404 C CA . THR A 1 428 ? 77.219 -12.835 -26.464 1.00 33.25 428 THR A CA 1
ATOM 3405 C C . THR A 1 428 ? 77.279 -14.363 -26.563 1.00 33.25 428 THR A C 1
ATOM 3407 O O . THR A 1 428 ? 76.431 -15.064 -26.019 1.00 33.25 428 THR A O 1
ATOM 3410 N N . ALA A 1 429 ? 78.332 -14.862 -27.211 1.00 32.56 429 ALA A N 1
ATOM 3411 C CA . ALA A 1 429 ? 78.801 -16.240 -27.161 1.00 32.56 429 ALA A CA 1
ATOM 3412 C C . ALA A 1 429 ? 80.241 -16.240 -26.626 1.00 32.56 429 ALA A C 1
ATOM 3414 O O . ALA A 1 429 ? 81.063 -15.516 -27.178 1.00 32.56 429 ALA A O 1
ATOM 3415 N N . THR A 1 430 ? 80.532 -17.067 -25.617 1.00 35.38 430 THR A N 1
ATOM 3416 C CA . THR A 1 430 ? 81.880 -17.546 -25.234 1.00 35.38 430 THR A CA 1
ATOM 3417 C C . THR A 1 430 ? 81.637 -18.837 -24.433 1.00 35.38 430 THR A C 1
ATOM 3419 O O . THR A 1 430 ? 80.957 -18.784 -23.418 1.00 35.38 430 THR A O 1
ATOM 3422 N N . SER A 1 431 ? 81.834 -20.053 -24.947 1.00 29.77 431 SER A N 1
ATOM 3423 C CA . SER A 1 431 ? 83.071 -20.754 -25.324 1.00 29.77 431 SER A CA 1
ATOM 3424 C C . SER A 1 431 ? 84.013 -21.054 -24.145 1.00 29.77 431 SER A C 1
ATOM 3426 O O . SER A 1 431 ? 84.737 -20.173 -23.711 1.00 29.77 431 SER A O 1
ATOM 3428 N N . ILE A 1 432 ? 84.017 -22.339 -23.754 1.00 34.34 432 ILE A N 1
ATOM 3429 C CA . ILE A 1 432 ? 85.131 -23.150 -23.217 1.00 34.34 432 ILE A CA 1
ATOM 3430 C C . ILE A 1 432 ? 85.655 -22.807 -21.807 1.00 34.34 432 ILE A C 1
ATOM 3432 O O . ILE A 1 432 ? 86.235 -21.750 -21.623 1.00 34.34 432 ILE A O 1
ATOM 3436 N N . VAL A 1 433 ? 85.553 -23.817 -20.920 1.00 33.66 433 VAL A N 1
ATOM 3437 C CA . VAL A 1 433 ? 86.313 -24.081 -19.667 1.00 33.66 433 VAL A CA 1
ATOM 3438 C C . VAL A 1 433 ? 86.362 -22.969 -18.623 1.00 33.66 433 VAL A C 1
ATOM 3440 O O . VAL A 1 433 ? 86.968 -21.909 -18.872 1.00 33.66 433 VAL A O 1
#

Organism: Aphanomyces astaci (NCBI:txid112090)

Solvent-accessible surface area (backbone atoms only — not comparable to full-atom values): 25828 Å² total; per-residue (Å²): 137,86,79,60,72,68,60,54,52,53,51,49,52,52,51,52,52,52,50,51,53,51,52,50,53,51,51,50,52,54,52,51,49,52,51,52,52,50,50,50,52,51,51,53,48,51,54,51,51,50,50,52,49,50,53,53,48,51,52,52,50,49,54,51,51,52,51,51,51,53,54,48,57,73,71,49,56,69,90,74,59,80,61,60,68,60,52,48,53,55,54,45,50,47,64,72,40,23,69,44,62,61,84,54,78,88,40,72,63,24,48,50,53,52,51,49,49,62,74,44,33,39,68,71,16,34,40,85,95,40,75,27,45,64,58,57,53,50,49,42,51,48,53,62,69,43,33,73,42,57,36,44,47,79,77,46,77,48,77,79,42,71,68,96,38,46,28,39,41,30,43,30,37,38,40,38,25,26,28,67,68,28,48,49,63,35,34,57,86,44,70,90,40,51,75,61,55,62,66,46,43,78,37,61,40,54,33,45,30,39,41,32,42,33,29,43,96,85,68,31,29,42,31,49,46,48,40,30,45,57,68,63,19,44,38,68,63,68,69,40,71,71,59,29,57,62,54,61,75,58,42,39,51,48,54,48,63,43,72,66,64,70,65,74,68,48,55,60,51,49,59,54,50,71,72,49,93,61,99,73,82,75,77,80,66,58,68,71,54,52,51,51,49,50,52,51,50,54,50,52,54,50,52,51,50,53,52,52,53,50,52,52,48,52,51,50,51,53,50,48,53,50,53,54,47,71,71,42,99,74,62,70,70,62,51,59,49,50,39,64,72,68,66,61,76,77,87,84,72,88,81,81,78,82,86,88,84,90,82,83,82,88,81,92,77,81,86,74,83,83,70,91,49,81,92,76,52,55,73,69,61,51,51,54,55,48,64,75,63,69,67,75,80,79,59,77,78,79,70,62,68,97,82,76,78,78,80,82,81,78,82,77,83,77,90,80,85,92,84,88,78,94,79,84,83,82,88,89,86,82,84,82,135

Foldseek 3Di:
DDDDPVVVVVVVVVVVVVVVVVVVVVVVVVVVVVVVVVVVVVVVVVVVVVVVVVVVVVVVVVVVVVVVVVVVVVVDPLVRDDCVVLVCLVVVLQVLQQFFADPDCVDPSNVVNVVSCVVAADQQAAAPNGGGCVLVVVQSVCQVVQFPTKGKAWDDWDWDDRPPWTKIKTKMKIWGFHALRNLCQFQVVCPVVVVLSVLQHRHTQTKIKMWMFTADPVNHGRYIFMFIPNLVSLCVRRVDDVSSVNSPPRGQADRRRGRNGDCVVVVVVVVVVVVDPDPDPPPDDPPVVVVVVVVVVVVVVVVVVVVVVVVVVVVVVVVVVVVVLVVDPDNPPVVVVVCVVVVPDDPPPPPPDDDDDDDDDDDDDDDDDDDPDPVPDDPVVVVVVCVVVVDDDDDVVVVDDPPDDDDDDPPPDDPDDPDDDPDDDDDDDDDDD

pLDDT: mean 74.21, std 22.47, range [28.34, 98.38]

InterPro domains:
  IPR059861 BZIP transcription factor, 1 C-terminal domain [PF27643] (91-145)

Secondary structure (DSSP, 8-state):
-PPPHHHHHHHHHHHHHHHHHHHHHHHHHHHHHHHHHHHHHHHHHHHHHHHHHHHHHHHHHHHHHHHHHHHHHHHS-GGGS--HHHHHHHHHHHHHTTT-----TTSHHHHHHHHHHHHHEEEEEEETTEESHHHHHHHHHHHHHHSSEEEEEEEEEEEEE-SSS-EEEEEEEEEEE--HHHHHHH-GGGTT-HHHHHHHTT-EEEEEEEEEEEE-TTS-EEEEEEEE-HHHHHHHHH-SHHHHHHHHTT-SB-TT--B---THHHHHHHHHHHTS--S-------HHHHHHHHHHHHHHHHHHHHHHHHHHHHHHHHHHHHHHHHHSS--HHHHHHHHHHTT---TT-TTS-------PPP---PPPP--S-TTSS-HHHHHHHHHHHTPPPPPGGGG--TT--PPP-----------S-------------

Sequence (433 aa):
MNMPPVVIHLEMVKRAAAANVLSTKESNRRHQSKVNQRRYRQEQMHVTDQLNQSVSQLRADVARMEGSLDAMRLVIPPSLQTVDPECRIGNEYFRVFANGYFLDPSTTEHAFQTDFLTNVMREDLVIMGSVGREKLIQQWTLYMTTFEAFSMDLHTLHVAIRSPNVVLYTESTLHLRLSYHSVQLLFPHLHDKEPLLQNMVGRTLHLPVQVHFAFDKNRIVQVLGTFANTTHALVNLVGNAIDTVAVLGDFQMSEEAELLVDSTLHTSAFAAAAMTSTPNATYVYPSSYQEKNSATQATVLSLNRYLVLGLAGLILLAFFTVLVGLGTKRPTWWYATLTRWFNITDHDTTSNLLVISGQNNGRSHRPQQTSSNPLTMRLDAWRTFQEEKHVPPPHIDELRHLHYLPPPVTETLDHHTMNAAAANKSTTATSIV